Protein AF-A0A9D8JGX6-F1 (afdb_monomer_lite)

Secondary structure (DSSP, 8-state):
---GGGTEETTEEPPHHHHHHHHHHHHHHHHHHHHHHTTSHHHHHHHHHHHHHHHHHHS-GGGGG-S-HHHHHHHHHHHHHHHTSTTTGGGB-HHHHHHHS-HHHHH-GGGHHHHHHHHHHHHHHHHTTT----S-GGGGTSPPSB-HHHHHHHHHHHHHHHHT-STTHHHHHHHHHHHHTTTTTT--GGGGTTSHHHHHHHHHHHHHHHHGGG----GGGSBTTSSS---EEEEEE-S-HHHHHHHHHHHHTT--------GGGEEEEEE--HHHHHHHHHHHTTS--HHHHTEEEEES-BHHHHHHHSS--BTTB--EE-SS-TT-EE--GGGGS-THHHHHHTT-S--EEEEESSS--HHHHHHHIIIIIGGGHHHHH-SSSTTSHHHHHHHH-SEEEEE-GGGS-SSSHHHHHHHHHHHHH---EEEGGGGTTS-----

Structure (mmCIF, N/CA/C/O backbone):
data_AF-A0A9D8JGX6-F1
#
_entry.id   AF-A0A9D8JGX6-F1
#
loop_
_atom_site.group_PDB
_atom_site.id
_atom_site.type_symbol
_atom_site.label_atom_id
_atom_site.label_alt_id
_atom_site.label_comp_id
_atom_site.label_asym_id
_atom_site.label_entity_id
_atom_site.label_seq_id
_atom_site.pdbx_PDB_ins_code
_atom_site.Cartn_x
_atom_site.Cartn_y
_atom_site.Cartn_z
_atom_site.occupancy
_atom_site.B_iso_or_equiv
_atom_site.auth_seq_id
_atom_site.auth_comp_id
_atom_site.auth_asym_id
_atom_site.auth_atom_id
_atom_site.pdbx_PDB_model_num
ATOM 1 N N . MET A 1 1 ? -8.473 -6.595 20.475 1.00 71.56 1 MET A N 1
ATOM 2 C CA . MET A 1 1 ? -7.853 -5.250 20.479 1.00 71.56 1 MET A CA 1
ATOM 3 C C . MET A 1 1 ? -6.595 -5.291 21.337 1.00 71.56 1 MET A C 1
ATOM 5 O O . MET A 1 1 ? -6.662 -5.867 22.416 1.00 71.56 1 MET A O 1
ATOM 9 N N . ALA A 1 2 ? -5.470 -4.739 20.871 1.00 84.50 2 ALA A N 1
ATOM 10 C CA . ALA A 1 2 ? -4.223 -4.699 21.650 1.00 84.50 2 ALA A CA 1
ATOM 11 C C . ALA A 1 2 ? -4.352 -3.761 22.865 1.00 84.50 2 ALA A C 1
ATOM 13 O O . ALA A 1 2 ? -4.047 -4.139 23.995 1.00 84.50 2 ALA A O 1
ATOM 14 N N . ASN A 1 3 ? -4.925 -2.575 22.644 1.00 89.44 3 ASN A N 1
ATOM 15 C CA . ASN A 1 3 ? -5.188 -1.607 23.697 1.00 89.44 3 ASN A CA 1
ATOM 16 C C . ASN A 1 3 ? -6.424 -1.998 24.514 1.00 89.44 3 ASN A C 1
ATOM 18 O O . ASN A 1 3 ? -7.568 -1.757 24.115 1.00 89.44 3 ASN A O 1
ATOM 22 N N . LYS A 1 4 ? -6.187 -2.595 25.683 1.00 89.56 4 LYS A N 1
ATOM 23 C CA . LYS A 1 4 ? -7.253 -3.027 26.595 1.00 89.56 4 LYS A CA 1
ATOM 24 C C . LYS A 1 4 ? -8.090 -1.865 27.134 1.00 89.56 4 LYS A C 1
ATOM 26 O O . LYS A 1 4 ? -9.256 -2.080 27.457 1.00 89.56 4 LYS A O 1
ATOM 31 N N . ALA A 1 5 ? -7.554 -0.640 27.173 1.00 92.00 5 ALA A N 1
ATOM 32 C CA . ALA A 1 5 ? -8.307 0.538 27.602 1.00 92.00 5 ALA A CA 1
ATOM 33 C C . ALA A 1 5 ? -9.499 0.837 26.683 1.00 92.00 5 ALA A C 1
ATOM 35 O O . ALA A 1 5 ? -10.419 1.528 27.096 1.00 92.00 5 ALA A O 1
ATOM 36 N N . LEU A 1 6 ? -9.542 0.301 25.459 1.00 91.31 6 LEU A N 1
ATOM 37 C CA . LEU A 1 6 ? -10.714 0.445 24.600 1.00 91.31 6 LEU A CA 1
ATOM 38 C C . LEU A 1 6 ? -11.925 -0.333 25.141 1.00 91.31 6 LEU A C 1
ATOM 40 O O . LEU A 1 6 ? -13.048 0.161 25.087 1.00 91.31 6 LEU A O 1
ATOM 44 N N . THR A 1 7 ? -11.694 -1.534 25.677 1.00 91.69 7 THR A N 1
ATOM 45 C CA . THR A 1 7 ? -12.753 -2.484 26.057 1.00 91.69 7 THR A CA 1
ATOM 46 C C . THR A 1 7 ? -12.912 -2.667 27.564 1.00 91.69 7 THR A C 1
ATOM 48 O O . THR A 1 7 ? -13.877 -3.295 27.986 1.00 91.69 7 THR A O 1
ATOM 51 N N . GLN A 1 8 ? -11.990 -2.154 28.386 1.00 91.94 8 GLN A N 1
ATOM 52 C CA . GLN A 1 8 ? -12.010 -2.312 29.844 1.00 91.94 8 GLN A CA 1
ATOM 53 C C . GLN A 1 8 ? -12.348 -1.010 30.579 1.00 91.94 8 GLN A C 1
ATOM 55 O O . GLN A 1 8 ? -11.798 0.058 30.299 1.00 91.94 8 GLN A O 1
ATOM 60 N N . CYS A 1 9 ? -13.249 -1.115 31.550 1.00 88.06 9 CYS A N 1
ATOM 61 C CA . CYS A 1 9 ? -13.718 -0.057 32.433 1.00 88.06 9 CYS A CA 1
ATOM 62 C C . CYS A 1 9 ? -13.348 -0.460 33.870 1.00 88.06 9 CYS A C 1
ATOM 64 O O . CYS A 1 9 ? -14.106 -1.140 34.564 1.00 88.06 9 CYS A O 1
ATOM 66 N N . GLY A 1 10 ? -12.122 -0.117 34.280 1.00 85.38 10 GLY A N 1
ATOM 67 C CA . GLY A 1 10 ? -11.510 -0.660 35.493 1.00 85.38 10 GLY A CA 1
ATOM 68 C C . GLY A 1 10 ? -11.212 -2.152 35.328 1.00 85.38 10 GLY A C 1
ATOM 69 O O . GLY A 1 10 ? -10.533 -2.552 34.384 1.00 85.38 10 GLY A O 1
ATOM 70 N N . THR A 1 11 ? -11.743 -2.982 36.225 1.00 86.56 11 THR A N 1
ATOM 71 C CA . THR A 1 11 ? -11.585 -4.448 36.193 1.00 86.56 11 THR A CA 1
ATOM 72 C C . THR A 1 11 ? -12.646 -5.169 35.357 1.00 86.56 11 THR A C 1
ATOM 74 O O . THR A 1 11 ? -12.574 -6.385 35.199 1.00 86.56 11 THR A O 1
ATOM 77 N N . THR A 1 12 ? -13.627 -4.442 34.815 1.00 91.44 12 THR A N 1
ATOM 78 C CA . THR A 1 12 ? -14.771 -5.010 34.081 1.00 91.44 12 THR A CA 1
ATOM 79 C C . THR A 1 12 ? -14.731 -4.661 32.595 1.00 91.44 12 THR A C 1
ATOM 81 O O . THR A 1 12 ? -14.044 -3.725 32.181 1.00 91.44 12 THR A O 1
ATOM 84 N N . THR A 1 13 ? -15.466 -5.410 31.773 1.00 93.62 13 THR A N 1
ATOM 85 C CA . THR A 1 13 ? -15.676 -5.067 30.360 1.00 93.62 13 THR A CA 1
ATOM 86 C C . THR A 1 13 ? -16.631 -3.878 30.260 1.00 93.62 13 THR A C 1
ATOM 88 O O . THR A 1 13 ? -17.658 -3.840 30.935 1.00 93.62 13 THR A O 1
ATOM 91 N N . CYS A 1 14 ? -16.298 -2.898 29.425 1.00 94.25 14 CYS A N 1
ATOM 92 C CA . CYS A 1 14 ? -17.179 -1.770 29.144 1.00 94.25 14 CYS A CA 1
ATOM 93 C C . CYS A 1 14 ? -18.447 -2.216 28.406 1.00 94.25 14 CYS A C 1
ATOM 95 O O . CYS A 1 14 ? -18.442 -3.213 27.688 1.00 94.25 14 CYS A O 1
ATOM 97 N N . THR A 1 15 ? -19.516 -1.428 28.519 1.00 95.38 15 THR A N 1
ATOM 98 C CA . THR A 1 15 ? -20.704 -1.606 27.673 1.00 95.38 15 THR A CA 1
ATOM 99 C C . THR A 1 15 ? -20.382 -1.281 26.214 1.00 95.38 15 THR A C 1
ATOM 101 O O . THR A 1 15 ? -19.523 -0.437 25.940 1.00 95.38 15 THR A O 1
ATOM 104 N N . ASP A 1 16 ? -21.121 -1.871 25.272 1.00 93.31 16 ASP A N 1
ATOM 105 C CA . ASP A 1 16 ? -20.926 -1.636 23.833 1.00 93.31 16 ASP A CA 1
ATOM 106 C C . ASP A 1 16 ? -21.004 -0.151 23.466 1.00 93.31 16 ASP A C 1
ATOM 108 O O . ASP A 1 16 ? -20.208 0.345 22.670 1.00 93.31 16 ASP A O 1
ATOM 112 N N . LYS A 1 17 ? -21.908 0.597 24.116 1.00 94.69 17 LYS A N 1
ATOM 113 C CA . LYS A 1 17 ? -22.015 2.052 23.953 1.00 94.69 17 LYS A CA 1
ATOM 114 C C . LYS A 1 17 ? -20.700 2.752 24.304 1.00 94.69 17 LYS A C 1
ATOM 116 O O . LYS A 1 17 ? -20.238 3.589 23.534 1.00 94.69 17 LYS A O 1
ATOM 121 N N . VAL A 1 18 ? -20.092 2.417 25.442 1.00 95.25 18 VAL A N 1
ATOM 122 C CA . VAL A 1 18 ? -18.826 3.030 25.875 1.00 95.25 18 VAL A CA 1
ATOM 123 C C . VAL A 1 18 ? -17.689 2.639 24.934 1.00 95.25 18 VAL A C 1
ATOM 125 O O . VAL A 1 18 ? -16.908 3.502 24.537 1.00 95.25 18 VAL A O 1
ATOM 128 N N . VAL A 1 19 ? -17.615 1.372 24.518 1.00 94.00 19 VAL A N 1
ATOM 129 C CA . VAL A 1 19 ? -16.616 0.918 23.536 1.00 94.00 19 VAL A CA 1
ATOM 130 C C . VAL A 1 19 ? -16.759 1.688 22.221 1.00 94.00 19 VAL A C 1
ATOM 132 O O . VAL A 1 19 ? -15.762 2.175 21.689 1.00 94.00 19 VAL A O 1
ATOM 135 N N . ALA A 1 20 ? -17.986 1.878 21.732 1.00 91.25 20 ALA A N 1
ATOM 136 C CA . ALA A 1 20 ? -18.261 2.638 20.516 1.00 91.25 20 ALA A CA 1
ATOM 137 C C . ALA A 1 20 ? -17.849 4.116 20.641 1.00 91.25 20 ALA A C 1
ATOM 139 O O . ALA A 1 20 ? -17.233 4.664 19.728 1.00 91.25 20 ALA A O 1
ATOM 140 N N . GLN A 1 21 ? -18.123 4.758 21.782 1.00 94.88 21 GLN A N 1
ATOM 141 C CA . GLN A 1 21 ? -17.684 6.133 22.054 1.00 94.88 21 GLN A CA 1
ATOM 142 C C . GLN A 1 21 ? -16.152 6.248 22.053 1.00 94.88 21 GLN A C 1
ATOM 144 O O . GLN A 1 21 ? -15.595 7.159 21.437 1.00 94.88 21 GLN A O 1
ATOM 149 N N . ARG A 1 22 ? -15.460 5.304 22.703 1.00 95.00 22 ARG A N 1
ATOM 150 C CA . ARG A 1 22 ? -13.990 5.266 22.752 1.00 95.00 22 ARG A CA 1
ATOM 151 C C . ARG A 1 22 ? -13.381 5.027 21.374 1.00 95.00 22 ARG A C 1
ATOM 153 O O . ARG A 1 22 ? -12.433 5.714 21.000 1.00 95.00 22 ARG A O 1
ATOM 160 N N . ALA A 1 23 ? -13.955 4.111 20.595 1.00 90.69 23 ALA A N 1
ATOM 161 C CA . ALA A 1 23 ? -13.541 3.855 19.219 1.00 90.69 23 ALA A CA 1
ATOM 162 C C . ALA A 1 23 ? -13.731 5.101 18.340 1.00 90.69 23 ALA A C 1
ATOM 164 O O . ALA A 1 23 ? -12.831 5.466 17.586 1.00 90.69 23 ALA A O 1
ATOM 165 N N . ALA A 1 24 ? -14.859 5.805 18.483 1.00 89.06 24 ALA A N 1
ATOM 166 C CA . ALA A 1 24 ? -15.108 7.049 17.762 1.00 89.06 24 ALA A CA 1
ATOM 167 C C . ALA A 1 24 ? -14.073 8.135 18.101 1.00 89.06 24 ALA A C 1
ATOM 169 O O . ALA A 1 24 ? -13.606 8.827 17.196 1.00 89.06 24 ALA A O 1
ATOM 170 N N . PHE A 1 25 ? -13.687 8.279 19.374 1.00 93.56 25 PHE A N 1
ATOM 171 C CA . PHE A 1 25 ? -12.618 9.200 19.766 1.00 93.56 25 PHE A CA 1
ATOM 172 C C . PHE A 1 25 ? -11.259 8.786 19.195 1.00 93.56 25 PHE A C 1
ATOM 174 O O . PHE A 1 25 ? -10.580 9.629 18.617 1.00 93.56 25 PHE A O 1
ATOM 181 N N . LEU A 1 26 ? -10.900 7.500 19.275 1.00 91.88 26 LEU A N 1
ATOM 182 C CA . LEU A 1 26 ? -9.645 6.964 18.737 1.00 91.88 26 LEU A CA 1
ATOM 183 C C . LEU A 1 26 ? -9.504 7.245 17.232 1.00 91.88 26 LEU A C 1
ATOM 185 O O . LEU A 1 26 ? -8.470 7.725 16.776 1.00 91.88 26 LEU A O 1
ATOM 189 N N . MET A 1 27 ? -10.563 7.016 16.453 1.00 87.06 27 MET A N 1
ATOM 190 C CA . MET A 1 27 ? -10.550 7.298 15.012 1.00 87.06 27 MET A CA 1
ATOM 191 C C . MET A 1 27 ? -10.385 8.797 14.723 1.00 87.06 27 MET A C 1
ATOM 193 O O . MET A 1 27 ? -9.660 9.182 13.807 1.00 87.06 27 MET A O 1
ATOM 197 N N . LYS A 1 28 ? -11.019 9.662 15.523 1.00 88.81 28 LYS A N 1
ATOM 198 C CA . LYS A 1 28 ? -10.903 11.124 15.387 1.00 88.81 28 LYS A CA 1
ATOM 199 C C . LYS A 1 28 ? -9.537 11.637 15.827 1.00 88.81 28 LYS A C 1
ATOM 201 O O . LYS A 1 28 ? -9.047 12.606 15.251 1.00 88.81 28 LYS A O 1
ATOM 206 N N . SER A 1 29 ? -8.903 10.989 16.803 1.00 91.69 29 SER A N 1
ATOM 207 C CA . SER A 1 29 ? -7.609 11.421 17.321 1.00 91.69 29 SER A CA 1
ATOM 208 C C . SER A 1 29 ? -6.462 11.239 16.333 1.00 91.69 29 SER A C 1
ATOM 210 O O . SER A 1 29 ? -5.425 11.877 16.496 1.00 91.69 29 SER A O 1
ATOM 212 N N . LEU A 1 30 ? -6.651 10.456 15.263 1.00 88.62 30 LEU A N 1
ATOM 213 C CA . LEU A 1 30 ? -5.691 10.375 14.160 1.00 88.62 30 LEU A CA 1
ATOM 214 C C . LEU A 1 30 ? -5.441 11.750 13.528 1.00 88.62 30 LEU A C 1
ATOM 216 O O . LEU A 1 30 ? -4.301 12.083 13.222 1.00 88.62 30 LEU A O 1
ATOM 220 N N . TYR A 1 31 ? -6.479 12.577 13.404 1.00 86.38 31 TYR A N 1
ATOM 221 C CA . TYR A 1 31 ? -6.331 13.944 12.911 1.00 86.38 31 TYR A CA 1
ATOM 222 C C . TYR A 1 31 ? -5.448 14.793 13.845 1.00 86.38 31 TYR A C 1
ATOM 224 O O . TYR A 1 31 ? -4.551 15.490 13.376 1.00 86.38 31 TYR A O 1
ATOM 232 N N . PHE A 1 32 ? -5.638 14.690 15.167 1.00 87.62 32 PHE A N 1
ATOM 233 C CA . PHE A 1 32 ? -4.791 15.407 16.130 1.00 87.62 32 PHE A CA 1
ATOM 234 C C . PHE A 1 32 ? -3.360 14.894 16.106 1.00 87.62 32 PHE A C 1
ATOM 236 O O . PHE A 1 32 ? -2.436 15.693 16.175 1.00 87.62 32 PHE A O 1
ATOM 243 N N . TRP A 1 33 ? -3.169 13.578 15.980 1.00 87.38 33 TRP A N 1
ATOM 244 C CA . TRP A 1 33 ? -1.840 12.998 15.838 1.00 87.38 33 TRP A CA 1
ATOM 245 C C . TRP A 1 33 ? -1.105 13.645 14.669 1.00 87.38 33 TRP A C 1
ATOM 247 O O . TRP A 1 33 ? -0.009 14.156 14.869 1.00 87.38 33 TRP A O 1
ATOM 257 N N . LEU A 1 34 ? -1.730 13.686 13.487 1.00 81.31 34 LEU A N 1
ATOM 258 C CA . LEU A 1 34 ? -1.152 14.306 12.294 1.00 81.31 34 LEU A CA 1
ATOM 259 C C . LEU A 1 34 ? -0.794 15.782 12.525 1.00 81.31 34 LEU A C 1
ATOM 261 O O . LEU A 1 34 ? 0.286 16.202 12.122 1.00 81.31 34 LEU A O 1
ATOM 265 N N . ASP A 1 35 ? -1.643 16.551 13.214 1.00 80.69 35 ASP A N 1
ATOM 266 C CA . ASP A 1 35 ? -1.329 17.941 13.577 1.00 80.69 35 ASP A CA 1
ATOM 267 C C . ASP A 1 35 ? -0.151 18.055 14.563 1.00 80.69 35 ASP A C 1
ATOM 269 O O . ASP A 1 35 ? 0.669 18.962 14.444 1.00 80.69 35 ASP A O 1
ATOM 273 N N . ILE A 1 36 ? -0.035 17.132 15.521 1.00 84.31 36 ILE A N 1
ATOM 274 C CA . ILE A 1 36 ? 1.043 17.118 16.519 1.00 84.31 36 ILE A CA 1
ATOM 275 C C . ILE A 1 36 ? 2.380 16.726 15.889 1.00 84.31 36 ILE A C 1
ATOM 277 O O . ILE A 1 36 ? 3.411 17.301 16.231 1.00 84.31 36 ILE A O 1
ATOM 281 N N . ILE A 1 37 ? 2.381 15.737 14.994 1.00 77.88 37 ILE A N 1
ATOM 282 C CA . ILE A 1 37 ? 3.617 15.218 14.404 1.00 77.88 37 ILE A CA 1
ATOM 283 C C . ILE A 1 37 ? 4.071 15.993 13.170 1.00 77.88 37 ILE A C 1
ATOM 285 O O . ILE A 1 37 ? 5.151 15.713 12.674 1.00 77.88 37 ILE A O 1
ATOM 289 N N . LYS A 1 38 ? 3.308 16.971 12.667 1.00 74.38 38 LYS A N 1
ATOM 290 C CA . LYS A 1 38 ? 3.654 17.703 11.431 1.00 74.38 38 LYS A CA 1
ATOM 291 C C . LYS A 1 38 ? 5.032 18.387 11.460 1.00 74.38 38 LYS A C 1
ATOM 293 O O . LYS A 1 38 ? 5.607 18.607 10.405 1.00 74.38 38 LYS A O 1
ATOM 298 N N . GLU A 1 39 ? 5.536 18.712 12.652 1.00 68.31 39 GLU A N 1
ATOM 299 C CA . GLU A 1 39 ? 6.861 19.314 12.893 1.00 68.31 39 GLU A CA 1
ATOM 300 C C . GLU A 1 39 ? 7.897 18.281 13.374 1.00 68.31 39 GLU A C 1
ATOM 302 O O . GLU A 1 39 ? 8.982 18.629 13.830 1.00 68.31 39 GLU A O 1
ATOM 307 N N . SER A 1 40 ? 7.549 16.994 13.357 1.00 69.06 40 SER A N 1
ATOM 308 C CA . SER A 1 40 ? 8.455 15.911 13.715 1.00 69.06 40 SER A CA 1
ATOM 309 C C . SER A 1 40 ? 9.067 15.242 12.499 1.00 69.06 40 SER A C 1
ATOM 311 O O . SER A 1 40 ? 8.438 15.289 11.453 1.00 69.06 40 SER A O 1
ATOM 313 N N . PRO A 1 41 ? 10.186 14.500 12.627 1.00 64.12 41 PRO A N 1
ATOM 314 C CA . PRO A 1 41 ? 10.757 13.752 11.506 1.00 64.12 41 PRO A CA 1
ATOM 315 C C . PRO A 1 41 ? 9.756 12.828 10.796 1.00 64.12 41 PRO A C 1
ATOM 317 O O . PRO A 1 41 ? 9.861 12.610 9.596 1.00 64.12 41 PRO A O 1
ATOM 320 N N . GLU A 1 42 ? 8.769 12.282 11.512 1.00 62.91 42 GLU A N 1
ATOM 321 C CA . GLU A 1 42 ? 7.721 11.431 10.943 1.00 62.91 42 GLU A CA 1
ATOM 322 C C . GLU A 1 42 ? 6.647 12.214 10.172 1.00 62.91 42 GLU A C 1
ATOM 324 O O . GLU A 1 42 ? 6.256 11.800 9.079 1.00 62.91 42 GLU A O 1
ATOM 329 N N . GLY A 1 43 ? 6.150 13.334 10.710 1.00 67.38 43 GLY A N 1
ATOM 330 C CA . GLY A 1 43 ? 5.199 14.170 9.969 1.00 67.38 43 GLY A CA 1
ATOM 331 C C . GLY A 1 43 ? 5.878 14.979 8.870 1.00 67.38 43 GLY A C 1
ATOM 332 O O . GLY A 1 43 ? 5.287 15.148 7.807 1.00 67.38 43 GLY A O 1
ATOM 333 N N . GLU A 1 44 ? 7.136 15.363 9.073 1.00 64.75 44 GLU A N 1
ATOM 334 C CA . GLU A 1 44 ? 8.059 15.817 8.040 1.00 64.75 44 GLU A CA 1
ATOM 335 C C . GLU A 1 44 ? 8.169 14.749 6.961 1.00 64.75 44 GLU A C 1
ATOM 337 O O . GLU A 1 44 ? 7.834 15.047 5.830 1.00 64.75 44 GLU A O 1
ATOM 342 N N . ALA A 1 45 ? 8.517 13.496 7.270 1.00 64.69 45 ALA A N 1
ATOM 343 C CA . ALA A 1 45 ? 8.608 12.415 6.284 1.00 64.69 45 ALA A CA 1
ATOM 344 C C . ALA A 1 45 ? 7.319 12.250 5.451 1.00 64.69 45 ALA A C 1
ATOM 346 O O . ALA A 1 45 ? 7.380 12.160 4.224 1.00 64.69 45 ALA A O 1
ATOM 347 N N . LEU A 1 46 ? 6.140 12.283 6.081 1.00 68.06 46 LEU A N 1
ATOM 348 C CA . LEU A 1 46 ? 4.858 12.226 5.364 1.00 68.06 46 LEU A CA 1
ATOM 349 C C . LEU A 1 46 ? 4.609 13.482 4.507 1.00 68.06 46 LEU A C 1
ATOM 351 O O . LEU A 1 46 ? 4.246 13.373 3.334 1.00 68.06 46 LEU A O 1
ATOM 355 N N . ALA A 1 47 ? 4.867 14.680 5.041 1.00 68.25 47 ALA A N 1
ATOM 356 C CA . ALA A 1 47 ? 4.814 15.940 4.292 1.00 68.25 47 ALA A CA 1
ATOM 357 C C . ALA A 1 47 ? 5.890 16.015 3.192 1.00 68.25 47 ALA A C 1
ATOM 359 O O . ALA A 1 47 ? 5.750 16.726 2.190 1.00 68.25 47 ALA A O 1
ATOM 360 N N . HIS A 1 48 ? 6.970 15.262 3.344 1.00 70.56 48 HIS A N 1
ATOM 361 C CA . HIS A 1 48 ? 8.095 15.217 2.441 1.00 70.56 48 HIS A CA 1
ATOM 362 C C . HIS A 1 48 ? 7.829 14.354 1.224 1.00 70.56 48 HIS A C 1
ATOM 364 O O . HIS A 1 48 ? 8.427 14.650 0.204 1.00 70.56 48 HIS A O 1
ATOM 370 N N . ILE A 1 49 ? 6.860 13.434 1.228 1.00 76.94 49 ILE A N 1
ATOM 371 C CA . ILE A 1 49 ? 6.363 12.836 -0.026 1.00 76.94 49 ILE A CA 1
ATOM 372 C C . ILE A 1 49 ? 5.787 13.937 -0.934 1.00 76.94 49 ILE A C 1
ATOM 374 O O . ILE A 1 49 ? 6.124 14.023 -2.118 1.00 76.94 49 ILE A O 1
ATOM 378 N N . ARG A 1 50 ? 4.980 14.850 -0.373 1.00 75.31 50 ARG A N 1
ATOM 379 C CA . ARG A 1 50 ? 4.449 16.013 -1.105 1.00 75.31 50 ARG A CA 1
ATOM 380 C C . ARG A 1 50 ? 5.559 16.990 -1.491 1.00 75.31 50 ARG A C 1
ATOM 382 O O . ARG A 1 50 ? 5.596 17.456 -2.626 1.00 75.31 50 ARG A O 1
ATOM 389 N N . THR A 1 51 ? 6.447 17.313 -0.553 1.00 76.06 51 THR A N 1
ATOM 390 C CA . THR A 1 51 ? 7.570 18.233 -0.798 1.00 76.06 51 THR A CA 1
ATOM 391 C C . THR A 1 51 ? 8.488 17.682 -1.881 1.00 76.06 51 THR A C 1
ATOM 393 O O . THR A 1 51 ? 8.916 18.423 -2.758 1.00 76.06 51 THR A O 1
ATOM 396 N N . LEU A 1 52 ? 8.744 16.377 -1.856 1.00 84.50 52 LEU A N 1
ATOM 397 C CA . LEU A 1 52 ? 9.494 15.657 -2.867 1.00 84.50 52 LEU A CA 1
ATOM 398 C C . LEU A 1 52 ? 8.787 15.766 -4.211 1.00 84.50 52 LEU A C 1
ATOM 400 O O . LEU A 1 52 ? 9.412 16.239 -5.147 1.00 84.50 52 LEU A O 1
ATOM 404 N N . LYS A 1 53 ? 7.484 15.461 -4.303 1.00 86.00 53 LYS A N 1
ATOM 405 C CA . LYS A 1 53 ? 6.713 15.656 -5.544 1.00 86.00 53 LYS A CA 1
ATOM 406 C C . LYS A 1 53 ? 6.827 17.090 -6.075 1.00 86.00 53 LYS A C 1
ATOM 408 O O . LYS A 1 53 ? 7.101 17.286 -7.252 1.00 86.00 53 LYS A O 1
ATOM 413 N N . ALA A 1 54 ? 6.677 18.096 -5.214 1.00 84.31 54 ALA A N 1
ATOM 414 C CA . ALA A 1 54 ? 6.813 19.498 -5.607 1.00 84.31 54 ALA A CA 1
ATOM 415 C C . ALA A 1 54 ? 8.230 19.829 -6.112 1.00 84.31 54 ALA A C 1
ATOM 417 O O . ALA A 1 54 ? 8.372 20.470 -7.148 1.00 84.31 54 ALA A O 1
ATOM 418 N N . ARG A 1 55 ? 9.276 19.353 -5.427 1.00 87.19 55 ARG A N 1
ATOM 419 C CA . ARG A 1 55 ? 10.676 19.538 -5.841 1.00 87.19 55 ARG A CA 1
ATOM 420 C C . ARG A 1 55 ? 10.989 18.808 -7.149 1.00 87.19 55 ARG A C 1
ATOM 422 O O . ARG A 1 55 ? 11.644 19.379 -8.015 1.00 87.19 55 ARG A O 1
ATOM 429 N N . LEU A 1 56 ? 10.488 17.588 -7.317 1.00 90.69 56 LEU A N 1
ATOM 430 C CA . LEU A 1 56 ? 10.605 16.805 -8.547 1.00 90.69 56 LEU A CA 1
ATOM 431 C C . LEU A 1 56 ? 9.912 17.503 -9.724 1.00 90.69 56 LEU A C 1
ATOM 433 O O . LEU A 1 56 ? 10.484 17.557 -10.804 1.00 90.69 56 LEU A O 1
ATOM 437 N N . ASN A 1 57 ? 8.757 18.137 -9.506 1.00 88.31 57 ASN A N 1
ATOM 438 C CA . ASN A 1 57 ? 8.084 18.936 -10.537 1.00 88.31 57 ASN A CA 1
ATOM 439 C C . ASN A 1 57 ? 8.884 20.182 -10.962 1.00 88.31 57 ASN A C 1
ATOM 441 O O . ASN A 1 57 ? 8.699 20.676 -12.070 1.00 88.31 57 ASN A O 1
ATOM 445 N N . THR A 1 58 ? 9.746 20.714 -10.088 1.00 90.25 58 THR A N 1
ATOM 446 C CA . THR A 1 58 ? 10.647 21.838 -10.415 1.00 90.25 58 THR A CA 1
ATOM 447 C C . THR A 1 58 ? 11.990 21.395 -10.993 1.00 90.25 58 THR A C 1
ATOM 449 O O . THR A 1 58 ? 12.754 22.226 -11.480 1.00 90.25 58 THR A O 1
ATOM 452 N N . PHE A 1 59 ? 12.306 20.102 -10.920 1.00 93.50 59 PHE A N 1
ATOM 453 C CA . PHE A 1 59 ? 13.531 19.552 -11.474 1.00 93.50 59 PHE A CA 1
ATOM 454 C C . PHE A 1 59 ? 13.412 19.454 -12.999 1.00 93.50 59 PHE A C 1
ATOM 456 O O . PHE A 1 59 ? 12.442 18.912 -13.523 1.00 93.50 59 PHE A O 1
ATOM 463 N N . ASP A 1 60 ? 14.420 19.948 -13.718 1.00 94.44 60 ASP A N 1
ATOM 464 C CA . ASP A 1 60 ? 14.474 19.867 -15.178 1.00 94.44 60 ASP A CA 1
ATOM 465 C C . ASP A 1 60 ? 14.803 18.434 -15.642 1.00 94.44 60 ASP A C 1
ATOM 467 O O . ASP A 1 60 ? 15.942 18.090 -15.982 1.00 94.44 60 ASP A O 1
ATOM 471 N N . SER A 1 61 ? 13.773 17.582 -15.650 1.00 94.44 61 SER A N 1
ATOM 472 C CA . SER A 1 61 ? 13.843 16.180 -16.074 1.00 94.44 61 SER A CA 1
ATOM 473 C C . SER A 1 61 ? 14.219 16.019 -17.548 1.00 94.44 61 SER A C 1
ATOM 475 O O . SER A 1 61 ? 14.690 14.951 -17.947 1.00 94.44 61 SER A O 1
ATOM 477 N N . SER A 1 62 ? 14.069 17.063 -18.373 1.00 95.06 62 SER A N 1
ATOM 478 C CA . SER A 1 62 ? 14.372 16.999 -19.805 1.00 95.06 62 SER A CA 1
ATOM 479 C C . SER A 1 62 ? 15.843 16.654 -20.060 1.00 95.06 62 SER A C 1
ATOM 481 O O . SER A 1 62 ? 16.151 15.867 -20.960 1.00 95.06 62 SER A O 1
ATOM 483 N N . ARG A 1 63 ? 16.744 17.132 -19.190 1.00 95.06 63 ARG A N 1
ATOM 484 C CA . ARG A 1 63 ? 18.195 16.901 -19.267 1.00 95.06 63 ARG A CA 1
ATOM 485 C C . ARG A 1 63 ? 18.590 15.445 -19.047 1.00 95.06 63 ARG A C 1
ATOM 487 O O . ARG A 1 63 ? 19.592 15.005 -19.605 1.00 95.06 63 ARG A O 1
ATOM 494 N N . LEU A 1 64 ? 17.788 14.680 -18.303 1.00 95.56 64 LEU A N 1
ATOM 495 C CA . LEU A 1 64 ? 17.977 13.234 -18.138 1.00 95.56 64 LEU A CA 1
ATOM 496 C C . LEU A 1 64 ? 17.710 12.454 -19.436 1.00 95.56 64 LEU A C 1
ATOM 498 O O . LEU A 1 64 ? 18.171 11.327 -19.583 1.00 95.56 64 LEU A O 1
ATOM 502 N N . GLY A 1 65 ? 16.974 13.044 -20.383 1.00 93.56 65 GLY A N 1
ATOM 503 C CA . GLY A 1 65 ? 16.714 12.463 -21.702 1.00 93.56 65 GLY A CA 1
ATOM 504 C C . GLY A 1 65 ? 17.766 12.792 -22.765 1.00 93.56 65 GLY A C 1
ATOM 505 O O . GLY A 1 65 ? 17.604 12.360 -23.906 1.00 93.56 65 GLY A O 1
ATOM 506 N N . SER A 1 66 ? 18.805 13.562 -22.426 1.00 94.94 66 SER A N 1
ATOM 507 C CA . SER A 1 66 ? 19.859 13.958 -23.365 1.00 94.94 66 SER A CA 1
ATOM 508 C C . SER A 1 66 ? 20.718 12.766 -23.804 1.00 94.94 66 SER A C 1
ATOM 510 O O . SER A 1 66 ? 20.889 11.797 -23.069 1.00 94.94 66 SER A O 1
ATOM 512 N N . THR A 1 67 ? 21.298 12.848 -25.001 1.00 92.75 67 THR A N 1
ATOM 513 C CA . THR A 1 67 ? 22.351 11.927 -25.464 1.00 92.75 67 THR A CA 1
ATOM 514 C C . THR A 1 67 ? 23.756 12.405 -25.088 1.00 92.75 67 THR A C 1
ATOM 516 O O . THR A 1 67 ? 24.713 11.645 -25.211 1.00 92.75 67 THR A O 1
ATOM 519 N N . ASP A 1 68 ? 23.897 13.653 -24.632 1.00 94.88 68 ASP A N 1
ATOM 520 C CA . ASP A 1 68 ? 25.157 14.206 -24.134 1.00 94.88 68 ASP A CA 1
ATOM 521 C C . ASP A 1 68 ? 25.420 13.716 -22.702 1.00 94.88 68 ASP A C 1
ATOM 523 O O . ASP A 1 68 ? 24.703 14.059 -21.756 1.00 94.88 68 ASP A O 1
ATOM 527 N N . LEU A 1 69 ? 26.486 12.929 -22.540 1.00 92.25 69 LEU A N 1
ATOM 528 C CA . LEU A 1 69 ? 26.867 12.326 -21.264 1.00 92.25 69 LEU A CA 1
ATOM 529 C C . LEU A 1 69 ? 27.216 13.353 -20.184 1.00 92.25 69 LEU A C 1
ATOM 531 O O . LEU A 1 69 ? 26.970 13.087 -19.010 1.00 92.25 69 LEU A O 1
ATOM 535 N N . VAL A 1 70 ? 27.777 14.510 -20.539 1.00 93.44 70 VAL A N 1
ATOM 536 C CA . VAL A 1 70 ? 28.093 15.564 -19.564 1.00 93.44 70 VAL A CA 1
ATOM 537 C C . VAL A 1 70 ? 26.799 16.173 -19.037 1.00 93.44 70 VAL A C 1
ATOM 539 O O . VAL A 1 70 ? 26.635 16.343 -17.827 1.00 93.44 70 VAL A O 1
ATOM 542 N N . VAL A 1 71 ? 25.843 16.439 -19.931 1.00 95.62 71 VAL A N 1
ATOM 543 C CA . VAL A 1 71 ? 24.517 16.950 -19.555 1.00 95.62 71 VAL A CA 1
ATOM 544 C C . VAL A 1 71 ? 23.790 15.960 -18.648 1.00 95.62 71 VAL A C 1
ATOM 546 O O . VAL A 1 71 ? 23.278 16.370 -17.605 1.00 95.62 71 VAL A O 1
ATOM 549 N N . VAL A 1 72 ? 23.794 14.673 -19.007 1.00 95.31 72 VAL A N 1
ATOM 550 C CA . VAL A 1 72 ? 23.152 13.610 -18.223 1.00 95.31 72 VAL A CA 1
ATOM 551 C C . VAL A 1 72 ? 23.795 13.464 -16.847 1.00 95.31 72 VAL A C 1
ATOM 553 O O . VAL A 1 72 ? 23.080 13.478 -15.850 1.00 95.31 72 VAL A O 1
ATOM 556 N N . LYS A 1 73 ? 25.130 13.389 -16.753 1.00 94.38 73 LYS A N 1
ATOM 557 C CA . LYS A 1 73 ? 25.831 13.269 -15.461 1.00 94.38 73 LYS A CA 1
ATOM 558 C C . LYS A 1 73 ? 25.526 14.446 -14.536 1.00 94.38 73 LYS A C 1
ATOM 560 O O . LYS A 1 73 ? 25.207 14.233 -13.370 1.00 94.38 73 LYS A O 1
ATOM 565 N N . ASN A 1 74 ? 25.543 15.671 -15.061 1.00 94.44 74 ASN A N 1
ATOM 566 C CA . ASN A 1 74 ? 25.210 16.863 -14.279 1.00 94.44 74 ASN A CA 1
ATOM 567 C C . ASN A 1 74 ? 23.754 16.841 -13.786 1.00 94.44 74 ASN A C 1
ATOM 569 O O . ASN A 1 74 ? 23.486 17.196 -12.639 1.00 94.44 74 ASN A O 1
ATOM 573 N N . ALA A 1 75 ? 22.813 16.401 -14.628 1.00 96.19 75 ALA A N 1
ATOM 574 C CA . ALA A 1 75 ? 21.411 16.257 -14.239 1.00 96.19 75 ALA A CA 1
ATOM 575 C C . ALA A 1 75 ? 21.219 15.171 -13.167 1.00 96.19 75 ALA A C 1
ATOM 577 O O . ALA A 1 75 ? 20.484 15.384 -12.206 1.00 96.19 75 ALA A O 1
ATOM 578 N N . LEU A 1 76 ? 21.922 14.041 -13.286 1.00 95.38 76 LEU A N 1
ATOM 579 C CA . LEU A 1 76 ? 21.916 12.978 -12.282 1.00 95.38 76 LEU A CA 1
ATOM 580 C C . LEU A 1 76 ? 22.465 13.470 -10.936 1.00 95.38 76 LEU A C 1
ATOM 582 O O . LEU A 1 76 ? 21.811 13.280 -9.920 1.00 95.38 76 LEU A O 1
ATOM 586 N N . MET A 1 77 ? 23.596 14.178 -10.909 1.00 93.56 77 MET A N 1
ATOM 587 C CA . MET A 1 77 ? 24.139 14.744 -9.663 1.00 93.56 77 MET A CA 1
ATOM 588 C C . MET A 1 77 ? 23.177 15.739 -8.992 1.00 93.56 77 MET A C 1
ATOM 590 O O . MET A 1 77 ? 23.037 15.750 -7.766 1.00 93.56 77 MET A O 1
ATOM 594 N N . ALA A 1 78 ? 22.487 16.562 -9.787 1.00 94.69 78 ALA A N 1
ATOM 595 C CA . ALA A 1 78 ? 21.469 17.475 -9.276 1.00 94.69 78 ALA A CA 1
ATOM 596 C C . ALA A 1 78 ? 20.266 16.716 -8.685 1.00 94.69 78 ALA A C 1
ATOM 598 O O . ALA A 1 78 ? 19.803 17.057 -7.596 1.00 94.69 78 ALA A O 1
ATOM 599 N N . LEU A 1 79 ? 19.802 15.654 -9.357 1.00 95.88 79 LEU A N 1
ATOM 600 C CA . LEU A 1 79 ? 18.748 14.785 -8.832 1.00 95.88 79 LEU A CA 1
ATOM 601 C C . LEU A 1 79 ? 19.190 14.086 -7.539 1.00 95.88 79 LEU A C 1
ATOM 603 O O . LEU A 1 79 ? 18.428 14.058 -6.577 1.00 95.88 79 LEU A O 1
ATOM 607 N N . GLN A 1 80 ? 20.419 13.570 -7.488 1.00 94.94 80 GLN A N 1
ATOM 608 C CA . GLN A 1 80 ? 20.975 12.938 -6.292 1.00 94.94 80 GLN A CA 1
ATOM 609 C C . GLN A 1 80 ? 20.966 13.906 -5.109 1.00 94.94 80 GLN A C 1
ATOM 611 O O . GLN A 1 80 ? 20.465 13.563 -4.046 1.00 94.94 80 GLN A O 1
ATOM 616 N N . THR A 1 81 ? 21.427 15.142 -5.314 1.00 93.12 81 THR A N 1
ATOM 617 C CA . THR A 1 81 ? 21.455 16.179 -4.270 1.00 93.12 81 THR A CA 1
ATOM 618 C C . THR A 1 81 ? 20.051 16.479 -3.731 1.00 93.12 81 THR A C 1
ATOM 620 O O . THR A 1 81 ? 19.862 16.646 -2.527 1.00 93.12 81 THR A O 1
ATOM 623 N N . LEU A 1 82 ? 19.042 16.514 -4.607 1.00 92.06 82 LEU A N 1
ATOM 624 C CA . LEU A 1 82 ? 17.642 16.690 -4.215 1.00 92.06 82 LEU A CA 1
ATOM 625 C C . LEU A 1 82 ? 17.154 15.518 -3.348 1.00 92.06 82 LEU A C 1
ATOM 627 O O . LEU A 1 82 ? 16.559 15.746 -2.290 1.00 92.06 82 LEU A O 1
ATOM 631 N N . LEU A 1 83 ? 17.418 14.284 -3.784 1.00 92.44 83 LEU A N 1
ATOM 632 C CA . LEU A 1 83 ? 16.969 13.053 -3.125 1.00 92.44 83 LEU A CA 1
ATOM 633 C C . LEU A 1 83 ? 17.733 12.730 -1.831 1.00 92.44 83 LEU A C 1
ATOM 635 O O . LEU A 1 83 ? 17.188 12.086 -0.940 1.00 92.44 83 LEU A O 1
ATOM 639 N N . GLU A 1 84 ? 18.971 13.192 -1.700 1.00 90.81 84 GLU A N 1
ATOM 640 C CA . GLU A 1 84 ? 19.794 13.007 -0.501 1.00 90.81 84 GLU A CA 1
ATOM 641 C C . GLU A 1 84 ? 19.644 14.145 0.516 1.00 90.81 84 GLU A C 1
ATOM 643 O O . GLU A 1 84 ? 20.234 14.075 1.594 1.00 90.81 84 GLU A O 1
ATOM 648 N N . SER A 1 85 ? 18.837 15.170 0.215 1.00 86.38 85 SER A N 1
ATOM 649 C CA . SER A 1 85 ? 18.571 16.261 1.155 1.00 86.38 85 SER A CA 1
ATOM 650 C C . SER A 1 85 ? 17.970 15.743 2.466 1.00 86.38 85 SER A C 1
ATOM 652 O O . SER A 1 85 ? 17.077 14.892 2.448 1.00 86.38 85 SER A O 1
ATOM 654 N N . ASP A 1 86 ? 18.411 16.305 3.596 1.00 81.50 86 ASP A N 1
ATOM 655 C CA . ASP A 1 86 ? 18.024 15.862 4.949 1.00 81.50 86 ASP A CA 1
ATOM 656 C C . ASP A 1 86 ? 16.509 15.734 5.127 1.00 81.50 86 ASP A C 1
ATOM 658 O O . ASP A 1 86 ? 16.031 14.788 5.746 1.00 81.50 86 ASP A O 1
ATOM 662 N N . SER A 1 87 ? 15.758 16.634 4.487 1.00 73.62 87 SER A N 1
ATOM 663 C CA . SER A 1 87 ? 14.298 16.604 4.453 1.00 73.62 87 SER A CA 1
ATOM 664 C C . SER A 1 87 ? 13.720 15.283 3.921 1.00 73.62 87 SER A C 1
ATOM 666 O O . SER A 1 87 ? 12.817 14.718 4.511 1.00 73.62 87 SER A O 1
ATOM 668 N N . VAL A 1 88 ? 14.214 14.732 2.811 1.00 79.94 88 VAL A N 1
ATOM 669 C CA . VAL A 1 88 ? 13.538 13.594 2.149 1.00 79.94 88 VAL A CA 1
ATOM 670 C C . VAL A 1 88 ? 14.299 12.278 2.296 1.00 79.94 88 VAL A C 1
ATOM 672 O O . VAL A 1 88 ? 13.730 11.215 2.062 1.00 79.94 88 VAL A O 1
ATOM 675 N N . ARG A 1 89 ? 15.570 12.311 2.717 1.00 85.25 89 ARG A N 1
ATOM 676 C CA . ARG A 1 89 ? 16.466 11.145 2.688 1.00 85.25 89 ARG A CA 1
ATOM 677 C C . ARG A 1 89 ? 15.918 9.925 3.433 1.00 85.25 89 ARG A C 1
ATOM 679 O O . ARG A 1 89 ? 16.162 8.800 3.011 1.00 85.25 89 ARG A O 1
ATOM 686 N N . ALA A 1 90 ? 15.177 10.135 4.521 1.00 81.81 90 ALA A N 1
ATOM 687 C CA . ALA A 1 90 ? 14.629 9.058 5.351 1.00 81.81 90 ALA A CA 1
ATOM 688 C C . ALA A 1 90 ? 13.569 8.191 4.642 1.00 81.81 90 ALA A C 1
ATOM 690 O O . ALA A 1 90 ? 13.343 7.057 5.059 1.00 81.81 90 ALA A O 1
ATOM 691 N N . ILE A 1 91 ? 12.931 8.714 3.590 1.00 82.62 91 ILE A N 1
ATOM 692 C CA . ILE A 1 91 ? 11.880 8.022 2.826 1.00 82.62 91 ILE A CA 1
ATOM 693 C C . ILE A 1 91 ? 12.319 7.642 1.410 1.00 82.62 91 ILE A C 1
ATOM 695 O O . ILE A 1 91 ? 11.546 7.021 0.682 1.00 82.62 91 ILE A O 1
ATOM 699 N N . VAL A 1 92 ? 13.529 8.027 0.996 1.00 89.75 92 VAL A N 1
ATOM 700 C CA . VAL A 1 92 ? 14.052 7.719 -0.337 1.00 89.75 92 VAL A CA 1
ATOM 701 C C . VAL A 1 92 ? 14.637 6.311 -0.367 1.00 89.75 92 VAL A C 1
ATOM 703 O O . VAL A 1 92 ? 15.473 5.933 0.458 1.00 89.75 92 VAL A O 1
ATOM 706 N N . ASN A 1 93 ? 14.231 5.551 -1.379 1.00 92.12 93 ASN A N 1
ATOM 707 C CA . ASN A 1 93 ? 14.683 4.193 -1.618 1.00 92.12 93 ASN A CA 1
ATOM 708 C C . ASN A 1 93 ? 16.168 4.143 -1.990 1.00 92.12 93 ASN A C 1
ATOM 710 O O . ASN A 1 93 ? 16.602 4.643 -3.031 1.00 92.12 93 ASN A O 1
ATOM 714 N N . GLN A 1 94 ? 16.948 3.455 -1.162 1.00 92.06 94 GLN A N 1
ATOM 715 C CA . GLN A 1 94 ? 18.377 3.277 -1.389 1.00 92.06 94 GLN A CA 1
ATOM 716 C C . GLN A 1 94 ? 18.685 2.413 -2.619 1.00 92.06 94 GLN A C 1
ATOM 718 O O . GLN A 1 94 ? 19.730 2.608 -3.235 1.00 92.06 94 GLN A O 1
ATOM 723 N N . ASP A 1 95 ? 17.803 1.486 -3.008 1.00 92.62 95 ASP A N 1
ATOM 724 C CA . ASP A 1 95 ? 17.975 0.724 -4.252 1.00 92.62 95 ASP A CA 1
ATOM 725 C C . ASP A 1 95 ? 17.828 1.628 -5.481 1.00 92.62 95 ASP A C 1
ATOM 727 O O . ASP A 1 95 ? 18.599 1.498 -6.426 1.00 92.62 95 ASP A O 1
ATOM 731 N N . PHE A 1 96 ? 16.935 2.624 -5.444 1.00 94.31 96 PHE A N 1
ATOM 732 C CA . PHE A 1 96 ? 16.849 3.628 -6.507 1.00 94.31 96 PHE A CA 1
ATOM 733 C C . PHE A 1 96 ? 18.121 4.470 -6.600 1.00 94.31 96 PHE A C 1
ATOM 735 O O . PHE A 1 96 ? 18.666 4.633 -7.691 1.00 94.31 96 PHE A O 1
ATOM 742 N N . LEU A 1 97 ? 18.642 4.951 -5.465 1.00 93.94 97 LEU A N 1
ATOM 743 C CA . LEU A 1 97 ? 19.894 5.713 -5.453 1.00 93.94 97 LEU A CA 1
ATOM 744 C C . LEU A 1 97 ? 21.064 4.882 -5.990 1.00 93.94 97 LEU A C 1
ATOM 746 O O . LEU A 1 97 ? 21.816 5.362 -6.831 1.00 93.94 97 LEU A O 1
ATOM 750 N N . LYS A 1 98 ? 21.196 3.621 -5.562 1.00 93.44 98 LYS A N 1
ATOM 751 C CA . LYS A 1 98 ? 22.245 2.710 -6.051 1.00 93.44 98 LYS A CA 1
ATOM 752 C C . LYS A 1 98 ? 22.081 2.378 -7.528 1.00 93.44 98 LYS A C 1
ATOM 754 O O . LYS A 1 98 ? 23.068 2.307 -8.249 1.00 93.44 98 LYS A O 1
ATOM 759 N N . PHE A 1 99 ? 20.847 2.180 -7.981 1.00 93.06 99 PHE A N 1
ATOM 760 C CA . PHE A 1 99 ? 20.546 1.916 -9.378 1.00 93.06 99 PHE A CA 1
ATOM 761 C C . PHE A 1 99 ? 20.946 3.109 -10.252 1.00 93.06 99 PHE A C 1
ATOM 763 O O . PHE A 1 99 ? 21.666 2.934 -11.232 1.00 93.06 99 PHE A O 1
ATOM 770 N N . ILE A 1 100 ? 20.550 4.328 -9.893 1.00 93.50 100 ILE A N 1
ATOM 771 C CA . ILE A 1 100 ? 20.761 5.508 -10.737 1.00 93.50 100 ILE A CA 1
ATOM 772 C C . ILE A 1 100 ? 22.168 6.114 -10.591 1.00 93.50 100 ILE A C 1
ATOM 774 O O . ILE A 1 100 ? 22.754 6.532 -11.590 1.00 93.50 100 ILE A O 1
ATOM 778 N N . PHE A 1 101 ? 22.727 6.147 -9.379 1.00 90.81 101 PHE A N 1
ATOM 779 C CA . PHE A 1 101 ? 23.977 6.850 -9.041 1.00 90.81 101 PHE A CA 1
ATOM 780 C C . PHE A 1 101 ? 25.161 5.908 -8.784 1.00 90.81 101 PHE A C 1
ATOM 782 O O . PHE A 1 101 ? 26.073 6.214 -8.013 1.00 90.81 101 PHE A O 1
ATOM 789 N N . ASP A 1 102 ? 25.157 4.752 -9.442 1.00 88.50 102 ASP A N 1
ATOM 790 C CA . ASP A 1 102 ? 26.273 3.811 -9.441 1.00 88.50 102 ASP A CA 1
ATOM 791 C C . ASP A 1 102 ? 27.568 4.502 -9.919 1.00 88.50 102 ASP A C 1
ATOM 793 O O . ASP A 1 102 ? 27.664 5.015 -11.040 1.00 88.50 102 ASP A O 1
ATOM 797 N N . ARG A 1 103 ? 28.583 4.525 -9.047 1.00 86.25 103 ARG A N 1
ATOM 798 C CA . ARG A 1 103 ? 29.850 5.230 -9.294 1.00 86.25 103 ARG A CA 1
ATOM 799 C C . ARG A 1 103 ? 30.642 4.636 -10.456 1.00 86.25 103 ARG A C 1
ATOM 801 O O . ARG A 1 103 ? 31.305 5.387 -11.178 1.00 86.25 103 ARG A O 1
ATOM 808 N N . ASP A 1 104 ? 30.559 3.327 -10.667 1.00 86.88 104 ASP A N 1
ATOM 809 C CA . ASP A 1 104 ? 31.276 2.655 -11.749 1.00 86.88 104 ASP A CA 1
ATOM 810 C C . ASP A 1 104 ? 30.643 3.021 -13.096 1.00 86.88 104 ASP A C 1
ATOM 812 O O . AS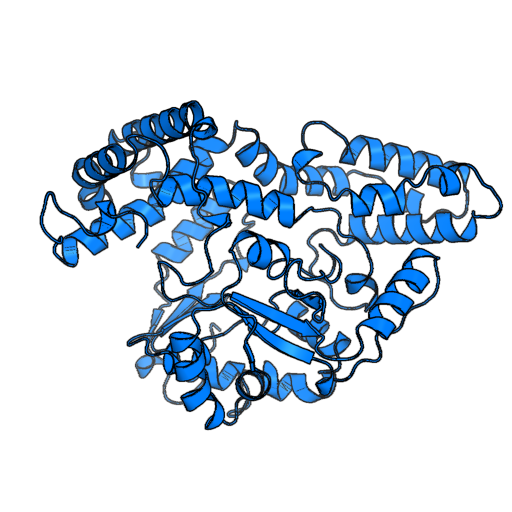P A 1 104 ? 31.343 3.273 -14.078 1.00 86.88 104 ASP A O 1
ATOM 816 N N . LEU A 1 105 ? 29.312 3.152 -13.139 1.00 86.06 105 LEU A N 1
ATOM 817 C CA . LEU A 1 105 ? 28.601 3.639 -14.327 1.00 86.06 105 LEU A CA 1
ATOM 818 C C . LEU A 1 105 ? 28.892 5.105 -14.640 1.00 86.06 105 LEU A C 1
ATOM 820 O O . LEU A 1 105 ? 29.013 5.478 -15.807 1.00 86.06 105 LEU A O 1
ATOM 824 N N . LEU A 1 106 ? 29.016 5.945 -13.613 1.00 85.06 106 LEU A N 1
ATOM 825 C CA . LEU A 1 106 ? 29.314 7.365 -13.794 1.00 85.06 106 LEU A CA 1
ATOM 826 C C . LEU A 1 106 ? 30.752 7.615 -14.271 1.00 85.06 106 LEU A C 1
ATOM 828 O O . LEU A 1 106 ? 31.014 8.658 -14.879 1.00 85.06 106 LEU A O 1
ATOM 832 N N . SER A 1 107 ? 31.677 6.684 -14.029 1.00 86.75 107 SER A N 1
ATOM 833 C CA . SER A 1 107 ? 33.105 6.853 -14.321 1.00 86.75 107 SER A CA 1
ATOM 834 C C . SER A 1 107 ? 33.605 6.093 -15.557 1.00 86.75 107 SER A C 1
ATOM 836 O O . SER A 1 107 ? 34.559 6.568 -16.169 1.00 86.75 107 SER A O 1
ATOM 838 N N . ASP A 1 108 ? 32.960 4.999 -15.990 1.00 88.00 108 ASP A N 1
ATOM 839 C CA . ASP A 1 108 ? 33.386 4.205 -17.159 1.00 88.00 108 ASP A CA 1
ATOM 840 C C . ASP A 1 108 ? 32.661 4.611 -18.467 1.00 88.00 108 ASP A C 1
ATOM 842 O O . ASP A 1 108 ? 31.472 4.313 -18.638 1.00 88.00 108 ASP A O 1
ATOM 846 N N . PRO A 1 109 ? 33.353 5.216 -19.457 1.00 83.88 109 PRO A N 1
ATOM 847 C CA . PRO A 1 109 ? 32.754 5.582 -20.744 1.00 83.88 109 PRO A CA 1
ATOM 848 C C . PRO A 1 109 ? 32.178 4.396 -21.527 1.00 83.88 109 PRO A C 1
ATOM 850 O O . PRO A 1 109 ? 31.231 4.571 -22.291 1.00 83.88 109 PRO A O 1
ATOM 853 N N . ARG A 1 110 ? 32.702 3.178 -21.332 1.00 89.69 110 ARG A N 1
ATOM 854 C CA . ARG A 1 110 ? 32.212 1.971 -22.023 1.00 89.69 110 ARG A CA 1
ATOM 855 C C . ARG A 1 110 ? 30.807 1.583 -21.573 1.00 89.69 110 ARG A C 1
ATOM 857 O O . ARG A 1 110 ? 30.115 0.864 -22.286 1.00 89.69 110 ARG A O 1
ATOM 864 N N . ARG A 1 111 ? 30.369 2.078 -20.413 1.00 91.00 111 ARG A N 1
ATOM 865 C CA . ARG A 1 111 ? 29.026 1.853 -19.875 1.00 91.00 111 ARG A CA 1
ATOM 866 C C . ARG A 1 111 ? 28.054 2.999 -20.165 1.00 91.00 111 ARG A C 1
ATOM 868 O O . ARG A 1 111 ? 26.942 3.005 -19.638 1.00 91.00 111 ARG A O 1
ATOM 875 N N . ALA A 1 112 ? 28.429 3.933 -21.043 1.00 91.06 112 ALA A N 1
ATOM 876 C CA . ALA A 1 112 ? 27.569 5.028 -21.485 1.00 91.06 112 ALA A CA 1
ATOM 877 C C . ALA A 1 112 ? 26.154 4.583 -21.921 1.00 91.06 112 ALA A C 1
ATOM 879 O O . ALA A 1 112 ? 25.202 5.240 -21.501 1.00 91.06 112 ALA A O 1
ATOM 880 N N . PRO A 1 113 ? 25.954 3.474 -22.669 1.00 93.94 113 PRO A N 1
ATOM 881 C CA . PRO A 1 113 ? 24.606 3.022 -23.024 1.00 93.94 113 PRO A CA 1
ATOM 882 C C . PRO A 1 113 ? 23.731 2.699 -21.805 1.00 93.94 113 PRO A C 1
ATOM 884 O O . PRO A 1 113 ? 22.575 3.117 -21.751 1.00 93.94 113 PRO A O 1
ATOM 887 N N . ILE A 1 114 ? 24.298 2.026 -20.799 1.00 94.69 114 ILE A N 1
ATOM 888 C CA . ILE A 1 114 ? 23.598 1.677 -19.554 1.00 94.69 114 ILE A CA 1
ATOM 889 C C . ILE A 1 114 ? 23.286 2.946 -18.760 1.00 94.69 114 ILE A C 1
ATOM 891 O O . ILE A 1 114 ? 22.169 3.111 -18.280 1.00 94.69 114 ILE A O 1
ATOM 895 N N . LEU A 1 115 ? 24.236 3.881 -18.664 1.00 94.25 115 LEU A N 1
ATOM 896 C CA . LEU A 1 115 ? 24.015 5.162 -17.990 1.00 94.25 115 LEU A CA 1
ATOM 897 C C . LEU A 1 115 ? 22.872 5.960 -18.640 1.00 94.25 115 LEU A C 1
ATOM 899 O O . LEU A 1 115 ? 21.999 6.461 -17.936 1.00 94.25 115 LEU A O 1
ATOM 903 N N . LEU A 1 116 ? 22.847 6.047 -19.975 1.00 94.88 116 LEU A N 1
ATOM 904 C CA . LEU A 1 116 ? 21.778 6.722 -20.719 1.00 94.88 116 LEU A CA 1
ATOM 905 C C . LEU A 1 116 ? 20.424 6.029 -20.528 1.00 94.88 116 LEU A C 1
ATOM 907 O O . LEU A 1 116 ? 19.403 6.703 -20.393 1.00 94.88 116 LEU A O 1
ATOM 911 N N . PHE A 1 117 ? 20.404 4.696 -20.491 1.00 95.56 117 PHE A N 1
ATOM 912 C CA . PHE A 1 117 ? 19.206 3.938 -20.143 1.00 95.56 117 PHE A CA 1
ATOM 913 C C . PHE A 1 117 ? 18.716 4.294 -18.732 1.00 95.56 117 PHE A C 1
ATOM 915 O O . PHE A 1 117 ? 17.573 4.721 -18.572 1.00 95.56 117 PHE A O 1
ATOM 922 N N . ARG A 1 118 ? 19.583 4.208 -17.715 1.00 95.12 118 ARG A N 1
ATOM 923 C CA . ARG A 1 118 ? 19.202 4.486 -16.322 1.00 95.12 118 ARG A CA 1
ATOM 924 C C . ARG A 1 118 ? 18.770 5.939 -16.127 1.00 95.12 118 ARG A C 1
ATOM 926 O O . ARG A 1 118 ? 17.811 6.187 -15.405 1.00 95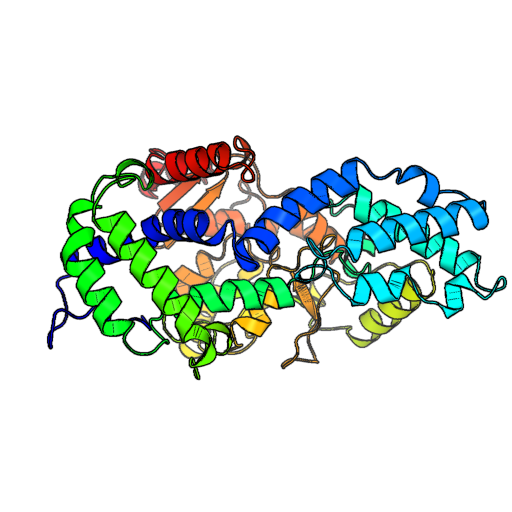.12 118 ARG A O 1
ATOM 933 N N . ALA A 1 119 ? 19.381 6.894 -16.827 1.00 95.88 119 ALA A N 1
ATOM 934 C CA . ALA A 1 119 ? 18.940 8.288 -16.823 1.00 95.88 119 ALA A CA 1
ATOM 935 C C . ALA A 1 119 ? 17.518 8.460 -17.386 1.00 95.88 119 ALA A C 1
ATOM 937 O O . ALA A 1 119 ? 16.706 9.174 -16.797 1.00 95.88 119 ALA A O 1
ATOM 938 N N . LYS A 1 120 ? 17.168 7.751 -18.469 1.00 95.38 120 LYS A N 1
ATOM 939 C CA . LYS A 1 120 ? 15.789 7.722 -18.987 1.00 95.38 120 LYS A CA 1
ATOM 940 C C . LYS A 1 120 ? 14.817 7.078 -17.997 1.00 95.38 120 LYS A C 1
ATOM 942 O O . LYS A 1 120 ? 13.693 7.554 -17.864 1.00 95.38 120 LYS A O 1
ATOM 947 N N . GLU A 1 121 ? 15.234 6.043 -17.273 1.00 94.50 121 GLU A N 1
ATOM 948 C CA . GLU A 1 121 ? 14.399 5.441 -16.228 1.00 94.50 121 GLU A CA 1
ATOM 949 C C . GLU A 1 121 ? 14.221 6.370 -15.020 1.00 94.50 121 GLU A C 1
ATOM 951 O O . GLU A 1 121 ? 13.105 6.487 -14.515 1.00 94.50 121 GLU A O 1
ATOM 956 N N . ALA A 1 122 ? 15.258 7.112 -14.616 1.00 94.94 122 ALA A N 1
ATOM 957 C CA . ALA A 1 122 ? 15.136 8.177 -13.621 1.00 94.94 122 ALA A CA 1
ATOM 958 C C . ALA A 1 122 ? 14.167 9.267 -14.094 1.00 94.94 122 ALA A C 1
ATOM 960 O O . ALA A 1 122 ? 13.289 9.665 -13.335 1.00 94.94 122 ALA A O 1
ATOM 961 N N . LYS A 1 123 ? 14.264 9.698 -15.360 1.00 95.00 123 LYS A N 1
ATOM 962 C CA . LYS A 1 123 ? 13.328 10.659 -15.959 1.00 95.00 123 LYS A CA 1
ATOM 963 C C . LYS A 1 123 ? 11.885 10.178 -15.825 1.00 95.00 123 LYS A C 1
ATOM 965 O O . LYS A 1 123 ? 11.052 10.909 -15.301 1.00 95.00 123 LYS A O 1
ATOM 970 N N . LYS A 1 124 ? 11.605 8.936 -16.233 1.00 92.50 124 LYS A N 1
ATOM 971 C CA . LYS A 1 124 ? 10.270 8.338 -16.097 1.00 92.50 124 LYS A CA 1
ATOM 972 C C . LYS A 1 124 ? 9.822 8.277 -14.637 1.00 92.50 124 LYS A C 1
ATOM 974 O O . LYS A 1 124 ? 8.677 8.601 -14.358 1.00 92.50 124 LYS A O 1
ATOM 979 N N . ALA A 1 125 ? 10.697 7.886 -13.708 1.00 91.81 125 ALA A N 1
ATOM 980 C CA . ALA A 1 125 ? 10.363 7.832 -12.284 1.00 91.81 125 ALA A CA 1
ATOM 981 C C . ALA A 1 125 ? 9.988 9.212 -11.717 1.00 91.81 125 ALA A C 1
ATOM 983 O O . ALA A 1 125 ? 9.044 9.309 -10.941 1.00 91.81 125 ALA A O 1
ATOM 984 N N . VAL A 1 126 ? 10.698 10.267 -12.130 1.00 92.00 126 VAL A N 1
ATOM 985 C CA . VAL A 1 126 ? 10.422 11.664 -11.756 1.00 92.00 126 VAL A CA 1
ATOM 986 C C . VAL A 1 126 ? 9.087 12.128 -12.347 1.00 92.00 126 VAL A C 1
ATOM 988 O O . VAL A 1 126 ? 8.230 12.618 -11.620 1.00 92.00 126 VAL A O 1
ATOM 991 N N . GLU A 1 127 ? 8.890 11.941 -13.654 1.00 89.62 127 GLU A N 1
ATOM 992 C CA . GLU A 1 127 ? 7.709 12.426 -14.384 1.00 89.62 127 GLU A CA 1
ATOM 993 C C . GLU A 1 127 ? 6.428 11.669 -14.018 1.00 89.62 127 GLU A C 1
ATOM 995 O O . GLU A 1 127 ? 5.344 12.248 -14.001 1.00 89.62 127 GLU A O 1
ATOM 1000 N N . GLN A 1 128 ? 6.541 10.378 -13.702 1.00 86.56 128 GLN A N 1
ATOM 1001 C CA . GLN A 1 128 ? 5.411 9.521 -13.338 1.00 86.56 128 GLN A CA 1
ATOM 1002 C C . GLN A 1 128 ? 5.202 9.426 -11.820 1.00 86.56 128 GLN A C 1
ATOM 1004 O O . GLN A 1 128 ? 4.379 8.625 -11.368 1.00 86.56 128 GLN A O 1
ATOM 1009 N N . PHE A 1 129 ? 5.921 10.216 -11.015 1.00 88.06 129 PHE A N 1
ATOM 1010 C CA . PHE A 1 129 ? 5.847 10.137 -9.559 1.00 88.06 129 PHE A CA 1
ATOM 1011 C C . PHE A 1 129 ? 4.428 10.440 -9.041 1.00 88.06 129 PHE A C 1
ATOM 1013 O O . PHE A 1 129 ? 3.958 11.583 -9.024 1.00 88.06 129 PHE A O 1
ATOM 1020 N N . GLY A 1 130 ? 3.729 9.388 -8.606 1.00 79.19 130 GLY A N 1
ATOM 1021 C CA . GLY A 1 130 ? 2.343 9.450 -8.139 1.00 79.19 130 GLY A CA 1
ATOM 1022 C C . GLY A 1 130 ? 1.316 9.660 -9.258 1.00 79.19 130 GLY A C 1
ATOM 1023 O O . GLY A 1 130 ? 0.257 10.223 -8.991 1.00 79.19 130 GLY A O 1
ATOM 1024 N N . ALA A 1 131 ? 1.640 9.279 -10.500 1.00 78.44 131 ALA A N 1
ATOM 1025 C CA . ALA A 1 131 ? 0.736 9.361 -11.651 1.00 78.44 131 ALA A CA 1
ATOM 1026 C C . ALA A 1 131 ? -0.143 8.107 -11.840 1.00 78.44 131 ALA A C 1
ATOM 1028 O O . ALA A 1 131 ? -1.100 8.168 -12.606 1.00 78.44 131 ALA A O 1
ATOM 1029 N N . PHE A 1 132 ? 0.160 6.998 -11.147 1.00 78.25 132 PHE A N 1
ATOM 1030 C CA . PHE A 1 132 ? -0.594 5.734 -11.211 1.00 78.25 132 PHE A CA 1
ATOM 1031 C C . PHE A 1 132 ? -0.848 5.256 -12.652 1.00 78.25 132 PHE A C 1
ATOM 1033 O O . PHE A 1 132 ? -1.978 4.958 -13.043 1.00 78.25 132 PHE A O 1
ATOM 1040 N N . ASP A 1 133 ? 0.215 5.197 -13.457 1.00 83.38 133 ASP A N 1
ATOM 1041 C CA . ASP A 1 133 ? 0.171 4.690 -14.828 1.00 83.38 133 ASP A CA 1
ATOM 1042 C C . ASP A 1 133 ? 0.752 3.270 -14.906 1.00 83.38 133 ASP A C 1
ATOM 1044 O O . ASP A 1 133 ? 1.885 3.019 -14.496 1.00 83.38 133 ASP A O 1
ATOM 1048 N N . ALA A 1 134 ? -0.036 2.353 -15.467 1.00 88.12 134 ALA A N 1
ATOM 1049 C CA . ALA A 1 134 ? 0.288 0.939 -15.640 1.00 88.12 134 ALA A CA 1
ATOM 1050 C C . ALA A 1 134 ? 0.480 0.536 -17.118 1.00 88.12 134 ALA A C 1
ATOM 1052 O O . ALA A 1 134 ? 0.334 -0.632 -17.489 1.00 88.12 134 ALA A O 1
ATOM 1053 N N . SER A 1 135 ? 0.788 1.501 -17.987 1.00 85.25 135 SER A N 1
ATOM 1054 C CA . SER A 1 135 ? 0.935 1.292 -19.433 1.00 85.25 135 SER A CA 1
ATOM 1055 C C . SER A 1 135 ? 2.157 0.456 -19.847 1.00 85.25 135 SER A C 1
ATOM 1057 O O . SER A 1 135 ? 2.180 -0.069 -20.959 1.00 85.25 135 SER A O 1
ATOM 1059 N N . SER A 1 136 ? 3.157 0.289 -18.973 1.00 88.81 136 SER A N 1
ATOM 1060 C CA . SER A 1 136 ? 4.416 -0.405 -19.282 1.00 88.81 136 SER A CA 1
ATOM 1061 C C . SER A 1 136 ? 4.779 -1.460 -18.234 1.00 88.81 136 SER A C 1
ATOM 1063 O O . SER A 1 136 ? 4.716 -1.159 -17.044 1.00 88.81 136 SER A O 1
ATOM 1065 N N . PRO A 1 137 ? 5.275 -2.651 -18.626 1.00 89.50 137 PRO A N 1
ATOM 1066 C CA . PRO A 1 137 ? 5.752 -3.665 -17.683 1.00 89.50 137 PRO A CA 1
ATOM 1067 C C . PRO A 1 137 ? 7.052 -3.261 -16.967 1.00 89.50 137 PRO A C 1
ATOM 1069 O O . PRO A 1 137 ? 7.448 -3.887 -15.988 1.00 89.50 137 PRO A O 1
ATOM 1072 N N . GLN A 1 138 ? 7.736 -2.203 -17.411 1.00 91.12 138 GLN A N 1
ATOM 1073 C CA . GLN A 1 138 ? 8.964 -1.726 -16.762 1.00 91.12 138 GLN A CA 1
ATOM 1074 C C . GLN A 1 138 ? 8.722 -1.235 -15.328 1.00 91.12 138 GLN A C 1
ATOM 1076 O O . GLN A 1 138 ? 9.640 -1.252 -14.510 1.00 91.12 138 GLN A O 1
ATOM 1081 N N . ILE A 1 139 ? 7.484 -0.852 -14.999 1.00 89.94 139 ILE A N 1
ATOM 1082 C CA . ILE A 1 139 ? 7.092 -0.386 -13.662 1.00 89.94 139 ILE A CA 1
ATOM 1083 C C . ILE A 1 139 ? 7.308 -1.435 -12.561 1.00 89.94 139 ILE A C 1
ATOM 1085 O O . ILE A 1 139 ? 7.410 -1.059 -11.400 1.00 89.94 139 ILE A O 1
ATOM 1089 N N . PHE A 1 140 ? 7.403 -2.726 -12.907 1.00 93.19 140 PHE A N 1
ATOM 1090 C CA . PHE A 1 140 ? 7.669 -3.800 -11.942 1.00 93.19 140 PHE A CA 1
ATOM 1091 C C . PHE A 1 140 ? 9.160 -4.044 -11.702 1.00 93.19 140 PHE A C 1
ATOM 1093 O O . PHE A 1 140 ? 9.512 -4.709 -10.733 1.00 93.19 140 PHE A O 1
ATOM 1100 N N . PHE A 1 141 ? 10.035 -3.524 -12.563 1.00 93.62 141 PHE A N 1
ATOM 1101 C CA . PHE A 1 141 ? 11.486 -3.703 -12.457 1.00 93.62 141 PHE A CA 1
ATOM 1102 C C . PHE A 1 141 ? 12.186 -2.435 -11.982 1.00 93.62 141 PHE A C 1
ATOM 1104 O O . PHE A 1 141 ? 13.180 -2.511 -11.264 1.00 93.62 141 PHE A O 1
ATOM 1111 N N . ARG A 1 142 ? 11.660 -1.266 -12.364 1.00 92.19 142 ARG A N 1
ATOM 1112 C CA . ARG A 1 142 ? 12.201 0.031 -11.970 1.00 92.19 142 ARG A CA 1
ATOM 1113 C C . ARG A 1 142 ? 12.132 0.192 -10.452 1.00 92.19 142 ARG A C 1
ATOM 1115 O O . ARG A 1 142 ? 11.021 0.220 -9.919 1.00 92.19 142 ARG A O 1
ATOM 1122 N N . PRO A 1 143 ? 13.269 0.365 -9.753 1.00 92.50 143 PRO A N 1
ATOM 1123 C CA . PRO A 1 143 ? 13.232 0.738 -8.351 1.00 92.50 143 PRO A CA 1
ATOM 1124 C C . PRO A 1 143 ? 12.426 2.026 -8.192 1.00 92.50 143 PRO A C 1
ATOM 1126 O O . PRO A 1 143 ? 12.569 2.974 -8.965 1.00 92.50 143 PRO A O 1
ATOM 1129 N N . GLY A 1 144 ? 11.539 2.049 -7.211 1.00 90.50 144 GLY A N 1
ATOM 1130 C CA . GLY A 1 144 ? 10.745 3.228 -6.907 1.00 90.50 144 GLY A CA 1
ATOM 1131 C C . GLY A 1 144 ? 11.534 4.278 -6.140 1.00 90.50 144 GLY A C 1
ATOM 1132 O O . GLY A 1 144 ? 12.464 3.919 -5.430 1.00 90.50 144 GLY A O 1
ATOM 1133 N N . ILE A 1 145 ? 11.153 5.556 -6.228 1.00 91.50 145 ILE A N 1
ATOM 1134 C CA . ILE A 1 145 ? 11.821 6.637 -5.475 1.00 91.50 145 ILE A CA 1
ATOM 1135 C C . ILE A 1 145 ? 11.601 6.482 -3.959 1.00 91.50 145 ILE A C 1
ATOM 1137 O O . ILE A 1 145 ? 12.456 6.887 -3.175 1.00 91.50 145 ILE A O 1
ATOM 1141 N N . ILE A 1 146 ? 10.481 5.887 -3.541 1.00 88.25 146 ILE A N 1
ATOM 1142 C CA . ILE A 1 146 ? 10.053 5.802 -2.141 1.00 88.25 146 ILE A CA 1
ATOM 1143 C C . ILE A 1 146 ? 10.364 4.430 -1.536 1.00 88.25 146 ILE A C 1
ATOM 1145 O O . ILE A 1 146 ? 10.155 3.396 -2.167 1.00 88.25 146 ILE A O 1
ATOM 1149 N N . ASP A 1 147 ? 10.838 4.429 -0.291 1.00 88.56 147 ASP A N 1
ATOM 1150 C CA . ASP A 1 147 ? 11.030 3.231 0.525 1.00 88.56 147 ASP A CA 1
ATOM 1151 C C . ASP A 1 147 ? 9.758 2.917 1.334 1.00 88.56 147 ASP A C 1
ATOM 1153 O O . ASP A 1 147 ? 9.522 3.460 2.418 1.00 88.56 147 ASP A O 1
ATOM 1157 N N . PHE A 1 148 ? 8.932 2.004 0.818 1.00 85.56 148 PHE A N 1
ATOM 1158 C CA . PHE A 1 148 ? 7.723 1.546 1.510 1.00 85.56 148 PHE A CA 1
ATOM 1159 C C . PHE A 1 148 ? 8.018 0.799 2.815 1.00 85.56 148 PHE A C 1
ATOM 1161 O O . PHE A 1 148 ? 7.195 0.826 3.728 1.00 85.56 148 PHE A O 1
ATOM 1168 N N . GLN A 1 149 ? 9.197 0.189 2.960 1.00 87.06 149 GLN A N 1
ATOM 1169 C CA . GLN A 1 149 ? 9.594 -0.439 4.216 1.00 87.06 149 GLN A CA 1
ATOM 1170 C C . GLN A 1 149 ? 9.881 0.625 5.286 1.00 87.06 149 GLN A C 1
ATOM 1172 O O . GLN A 1 149 ? 9.481 0.474 6.443 1.00 87.06 149 GLN A O 1
ATOM 1177 N N . ALA A 1 150 ? 10.544 1.724 4.910 1.00 84.56 150 ALA A N 1
ATOM 1178 C CA . ALA A 1 150 ? 10.746 2.867 5.796 1.00 84.56 150 ALA A CA 1
ATOM 1179 C C . ALA A 1 150 ? 9.412 3.517 6.190 1.00 84.56 150 ALA A C 1
ATOM 1181 O O . ALA A 1 150 ? 9.190 3.759 7.377 1.00 84.56 150 ALA A O 1
ATOM 1182 N N . ILE A 1 151 ? 8.494 3.710 5.234 1.00 82.25 151 ILE A N 1
ATOM 1183 C CA . ILE A 1 151 ? 7.136 4.203 5.517 1.00 82.25 151 ILE A CA 1
ATOM 1184 C C . ILE A 1 151 ? 6.393 3.258 6.465 1.00 82.25 151 ILE A C 1
ATOM 1186 O O . ILE A 1 151 ? 5.801 3.716 7.442 1.00 82.25 151 ILE A O 1
ATOM 1190 N N . GLY A 1 152 ? 6.466 1.945 6.230 1.00 86.44 152 GLY A N 1
ATOM 1191 C CA . GLY A 1 152 ? 5.879 0.939 7.110 1.00 86.44 152 GLY A CA 1
ATOM 1192 C C . GLY A 1 152 ? 6.350 1.109 8.554 1.00 86.44 152 GLY A C 1
ATOM 1193 O O . GLY A 1 152 ? 5.521 1.179 9.458 1.00 86.44 152 GLY A O 1
ATOM 1194 N N . ARG A 1 153 ? 7.662 1.278 8.778 1.00 84.31 153 ARG A N 1
ATOM 1195 C CA . ARG A 1 153 ? 8.235 1.533 10.115 1.00 84.31 153 ARG A CA 1
ATOM 1196 C C . ARG A 1 153 ? 7.710 2.819 10.760 1.00 84.31 153 ARG A C 1
ATOM 1198 O O . ARG A 1 153 ? 7.400 2.806 11.949 1.00 84.31 153 ARG A O 1
ATOM 1205 N N . LEU A 1 154 ? 7.547 3.901 9.993 1.00 79.56 154 LEU A N 1
ATOM 1206 C CA . LEU A 1 154 ? 6.943 5.145 10.494 1.00 79.56 154 LEU A CA 1
ATOM 1207 C C . LEU A 1 154 ? 5.491 4.924 10.953 1.00 79.56 154 LEU A C 1
ATOM 1209 O O . LEU A 1 154 ? 5.099 5.394 12.022 1.00 79.56 154 LEU A O 1
ATOM 1213 N N . ILE A 1 155 ? 4.710 4.156 10.187 1.00 82.62 155 ILE A N 1
ATOM 1214 C CA . ILE A 1 155 ? 3.344 3.747 10.557 1.00 82.62 155 ILE A CA 1
ATOM 1215 C C . ILE A 1 155 ? 3.361 2.806 11.777 1.00 82.62 155 ILE A C 1
ATOM 1217 O O . ILE A 1 155 ? 2.443 2.837 12.596 1.00 82.62 155 ILE A O 1
ATOM 1221 N N . GLY A 1 156 ? 4.416 2.010 11.956 1.00 88.06 156 GLY A N 1
ATOM 1222 C CA . GLY A 1 156 ? 4.619 1.168 13.136 1.00 88.06 156 GLY A CA 1
ATOM 1223 C C . GLY A 1 156 ? 4.589 1.955 14.448 1.00 88.06 156 GLY A C 1
ATOM 1224 O O . GLY A 1 156 ? 3.847 1.586 15.355 1.00 88.06 156 GLY A O 1
ATOM 1225 N N . ASN A 1 157 ? 5.285 3.095 14.512 1.00 85.38 157 ASN A N 1
ATOM 1226 C CA . ASN A 1 157 ? 5.300 3.966 15.698 1.00 85.38 157 ASN A CA 1
ATOM 1227 C C . ASN A 1 157 ? 3.904 4.511 16.048 1.00 85.38 157 ASN A C 1
ATOM 1229 O O . ASN A 1 157 ? 3.540 4.614 17.222 1.00 85.38 157 ASN A O 1
ATOM 1233 N N . LEU A 1 158 ? 3.105 4.847 15.028 1.00 87.94 158 LEU A N 1
ATOM 1234 C CA . LEU A 1 158 ? 1.695 5.208 15.198 1.00 87.94 158 LEU A CA 1
ATOM 1235 C C . LEU A 1 158 ? 0.907 4.030 15.791 1.00 87.94 158 LEU A C 1
ATOM 1237 O O . LEU A 1 158 ? 0.122 4.202 16.724 1.00 87.94 158 LEU A O 1
ATOM 1241 N N . GLY A 1 159 ? 1.140 2.826 15.264 1.00 90.81 159 GLY A N 1
ATOM 1242 C CA . GLY A 1 159 ? 0.553 1.586 15.760 1.00 90.81 159 GLY A CA 1
ATOM 1243 C C . GLY A 1 159 ? 0.861 1.328 17.235 1.00 90.81 159 GLY A C 1
ATOM 1244 O O . GLY A 1 159 ? -0.055 0.998 17.985 1.00 90.81 159 GLY A O 1
ATOM 1245 N N . ASP A 1 160 ? 2.104 1.535 17.667 1.00 92.00 160 ASP A N 1
ATOM 1246 C CA . ASP A 1 160 ? 2.548 1.342 19.056 1.00 92.00 160 ASP A CA 1
ATOM 1247 C C . ASP A 1 160 ? 1.832 2.276 20.032 1.00 92.00 160 ASP A C 1
ATOM 1249 O O . ASP A 1 160 ? 1.391 1.851 21.107 1.00 92.00 160 ASP A O 1
ATOM 1253 N N . PHE A 1 161 ? 1.671 3.543 19.641 1.00 92.00 161 PHE A N 1
ATOM 1254 C CA . PHE A 1 161 ? 0.931 4.528 20.422 1.00 92.00 161 PHE A CA 1
ATOM 1255 C C . PHE A 1 161 ? -0.511 4.075 20.656 1.00 92.00 161 PHE A C 1
ATOM 1257 O O . PHE A 1 161 ? -0.970 4.012 21.800 1.00 92.00 161 PHE A O 1
ATOM 1264 N N . TYR A 1 162 ? -1.218 3.706 19.584 1.00 92.12 162 TYR A N 1
ATOM 1265 C CA . TYR A 1 162 ? -2.615 3.278 19.664 1.00 92.12 162 TYR A CA 1
ATOM 1266 C C . TYR A 1 162 ? -2.796 1.908 20.314 1.00 92.12 162 TYR A C 1
ATOM 1268 O O . TYR A 1 162 ? -3.818 1.686 20.965 1.00 92.12 162 TYR A O 1
ATOM 1276 N N . ALA A 1 163 ? -1.821 1.006 20.178 1.00 90.88 163 ALA A N 1
ATOM 1277 C CA . ALA A 1 163 ? -1.793 -0.283 20.862 1.00 90.88 163 ALA A CA 1
ATOM 1278 C C . ALA A 1 163 ? -1.501 -0.143 22.366 1.00 90.88 163 ALA A C 1
ATOM 1280 O O . ALA A 1 163 ? -1.882 -1.018 23.143 1.00 90.88 163 ALA A O 1
ATOM 1281 N N . GLY A 1 164 ? -0.900 0.977 22.780 1.00 90.19 164 GLY A N 1
ATOM 1282 C CA . GLY A 1 164 ? -0.572 1.274 24.171 1.00 90.19 164 GLY A CA 1
ATOM 1283 C C . GLY A 1 164 ? 0.697 0.572 24.655 1.00 90.19 164 GLY A C 1
ATOM 1284 O O . GLY A 1 164 ? 0.753 0.173 25.814 1.00 90.19 164 GLY A O 1
ATOM 1285 N N . TYR A 1 165 ? 1.690 0.389 23.778 1.00 89.19 165 TYR A N 1
ATOM 1286 C CA . TYR A 1 165 ? 2.891 -0.412 24.066 1.00 89.19 165 TYR A CA 1
ATOM 1287 C C . TYR A 1 165 ? 3.982 0.314 24.859 1.00 89.19 165 TYR A C 1
ATOM 1289 O O . TYR A 1 165 ? 4.851 -0.346 25.426 1.00 89.19 165 TYR A O 1
ATOM 1297 N N . ALA A 1 166 ? 3.934 1.644 24.975 1.00 86.88 166 ALA A N 1
ATOM 1298 C CA . ALA A 1 166 ? 4.872 2.357 25.843 1.00 86.88 166 ALA A CA 1
ATOM 1299 C C . ALA A 1 166 ? 4.453 2.309 27.330 1.00 86.88 166 ALA A C 1
ATOM 1301 O O . ALA A 1 166 ? 3.256 2.243 27.637 1.00 86.88 166 ALA A O 1
ATOM 1302 N N . PRO A 1 167 ? 5.414 2.378 28.274 1.00 83.69 167 PRO A N 1
ATOM 1303 C CA . PRO A 1 167 ? 5.120 2.422 29.706 1.00 83.69 167 PRO A CA 1
ATOM 1304 C C . PRO A 1 167 ? 4.105 3.518 30.067 1.00 83.69 167 PRO A C 1
ATOM 1306 O O . PRO A 1 167 ? 4.193 4.642 29.581 1.00 83.69 167 PRO A O 1
ATOM 1309 N N . GLY A 1 168 ? 3.118 3.188 30.906 1.00 86.25 168 GLY A N 1
ATOM 1310 C CA . GLY A 1 168 ? 2.077 4.134 31.344 1.00 86.25 168 GLY A CA 1
ATOM 1311 C C . GLY A 1 168 ? 1.013 4.488 30.290 1.00 86.25 168 GLY A C 1
ATOM 1312 O O . GLY A 1 168 ? 0.053 5.200 30.598 1.00 86.25 168 GLY A O 1
ATOM 1313 N N . MET A 1 169 ? 1.110 3.971 29.058 1.00 89.25 169 MET A N 1
ATOM 1314 C CA . MET A 1 169 ? 0.142 4.293 28.002 1.00 89.25 169 MET A CA 1
ATOM 1315 C C . MET A 1 169 ? -1.246 3.717 28.250 1.00 89.25 169 MET A C 1
ATOM 1317 O O . MET A 1 169 ? -2.231 4.354 27.889 1.00 89.25 169 MET A O 1
ATOM 1321 N N . ALA A 1 170 ? -1.349 2.539 28.868 1.00 86.31 170 ALA A N 1
ATOM 1322 C CA . ALA A 1 170 ? -2.646 1.955 29.203 1.00 86.31 170 ALA A CA 1
ATOM 1323 C C . ALA A 1 170 ? -3.469 2.890 30.109 1.00 86.31 170 ALA A C 1
ATOM 1325 O O . ALA A 1 170 ? -4.635 3.152 29.822 1.00 86.31 170 ALA A O 1
ATOM 1326 N N . GLU A 1 171 ? -2.848 3.445 31.153 1.00 89.75 171 GLU A N 1
ATOM 1327 C CA . GLU A 1 171 ? -3.479 4.414 32.054 1.00 89.75 171 GLU A CA 1
ATOM 1328 C C . GLU A 1 171 ? -3.769 5.740 31.337 1.00 89.75 171 GLU A C 1
ATOM 1330 O O . GLU A 1 171 ? -4.868 6.283 31.440 1.00 89.75 171 GLU A O 1
ATOM 1335 N N . SER A 1 172 ? -2.823 6.226 30.527 1.00 92.81 172 SER A N 1
ATOM 1336 C CA . SER A 1 172 ? -3.007 7.450 29.737 1.00 92.81 172 SER A CA 1
ATOM 1337 C C . SER A 1 172 ? -4.215 7.353 28.799 1.00 92.81 172 SER A C 1
ATOM 1339 O O . SER A 1 172 ? -5.029 8.274 28.732 1.00 92.81 172 SER A O 1
ATOM 1341 N N . TRP A 1 173 ? -4.383 6.212 28.124 1.00 93.50 173 TRP A N 1
ATOM 1342 C CA . TRP A 1 173 ? -5.550 5.941 27.288 1.00 93.50 173 TRP A CA 1
ATOM 1343 C C . TRP A 1 173 ? -6.841 5.837 28.094 1.00 93.50 173 TRP A C 1
ATOM 1345 O O . TRP A 1 173 ? -7.852 6.381 27.660 1.00 93.50 173 TRP A O 1
ATOM 1355 N N . GLN A 1 174 ? -6.833 5.190 29.264 1.00 91.81 174 GLN A N 1
ATOM 1356 C CA . GLN A 1 174 ? -8.009 5.154 30.142 1.00 91.81 174 GLN A CA 1
ATOM 1357 C C . GLN A 1 174 ? -8.453 6.566 30.542 1.00 91.81 174 GLN A C 1
ATOM 1359 O O . GLN A 1 174 ? -9.640 6.879 30.436 1.00 91.81 174 GLN A O 1
ATOM 1364 N N . ASN A 1 175 ? -7.506 7.427 30.917 1.00 92.44 175 ASN A N 1
ATOM 1365 C CA . ASN A 1 175 ? -7.771 8.813 31.296 1.00 92.44 175 ASN A CA 1
ATOM 1366 C C . ASN A 1 175 ? -8.306 9.638 30.118 1.00 92.44 175 ASN A C 1
ATOM 1368 O O . ASN A 1 175 ? -9.314 10.330 30.259 1.00 92.44 175 ASN A O 1
ATOM 1372 N N . LEU A 1 176 ? -7.693 9.524 28.935 1.00 94.88 176 LEU A N 1
ATOM 1373 C CA . LEU A 1 176 ? -8.205 10.166 27.719 1.00 94.88 176 LEU A CA 1
ATOM 1374 C C . LEU A 1 176 ? -9.624 9.702 27.400 1.00 94.88 176 LEU A C 1
ATOM 1376 O O . LEU A 1 176 ? -10.506 10.515 27.130 1.00 94.88 176 LEU A O 1
ATOM 1380 N N . PHE A 1 177 ? -9.869 8.395 27.455 1.00 95.44 177 PHE A N 1
ATOM 1381 C CA . PHE A 1 177 ? -11.178 7.851 27.148 1.00 95.44 177 PHE A CA 1
ATOM 1382 C C . PHE A 1 177 ? -12.249 8.298 28.137 1.00 95.44 177 PHE A C 1
ATOM 1384 O O . PHE A 1 177 ? -13.360 8.599 27.696 1.00 95.44 177 PHE A O 1
ATOM 1391 N N . ALA A 1 178 ? -11.932 8.354 29.430 1.00 91.81 178 ALA A N 1
ATOM 1392 C CA . ALA A 1 178 ? -12.850 8.822 30.461 1.00 91.81 178 ALA A CA 1
ATOM 1393 C C . ALA A 1 178 ? -13.274 10.279 30.226 1.00 91.81 178 ALA A C 1
ATOM 1395 O O . ALA A 1 178 ? -14.455 10.590 30.342 1.00 9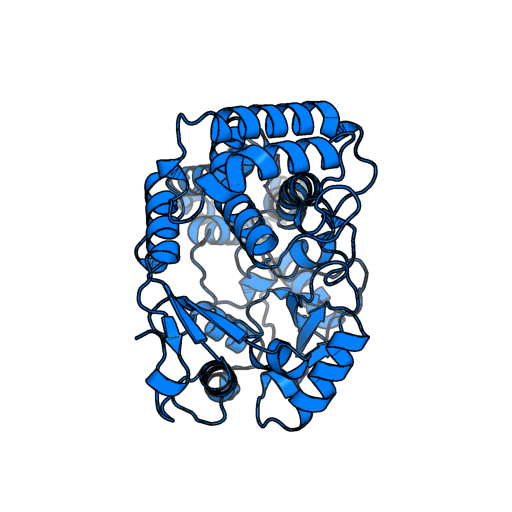1.81 178 ALA A O 1
ATOM 1396 N N . SER A 1 179 ? -12.339 11.147 29.833 1.00 90.06 179 SER A N 1
ATOM 1397 C CA . SER A 1 179 ? -12.624 12.575 29.659 1.00 90.06 179 SER A CA 1
ATOM 1398 C C . SER A 1 179 ? -13.190 12.940 28.284 1.00 90.06 179 SER A C 1
ATOM 1400 O O . SER A 1 179 ? -13.903 13.933 28.166 1.00 90.06 179 SER A O 1
ATOM 1402 N N . CYS A 1 180 ? -12.868 12.178 27.233 1.00 95.38 180 CYS A N 1
ATOM 1403 C CA . CYS A 1 180 ? -13.029 12.664 25.857 1.00 95.38 180 CYS A CA 1
ATOM 1404 C C . CYS A 1 180 ? -13.953 11.845 24.966 1.00 95.38 180 CYS A C 1
ATOM 1406 O O . CYS A 1 180 ? -14.435 12.366 23.960 1.00 95.38 180 CYS A O 1
ATOM 1408 N N . SER A 1 181 ? -14.238 10.590 25.316 1.00 95.06 181 SER A N 1
ATOM 1409 C CA . SER A 1 181 ? -14.992 9.701 24.420 1.00 95.06 181 SER A CA 1
ATOM 1410 C C . SER A 1 181 ? -16.424 10.168 24.199 1.00 95.06 181 SER A C 1
ATOM 1412 O O . SER A 1 181 ? -16.897 10.195 23.066 1.00 95.06 181 SER A O 1
ATOM 1414 N N . GLU A 1 182 ? -17.110 10.569 25.271 1.00 93.81 182 GLU A N 1
ATOM 1415 C CA . GLU A 1 182 ? -18.482 11.069 25.185 1.00 93.81 182 GLU A CA 1
ATOM 1416 C C . GLU A 1 182 ? -18.539 12.437 24.494 1.00 93.81 182 GLU A C 1
ATOM 1418 O O . GLU A 1 182 ? -19.335 12.630 23.576 1.00 93.81 182 GLU A O 1
ATOM 1423 N N . ALA A 1 183 ? -17.635 13.352 24.857 1.00 90.75 183 ALA A N 1
ATOM 1424 C CA . ALA A 1 183 ? -17.551 14.685 24.258 1.00 90.75 183 ALA A CA 1
ATOM 1425 C C . ALA A 1 183 ? -17.266 14.648 22.746 1.00 90.75 183 ALA A C 1
ATOM 1427 O O . ALA A 1 183 ? -17.653 15.562 22.015 1.00 90.75 183 ALA A O 1
ATOM 1428 N N . ALA A 1 184 ? -16.605 13.593 22.265 1.00 91.12 184 ALA A N 1
ATOM 1429 C CA . ALA A 1 184 ? -16.311 13.402 20.854 1.00 91.12 184 ALA A CA 1
ATOM 1430 C C . ALA A 1 184 ? -17.508 12.897 20.036 1.00 91.12 184 ALA A C 1
ATOM 1432 O O . ALA A 1 184 ? -17.468 12.976 18.806 1.00 91.12 184 ALA A O 1
ATOM 1433 N N . VAL A 1 185 ? -18.567 12.365 20.653 1.00 90.38 185 VAL A N 1
ATOM 1434 C CA . VAL A 1 185 ? -19.731 11.831 19.926 1.00 90.38 185 VAL A CA 1
ATOM 1435 C C . VAL A 1 185 ? -20.400 12.933 19.107 1.00 90.38 185 VAL A C 1
ATOM 1437 O O . VAL A 1 185 ? -20.578 14.056 19.567 1.00 90.38 185 VAL A O 1
ATOM 1440 N N . GLY A 1 186 ? -20.749 12.629 17.854 1.00 86.31 186 GLY A N 1
ATOM 1441 C CA . GLY A 1 186 ? -21.427 13.581 16.968 1.00 86.31 186 GLY A CA 1
ATOM 1442 C C . GLY A 1 186 ? -20.541 14.704 16.408 1.00 86.31 186 GLY A C 1
ATOM 1443 O O . GLY A 1 186 ? -20.965 15.372 15.471 1.00 86.31 186 GLY A O 1
ATOM 1444 N N . ARG A 1 187 ? -19.304 14.877 16.894 1.00 89.44 187 ARG A N 1
ATOM 1445 C CA . ARG A 1 187 ? -18.397 15.963 16.480 1.00 89.44 187 ARG A CA 1
ATOM 1446 C C . ARG A 1 187 ? -17.326 15.518 15.489 1.00 89.44 187 ARG A C 1
ATOM 1448 O O . ARG A 1 187 ? -16.802 14.414 15.583 1.00 89.44 187 ARG A O 1
ATOM 1455 N N . LEU A 1 188 ? -16.951 16.394 14.573 1.00 89.25 188 LEU A N 1
ATOM 1456 C CA . LEU A 1 188 ? -15.777 16.257 13.714 1.00 89.25 188 LEU A CA 1
ATOM 1457 C C . LEU A 1 188 ? -14.494 16.556 14.506 1.00 89.25 188 LEU A C 1
ATOM 1459 O O . LEU A 1 188 ? -14.561 17.297 15.490 1.00 89.25 188 LEU A O 1
ATOM 1463 N N . PRO A 1 189 ? -13.320 16.053 14.080 1.00 88.75 189 PRO A N 1
ATOM 1464 C CA . PRO A 1 189 ? -12.066 16.294 14.792 1.00 88.75 189 PRO A CA 1
ATOM 1465 C C . PRO A 1 189 ? -11.773 17.779 15.060 1.00 88.75 189 PRO A C 1
ATOM 1467 O O . PRO A 1 189 ? -11.548 18.154 16.204 1.00 88.75 189 PRO A O 1
ATOM 1470 N N . TRP A 1 190 ? -11.879 18.661 14.059 1.00 87.62 190 TRP A N 1
ATOM 1471 C CA . TRP A 1 190 ? -11.625 20.102 14.245 1.00 87.62 190 TRP A CA 1
ATOM 1472 C C . TRP A 1 190 ? -12.652 20.810 15.137 1.00 87.62 190 TRP A C 1
ATOM 1474 O O . TRP A 1 190 ? -12.387 21.898 15.627 1.00 87.62 190 TRP A O 1
ATOM 1484 N N . GLN A 1 191 ? -13.813 20.205 15.408 1.00 90.50 191 GLN A N 1
ATOM 1485 C CA . GLN A 1 191 ? -14.764 20.742 16.393 1.00 90.50 191 GLN A CA 1
ATOM 1486 C C . GLN A 1 191 ? -14.338 20.455 17.842 1.00 90.50 191 GLN A C 1
ATOM 1488 O O . GLN A 1 191 ? -15.007 20.894 18.777 1.00 90.50 191 GLN A O 1
ATOM 1493 N N . LEU A 1 192 ? -13.261 19.690 18.034 1.00 90.44 192 LEU A N 1
ATOM 1494 C CA . LEU A 1 192 ? -12.616 19.467 19.325 1.00 90.44 192 LEU A CA 1
ATOM 1495 C C . LEU A 1 192 ? -11.329 20.300 19.474 1.00 90.44 192 LEU A C 1
ATOM 1497 O O . LEU A 1 192 ? -10.739 20.282 20.553 1.00 90.44 192 LEU A O 1
ATOM 1501 N N . GLU A 1 193 ? -10.883 21.028 18.442 1.00 89.19 193 GLU A N 1
ATOM 1502 C CA . GLU A 1 193 ? -9.720 21.926 18.540 1.00 89.19 193 GLU A CA 1
ATOM 1503 C C . GLU A 1 193 ? -9.925 22.956 19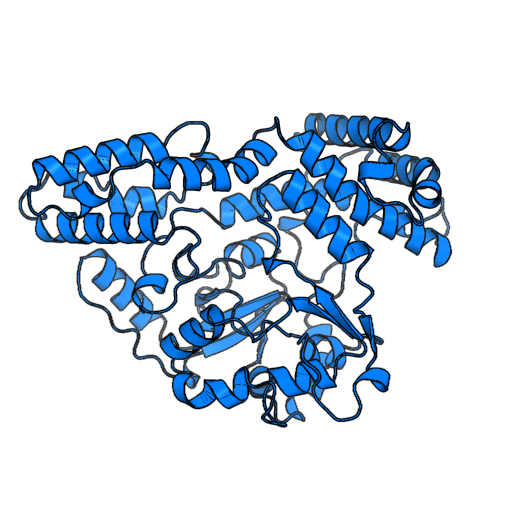.667 1.00 89.19 193 GLU A C 1
ATOM 1505 O O . GLU A 1 193 ? -11.027 23.464 19.874 1.00 89.19 193 GLU A O 1
ATOM 1510 N N . GLY A 1 194 ? -8.868 23.223 20.441 1.00 87.69 194 GLY A N 1
ATOM 1511 C CA . GLY A 1 194 ? -8.912 24.127 21.598 1.00 87.69 194 GLY A CA 1
ATOM 1512 C C . GLY A 1 194 ? -9.624 23.573 22.840 1.00 87.69 194 GLY A C 1
ATOM 1513 O O . GLY A 1 194 ? -9.690 24.258 23.858 1.00 87.69 194 GLY A O 1
ATOM 1514 N N . THR A 1 195 ? -10.152 22.346 22.795 1.00 92.75 195 THR A N 1
ATOM 1515 C CA . THR A 1 195 ? -10.707 21.690 23.987 1.00 92.75 195 THR A CA 1
ATOM 1516 C C . THR A 1 195 ? -9.610 21.052 24.837 1.00 92.75 195 THR A C 1
ATOM 1518 O O . THR A 1 195 ? -8.566 20.636 24.331 1.00 92.75 195 THR A O 1
ATOM 1521 N N . GLU A 1 196 ? -9.894 20.864 26.127 1.00 92.62 196 GLU A N 1
ATOM 1522 C CA . GLU A 1 196 ? -9.013 20.142 27.054 1.00 92.62 196 GLU A CA 1
ATOM 1523 C C . GLU A 1 196 ? -8.662 18.727 26.555 1.00 92.62 196 GLU A C 1
ATOM 1525 O O . GLU A 1 196 ? -7.583 18.208 26.830 1.00 92.62 196 GLU A O 1
ATOM 1530 N N . CYS A 1 197 ? -9.541 18.111 25.763 1.00 92.75 197 CYS A N 1
ATOM 1531 C CA . CYS A 1 197 ? -9.299 16.803 25.170 1.00 92.75 197 CYS A CA 1
ATOM 1532 C C . CYS A 1 197 ? -8.142 16.779 24.179 1.00 92.75 197 CYS A C 1
ATOM 1534 O O . CYS A 1 197 ? -7.349 15.838 24.193 1.00 92.75 197 CYS A O 1
ATOM 1536 N N . VAL A 1 198 ? -8.031 17.806 23.336 1.00 92.31 198 VAL A N 1
ATOM 1537 C CA . VAL A 1 198 ? -6.929 17.908 22.374 1.00 92.31 198 VAL A CA 1
ATOM 1538 C C . VAL A 1 198 ? -5.624 18.216 23.096 1.00 92.31 198 VAL A C 1
ATOM 1540 O O . VAL A 1 198 ? -4.609 17.605 22.774 1.00 92.31 198 VAL A O 1
ATOM 1543 N N . GLU A 1 199 ? -5.652 19.065 24.124 1.00 92.62 199 GLU A N 1
ATOM 1544 C CA . GLU A 1 199 ? -4.462 19.365 24.931 1.00 92.62 199 GLU A CA 1
ATOM 1545 C C . GLU A 1 199 ? -3.963 18.143 25.709 1.00 92.62 199 GLU A C 1
ATOM 1547 O O . GLU A 1 199 ? -2.772 17.827 25.687 1.00 92.62 199 GLU A O 1
ATOM 1552 N N . ARG A 1 200 ? -4.871 17.378 26.327 1.00 93.56 200 ARG A N 1
ATOM 1553 C CA . ARG A 1 200 ? -4.524 16.108 26.980 1.00 93.56 200 ARG A CA 1
ATOM 1554 C C . ARG A 1 200 ? -3.967 15.105 25.980 1.00 93.56 200 ARG A C 1
ATOM 1556 O O . ARG A 1 200 ? -2.943 14.488 26.255 1.00 93.56 200 ARG A O 1
ATOM 1563 N N . PHE A 1 201 ? -4.597 14.968 24.812 1.00 94.94 201 PHE A N 1
ATOM 1564 C CA . PHE A 1 201 ? -4.101 14.081 23.763 1.00 94.94 201 PHE A CA 1
ATOM 1565 C C . PHE A 1 201 ? -2.699 14.495 23.297 1.00 94.94 201 PHE A C 1
ATOM 1567 O O . PHE A 1 201 ? -1.810 13.650 23.214 1.00 94.94 201 PHE A O 1
ATOM 1574 N N . ARG A 1 202 ? -2.465 15.796 23.078 1.00 93.06 202 ARG A N 1
ATOM 1575 C CA . ARG A 1 202 ? -1.150 16.359 22.736 1.00 93.06 202 ARG A CA 1
ATOM 1576 C C . ARG A 1 202 ? -0.106 16.035 23.798 1.00 93.06 202 ARG A C 1
ATOM 1578 O O . ARG A 1 202 ? 0.976 15.570 23.448 1.00 93.06 202 ARG A O 1
ATOM 1585 N N . ALA A 1 203 ? -0.431 16.206 25.077 1.00 91.88 203 ALA A N 1
ATOM 1586 C CA . ALA A 1 203 ? 0.457 15.832 26.174 1.00 91.88 203 ALA A CA 1
ATOM 1587 C C . ALA A 1 203 ? 0.781 14.326 26.167 1.00 91.88 203 ALA A C 1
ATOM 1589 O O . ALA A 1 203 ? 1.946 13.952 26.305 1.00 91.88 203 ALA A O 1
ATOM 1590 N N . THR A 1 204 ? -0.215 13.463 25.937 1.00 93.31 204 THR A N 1
ATOM 1591 C CA . THR A 1 204 ? -0.018 12.007 25.853 1.00 93.31 204 THR A CA 1
ATOM 1592 C C . THR A 1 204 ? 0.860 11.607 24.667 1.00 93.31 204 THR A C 1
ATOM 1594 O O . THR A 1 204 ? 1.759 10.786 24.834 1.00 93.31 204 THR A O 1
ATOM 1597 N N . VAL A 1 205 ? 0.663 12.200 23.485 1.00 92.19 205 VAL A N 1
ATOM 1598 C CA . VAL A 1 205 ? 1.526 11.957 22.317 1.00 92.19 205 VAL A CA 1
ATOM 1599 C C . VAL A 1 205 ? 2.958 12.410 22.597 1.00 92.19 205 VAL A C 1
ATOM 1601 O O . VAL A 1 205 ? 3.895 11.656 22.350 1.00 92.19 205 VAL A O 1
ATOM 1604 N N . THR A 1 206 ? 3.152 13.606 23.155 1.00 89.25 206 THR A N 1
ATOM 1605 C CA . THR A 1 206 ? 4.488 14.116 23.498 1.00 89.25 206 THR A CA 1
ATOM 1606 C C . THR A 1 206 ? 5.201 13.208 24.504 1.00 89.25 206 THR A C 1
ATOM 1608 O O . THR A 1 206 ? 6.372 12.885 24.306 1.00 89.25 206 THR A O 1
ATOM 1611 N N . ALA A 1 207 ? 4.496 12.737 25.538 1.00 89.06 207 ALA A N 1
ATOM 1612 C CA . ALA A 1 207 ? 5.036 11.802 26.526 1.00 89.06 207 ALA A CA 1
ATOM 1613 C C . ALA A 1 207 ? 5.369 10.430 25.918 1.00 89.06 207 ALA A C 1
ATOM 1615 O O . ALA A 1 207 ? 6.434 9.874 26.180 1.00 89.06 207 ALA A O 1
ATOM 1616 N N . PHE A 1 208 ? 4.499 9.897 25.055 1.00 90.75 208 PHE A N 1
ATOM 1617 C CA . PHE A 1 208 ? 4.791 8.673 24.309 1.00 90.75 208 PHE A CA 1
ATOM 1618 C C . PHE A 1 208 ? 6.074 8.821 23.491 1.00 90.75 208 PHE A C 1
ATOM 1620 O O . PHE A 1 208 ? 6.931 7.944 23.517 1.00 90.75 208 PHE A O 1
ATOM 1627 N N . ARG A 1 209 ? 6.235 9.944 22.786 1.00 85.69 209 ARG A N 1
ATOM 1628 C CA . ARG A 1 209 ? 7.387 10.177 21.911 1.00 85.69 209 ARG A CA 1
ATOM 1629 C C . ARG A 1 209 ? 8.692 10.366 22.679 1.00 85.69 209 ARG A C 1
ATOM 1631 O O . ARG A 1 209 ? 9.729 9.920 22.199 1.00 85.69 209 ARG A O 1
ATOM 1638 N N . SER A 1 210 ? 8.666 10.976 23.864 1.00 83.25 210 SER A N 1
ATOM 1639 C CA . SER A 1 210 ? 9.860 11.053 24.716 1.00 83.25 210 SER A CA 1
ATOM 1640 C C . SER A 1 210 ? 10.237 9.688 25.307 1.00 83.25 210 SER A C 1
ATOM 1642 O O . SER A 1 210 ? 11.422 9.395 25.463 1.00 83.25 210 SER A O 1
ATOM 1644 N N . GLY A 1 211 ? 9.245 8.833 25.581 1.00 80.94 211 GLY A N 1
ATOM 1645 C CA . GLY A 1 211 ? 9.428 7.479 26.108 1.00 80.94 211 GLY A CA 1
ATOM 1646 C C . GLY A 1 211 ? 9.604 6.374 25.060 1.00 80.94 211 GLY A C 1
ATOM 1647 O O . GLY A 1 211 ? 9.953 5.255 25.432 1.00 80.94 211 GLY A O 1
ATOM 1648 N N . SER A 1 212 ? 9.395 6.642 23.767 1.00 76.69 212 SER A N 1
ATOM 1649 C CA . SER A 1 212 ? 9.273 5.606 22.724 1.00 76.69 212 SER A CA 1
ATOM 1650 C C . SER A 1 212 ? 10.522 4.738 22.563 1.00 76.69 212 SER A C 1
ATOM 1652 O O . SER A 1 212 ? 10.418 3.563 22.230 1.00 76.69 212 SER A O 1
ATOM 1654 N N . LYS A 1 213 ? 11.704 5.269 22.898 1.00 73.25 213 LYS A N 1
ATOM 1655 C CA . LYS A 1 213 ? 12.969 4.511 22.915 1.00 73.25 213 LYS A CA 1
ATOM 1656 C C . LYS A 1 213 ? 12.981 3.342 23.910 1.00 73.25 213 LYS A C 1
ATOM 1658 O O . LYS A 1 213 ? 13.852 2.488 23.817 1.00 73.25 213 LYS A O 1
ATOM 1663 N N . SER A 1 214 ? 12.060 3.327 24.875 1.00 79.25 214 SER A N 1
ATOM 1664 C CA . SER A 1 214 ? 11.911 2.257 25.872 1.00 79.25 214 SER A CA 1
ATOM 1665 C C . SER A 1 214 ? 10.869 1.200 25.492 1.00 79.25 214 SER A C 1
ATOM 1667 O O . SER A 1 214 ? 10.668 0.244 26.241 1.00 79.25 214 SER A O 1
ATOM 1669 N N . VAL A 1 215 ? 10.200 1.357 24.345 1.00 83.00 215 VAL A N 1
ATOM 1670 C CA . VAL A 1 215 ? 9.254 0.366 23.824 1.00 83.00 215 VAL A CA 1
ATOM 1671 C C . VAL A 1 215 ? 10.037 -0.870 23.385 1.00 83.00 215 VAL A C 1
ATOM 1673 O O . VAL A 1 215 ? 10.940 -0.778 22.562 1.00 83.00 215 VAL A O 1
ATOM 1676 N N . THR A 1 216 ? 9.704 -2.029 23.954 1.00 82.88 216 THR A N 1
ATOM 1677 C CA . THR A 1 216 ? 10.349 -3.319 23.642 1.00 82.88 216 THR A CA 1
ATOM 1678 C C . THR A 1 216 ? 9.492 -4.221 22.760 1.00 82.88 216 THR A C 1
ATOM 1680 O O . THR A 1 216 ? 9.965 -5.250 22.286 1.00 82.88 216 THR A O 1
ATOM 1683 N N . SER A 1 217 ? 8.219 -3.873 22.574 1.00 88.38 217 SER A N 1
ATOM 1684 C CA . SER A 1 217 ? 7.264 -4.597 21.738 1.00 88.38 217 SER A CA 1
ATOM 1685 C C . SER A 1 217 ? 6.685 -3.635 20.719 1.00 88.38 217 SER A C 1
ATOM 1687 O O . SER A 1 217 ? 6.169 -2.592 21.110 1.00 88.38 217 SER A O 1
ATOM 1689 N N . HIS A 1 218 ? 6.732 -4.002 19.442 1.00 91.69 218 HIS A N 1
ATOM 1690 C CA . HIS A 1 218 ? 6.221 -3.169 18.363 1.00 91.69 218 HIS A CA 1
ATOM 1691 C C . HIS A 1 218 ? 5.039 -3.841 17.676 1.00 91.69 218 HIS A C 1
ATOM 1693 O O . HIS A 1 218 ? 5.079 -5.013 17.304 1.00 91.69 218 HIS A O 1
ATOM 1699 N N . ARG A 1 219 ? 3.981 -3.067 17.451 1.00 91.44 219 ARG A N 1
ATOM 1700 C CA . ARG A 1 219 ? 2.769 -3.473 16.749 1.00 91.44 219 ARG A CA 1
ATOM 1701 C C . ARG A 1 219 ? 3.073 -3.933 15.330 1.00 91.44 219 ARG A C 1
ATOM 1703 O O . ARG A 1 219 ? 2.369 -4.795 14.807 1.00 91.44 219 ARG A O 1
ATOM 1710 N N . ILE A 1 220 ? 4.109 -3.360 14.721 1.00 92.56 220 ILE A N 1
ATOM 1711 C CA . ILE A 1 220 ? 4.514 -3.681 13.357 1.00 92.56 220 ILE A CA 1
ATOM 1712 C C . ILE A 1 220 ? 5.132 -5.087 13.229 1.00 92.56 220 ILE A C 1
ATOM 1714 O O . ILE A 1 220 ? 5.036 -5.703 12.172 1.00 92.56 220 ILE A O 1
ATOM 1718 N N . ASP A 1 221 ? 5.709 -5.626 14.303 1.00 94.19 221 ASP A N 1
ATOM 1719 C CA . ASP A 1 221 ? 6.345 -6.951 14.299 1.00 94.19 221 ASP A CA 1
ATOM 1720 C C . ASP A 1 221 ? 5.353 -8.078 14.602 1.00 94.19 221 ASP A C 1
ATOM 1722 O O . ASP A 1 221 ? 5.662 -9.263 14.490 1.00 94.19 221 ASP A O 1
ATOM 1726 N N . GLU A 1 222 ? 4.129 -7.724 14.983 1.00 94.69 222 GLU A N 1
ATOM 1727 C CA . GLU A 1 222 ? 3.090 -8.699 15.253 1.00 94.69 222 GLU A CA 1
ATOM 1728 C C . GLU A 1 222 ? 2.423 -9.190 13.971 1.00 94.69 222 GLU A C 1
ATOM 1730 O O . GLU A 1 222 ? 2.201 -8.400 13.046 1.00 94.69 222 GLU A O 1
ATOM 1735 N N . PRO A 1 223 ? 1.971 -10.454 13.954 1.00 95.56 223 PRO A N 1
ATOM 1736 C CA . PRO A 1 223 ? 1.171 -10.972 12.863 1.00 95.56 223 PRO A CA 1
ATOM 1737 C C . PRO A 1 223 ? -0.059 -10.121 12.533 1.00 95.56 223 PRO A C 1
ATOM 1739 O O . PRO A 1 223 ? -0.813 -9.664 13.413 1.00 95.56 223 PRO A O 1
ATOM 1742 N N . VAL A 1 224 ? -0.303 -9.967 11.234 1.00 94.00 224 VAL A N 1
ATOM 1743 C CA . VAL A 1 224 ? -1.575 -9.488 10.697 1.00 94.00 224 VAL A CA 1
ATOM 1744 C C . VAL A 1 224 ? -2.692 -10.370 11.251 1.00 94.00 224 VAL A C 1
ATOM 1746 O O . VAL A 1 224 ? -2.602 -11.595 11.276 1.00 94.00 224 VAL A O 1
ATOM 1749 N N . GLY A 1 225 ? -3.748 -9.735 11.757 1.00 91.12 225 GLY A N 1
ATOM 1750 C CA . GLY A 1 225 ? -4.884 -10.459 12.319 1.00 91.12 225 GLY A CA 1
ATOM 1751 C C . GLY A 1 225 ? -4.810 -10.813 13.808 1.00 91.12 225 GLY A C 1
ATOM 1752 O O . GLY A 1 225 ? -5.822 -11.215 14.376 1.00 91.12 225 GLY A O 1
ATOM 1753 N N . ARG A 1 226 ? -3.660 -10.631 14.481 1.00 92.12 226 ARG A N 1
ATOM 1754 C CA . ARG A 1 226 ? -3.473 -11.045 15.892 1.00 92.12 226 ARG A CA 1
ATOM 1755 C C . ARG A 1 226 ? -4.502 -10.454 16.865 1.00 92.12 226 ARG A C 1
ATOM 1757 O O . ARG A 1 226 ? -4.933 -11.120 17.801 1.00 92.12 226 ARG A O 1
ATOM 1764 N N . HIS A 1 227 ? -4.870 -9.186 16.674 1.00 87.88 227 HIS A N 1
ATOM 1765 C CA . HIS A 1 227 ? -5.706 -8.431 17.621 1.00 87.88 227 HIS A CA 1
ATOM 1766 C C . HIS A 1 227 ? -7.031 -7.922 17.052 1.00 87.88 227 HIS A C 1
ATOM 1768 O O . HIS A 1 227 ? -7.884 -7.475 17.828 1.00 87.88 227 HIS A O 1
ATOM 1774 N N . LEU A 1 228 ? -7.174 -7.960 15.731 1.00 83.38 228 LEU A N 1
ATOM 1775 C CA . LEU A 1 228 ? -8.332 -7.539 14.952 1.00 83.38 228 LEU A CA 1
ATOM 1776 C C . LEU A 1 228 ? -8.445 -8.528 13.796 1.00 83.38 228 LEU A C 1
ATOM 1778 O O . LEU A 1 228 ? -7.422 -8.817 13.191 1.00 83.38 228 LEU A O 1
ATOM 1782 N N . GLN A 1 229 ? -9.639 -9.032 13.490 1.00 83.75 229 GLN A N 1
ATOM 1783 C CA . GLN A 1 229 ? -9.831 -9.883 12.315 1.00 83.75 229 GLN A CA 1
ATOM 1784 C C . GLN A 1 229 ? -9.618 -9.041 11.056 1.00 83.75 229 GLN A C 1
ATOM 1786 O O . GLN A 1 229 ? -10.440 -8.193 10.721 1.00 83.75 229 GLN A O 1
ATOM 1791 N N . VAL A 1 230 ? -8.474 -9.229 10.407 1.00 88.69 230 VAL A N 1
ATOM 1792 C CA . VAL A 1 230 ? -8.079 -8.489 9.211 1.00 88.69 230 VAL A CA 1
ATOM 1793 C C . VAL A 1 230 ? -7.275 -9.403 8.299 1.00 88.69 230 VAL A C 1
ATOM 1795 O O . VAL A 1 230 ? -6.488 -10.222 8.779 1.00 88.69 230 VAL A O 1
ATOM 1798 N N . ALA A 1 231 ? -7.466 -9.217 6.997 1.00 89.31 231 ALA A N 1
ATOM 1799 C CA . ALA A 1 231 ? -6.558 -9.694 5.969 1.00 89.31 231 ALA A CA 1
ATOM 1800 C C . ALA A 1 231 ? -5.919 -8.525 5.247 1.00 89.31 231 ALA A C 1
ATOM 1802 O O . ALA A 1 231 ? -6.568 -7.512 4.986 1.00 89.31 231 ALA A O 1
ATOM 1803 N N . VAL A 1 232 ? -4.667 -8.724 4.858 1.00 92.69 232 VAL A N 1
ATOM 1804 C CA . VAL A 1 232 ? -3.974 -7.853 3.913 1.00 92.69 232 VAL A CA 1
ATOM 1805 C C . VAL A 1 232 ? -3.681 -8.668 2.662 1.00 92.69 232 VAL A C 1
ATOM 1807 O O . VAL A 1 232 ? -3.264 -9.821 2.769 1.00 92.69 232 VAL A O 1
ATOM 1810 N N . THR A 1 233 ? -3.927 -8.082 1.491 1.00 93.38 233 THR A N 1
ATOM 1811 C CA . THR A 1 233 ? -3.824 -8.762 0.195 1.00 93.38 233 THR A CA 1
ATOM 1812 C C . THR A 1 233 ? -2.678 -8.220 -0.650 1.00 93.38 233 THR A C 1
ATOM 1814 O O . THR A 1 233 ? -2.297 -7.053 -0.526 1.00 93.38 233 THR A O 1
ATOM 1817 N N . THR A 1 234 ? -2.120 -9.065 -1.510 1.00 95.19 234 THR A N 1
ATOM 1818 C CA . THR A 1 234 ? -1.225 -8.650 -2.589 1.00 95.19 234 THR A CA 1
ATOM 1819 C C . THR A 1 234 ? -1.253 -9.623 -3.764 1.00 95.19 234 THR A C 1
ATOM 1821 O O . THR A 1 234 ? -1.442 -10.834 -3.600 1.00 95.19 234 THR A O 1
ATOM 1824 N N . ALA A 1 235 ? -1.034 -9.110 -4.970 1.00 95.50 235 ALA A N 1
ATOM 1825 C CA . ALA A 1 235 ? -0.798 -9.932 -6.140 1.00 95.50 235 ALA A CA 1
ATOM 1826 C C . ALA A 1 235 ? 0.534 -10.661 -5.979 1.00 95.50 235 ALA A C 1
ATOM 1828 O O . ALA A 1 235 ? 1.570 -10.042 -5.756 1.00 95.50 235 ALA A O 1
ATOM 1829 N N . THR A 1 236 ? 0.508 -11.982 -6.081 1.00 97.00 236 THR A N 1
ATOM 1830 C CA . THR A 1 236 ? 1.645 -12.830 -5.737 1.00 97.00 236 THR A CA 1
ATOM 1831 C C . THR A 1 236 ? 2.038 -13.682 -6.930 1.00 97.00 236 THR A C 1
ATOM 1833 O O . THR A 1 236 ? 1.233 -14.480 -7.405 1.00 97.00 236 THR A O 1
ATOM 1836 N N . LEU A 1 237 ? 3.277 -13.540 -7.399 1.00 97.56 237 LEU A N 1
ATOM 1837 C CA . LEU A 1 237 ? 3.872 -14.464 -8.358 1.00 97.56 237 LEU A CA 1
ATOM 1838 C C . LEU A 1 237 ? 4.178 -15.780 -7.640 1.00 97.56 237 LEU A C 1
ATOM 1840 O O . LEU A 1 237 ? 5.020 -15.827 -6.737 1.00 97.56 237 LEU A O 1
ATOM 1844 N N . VAL A 1 238 ? 3.480 -16.838 -8.043 1.00 97.50 238 VAL A N 1
ATOM 1845 C CA . VAL A 1 238 ? 3.608 -18.186 -7.471 1.00 97.50 238 VAL A CA 1
ATOM 1846 C C . VAL A 1 238 ? 4.459 -19.106 -8.336 1.00 97.50 238 VAL A C 1
ATOM 1848 O O . VAL A 1 238 ? 4.984 -20.096 -7.829 1.00 97.50 238 VAL A O 1
ATOM 1851 N N . LYS A 1 239 ? 4.687 -18.751 -9.605 1.00 96.69 239 LYS A N 1
ATOM 1852 C CA . LYS A 1 239 ? 5.546 -19.492 -10.533 1.00 96.69 239 LYS A CA 1
ATOM 1853 C C . LYS A 1 239 ? 6.384 -18.544 -11.389 1.00 96.69 239 LYS A C 1
ATOM 1855 O O . LYS A 1 239 ? 5.902 -17.515 -11.837 1.00 96.69 239 LYS A O 1
ATOM 1860 N N . GLY A 1 240 ? 7.632 -18.922 -11.673 1.00 95.62 240 GLY A N 1
ATOM 1861 C CA . GLY A 1 240 ? 8.502 -18.177 -12.593 1.00 95.62 240 GLY A CA 1
ATOM 1862 C C . GLY A 1 240 ? 9.388 -17.125 -11.920 1.00 95.62 240 GLY A C 1
ATOM 1863 O O . GLY A 1 240 ? 9.794 -16.159 -12.562 1.00 95.62 240 GLY A O 1
ATOM 1864 N N . GLN A 1 241 ? 9.718 -17.320 -10.645 1.00 95.56 241 GLN A N 1
ATOM 1865 C CA . GLN A 1 241 ? 10.577 -16.440 -9.853 1.00 95.56 241 GLN A CA 1
ATOM 1866 C C . GLN A 1 241 ? 11.982 -16.318 -10.461 1.00 95.56 241 GLN A C 1
ATOM 1868 O O . GLN A 1 241 ? 12.481 -15.204 -10.594 1.00 95.56 241 GLN A O 1
ATOM 1873 N N . ASP A 1 242 ? 12.586 -17.422 -10.916 1.00 95.06 242 ASP A N 1
ATOM 1874 C CA . ASP A 1 242 ? 13.908 -17.406 -11.569 1.00 95.06 242 ASP A CA 1
ATOM 1875 C C . ASP A 1 242 ? 13.896 -16.570 -12.853 1.00 95.06 242 ASP A C 1
ATOM 1877 O O . ASP A 1 242 ? 14.802 -15.780 -13.123 1.00 95.06 242 ASP A O 1
ATOM 1881 N N . ARG A 1 243 ? 12.813 -16.689 -13.631 1.00 95.38 243 ARG A N 1
ATOM 1882 C CA . ARG A 1 243 ? 12.598 -15.867 -14.822 1.00 95.38 243 ARG A CA 1
ATOM 1883 C C . ARG A 1 243 ? 12.454 -14.397 -14.449 1.00 95.38 243 ARG A C 1
ATOM 1885 O O . ARG A 1 243 ? 13.055 -13.556 -15.108 1.00 95.38 243 ARG A O 1
ATOM 1892 N N . PHE A 1 244 ? 11.681 -14.080 -13.410 1.00 96.00 244 PHE A N 1
ATOM 1893 C CA . PHE A 1 244 ? 11.552 -12.702 -12.944 1.00 96.00 244 PHE A CA 1
ATOM 1894 C C . PHE A 1 244 ? 12.912 -12.119 -12.543 1.00 96.00 244 PHE A C 1
ATOM 1896 O O . PHE A 1 244 ? 13.234 -11.015 -12.964 1.00 96.00 244 PHE A O 1
ATOM 1903 N N . GLN A 1 245 ? 13.735 -12.867 -11.804 1.00 95.00 245 GLN A N 1
ATOM 1904 C CA . GLN A 1 245 ? 15.077 -12.430 -11.402 1.00 95.00 245 GLN A CA 1
ATOM 1905 C C . GLN A 1 245 ? 16.003 -12.201 -12.607 1.00 95.00 245 GLN A C 1
ATOM 1907 O O . GLN A 1 245 ? 16.720 -11.203 -12.654 1.00 95.00 245 GLN A O 1
ATOM 1912 N N . MET A 1 246 ? 15.955 -13.078 -13.614 1.00 96.00 246 MET A N 1
ATOM 1913 C CA . MET A 1 246 ? 16.685 -12.886 -14.872 1.00 96.00 246 MET A CA 1
ATOM 1914 C C . MET A 1 246 ? 16.234 -11.613 -15.605 1.00 96.00 246 MET A C 1
ATOM 1916 O O . MET A 1 246 ? 17.071 -10.847 -16.086 1.00 96.00 246 MET A O 1
ATOM 1920 N N . LEU A 1 247 ? 14.922 -11.371 -15.687 1.00 96.31 247 LEU A N 1
ATOM 1921 C CA . LEU A 1 247 ? 14.371 -10.164 -16.305 1.00 96.31 247 LEU A CA 1
ATOM 1922 C C . LEU A 1 247 ? 14.744 -8.911 -15.506 1.00 96.31 247 LEU A C 1
ATOM 1924 O O . LEU A 1 247 ? 15.131 -7.914 -16.102 1.00 96.31 247 LEU A O 1
ATOM 1928 N N . GLU A 1 248 ? 14.702 -8.965 -14.175 1.00 95.56 248 GLU A N 1
ATOM 1929 C CA . GLU A 1 248 ? 15.149 -7.870 -13.313 1.00 95.56 248 GLU A CA 1
ATOM 1930 C C . GLU A 1 248 ? 16.610 -7.508 -13.597 1.00 95.56 248 GLU A C 1
ATOM 1932 O O . GLU A 1 248 ? 16.923 -6.335 -13.798 1.00 95.56 248 GLU A O 1
ATOM 1937 N N . GLN A 1 249 ? 17.494 -8.504 -13.686 1.00 95.56 249 GLN A N 1
ATOM 1938 C CA . GLN A 1 249 ? 18.898 -8.269 -14.015 1.00 95.56 249 GLN A CA 1
ATOM 1939 C C . GLN A 1 249 ? 19.061 -7.703 -15.433 1.00 95.56 249 GLN A C 1
ATOM 1941 O O . GLN A 1 249 ? 19.750 -6.704 -15.618 1.00 95.56 249 GLN A O 1
ATOM 1946 N N . THR A 1 250 ? 18.354 -8.272 -16.412 1.00 96.06 250 THR A N 1
ATOM 1947 C CA . THR A 1 250 ? 18.350 -7.786 -17.802 1.00 96.06 250 THR A CA 1
ATOM 1948 C C . THR A 1 250 ? 17.935 -6.318 -17.877 1.00 96.06 250 THR A C 1
ATOM 1950 O O . THR A 1 250 ? 18.614 -5.514 -18.510 1.00 96.06 250 THR A O 1
ATOM 1953 N N . TYR A 1 251 ? 16.860 -5.944 -17.179 1.00 95.75 251 TYR A N 1
ATOM 1954 C CA . TYR A 1 251 ? 16.416 -4.558 -17.072 1.00 95.75 251 TYR A CA 1
ATOM 1955 C C . TYR A 1 251 ? 17.480 -3.677 -16.406 1.00 95.75 251 TYR A C 1
ATOM 1957 O O . TYR A 1 251 ? 17.785 -2.594 -16.904 1.00 95.75 251 TYR A O 1
ATOM 1965 N N . ARG A 1 252 ? 18.091 -4.133 -15.303 1.00 94.00 252 ARG A N 1
ATOM 1966 C CA . ARG A 1 252 ? 19.136 -3.369 -14.599 1.00 94.00 252 ARG A CA 1
ATOM 1967 C C . ARG A 1 252 ? 20.379 -3.127 -15.461 1.00 94.00 252 ARG A C 1
ATOM 1969 O O . ARG A 1 252 ? 21.033 -2.090 -15.296 1.00 94.00 252 ARG A O 1
ATOM 1976 N N . ASP A 1 253 ? 20.656 -4.026 -16.398 1.00 93.50 253 ASP A N 1
ATOM 1977 C CA . ASP A 1 253 ? 21.748 -3.932 -17.371 1.00 93.50 253 ASP A CA 1
ATOM 1978 C C . ASP A 1 253 ? 21.375 -3.129 -18.632 1.00 93.50 253 ASP A C 1
ATOM 1980 O O . ASP A 1 253 ? 22.186 -2.985 -19.545 1.00 93.50 253 ASP A O 1
ATOM 1984 N N . GLY A 1 254 ? 20.172 -2.546 -18.673 1.00 93.94 254 GLY A N 1
ATOM 1985 C CA . GLY A 1 254 ? 19.693 -1.714 -19.778 1.00 93.94 254 GLY A CA 1
ATOM 1986 C C . GLY A 1 254 ? 19.083 -2.483 -20.945 1.00 93.94 254 GLY A C 1
ATOM 1987 O O . GLY A 1 254 ? 18.881 -1.907 -22.014 1.00 93.94 254 GLY A O 1
ATOM 1988 N N . GLY A 1 255 ? 18.794 -3.768 -20.749 1.00 94.00 255 GLY A N 1
ATOM 1989 C CA . GLY A 1 255 ? 18.082 -4.598 -21.708 1.00 94.00 255 GLY A CA 1
ATOM 1990 C C . GLY A 1 255 ? 16.576 -4.336 -21.720 1.00 94.00 255 GLY A C 1
ATOM 1991 O O . GLY A 1 255 ? 15.975 -3.884 -20.742 1.00 94.00 255 GLY A O 1
ATOM 1992 N N . GLU A 1 256 ? 15.946 -4.656 -22.848 1.00 91.62 256 GLU A N 1
ATOM 1993 C CA . GLU A 1 256 ? 14.490 -4.662 -22.958 1.00 91.62 256 GLU A CA 1
ATOM 1994 C C . GLU A 1 256 ? 13.901 -5.881 -22.248 1.00 91.62 256 GLU A C 1
ATOM 1996 O O . GLU A 1 256 ? 14.430 -6.990 -22.325 1.00 91.62 256 GLU A O 1
ATOM 2001 N N . VAL A 1 257 ? 12.777 -5.672 -21.563 1.00 92.94 257 VAL A N 1
ATOM 2002 C CA . VAL A 1 257 ? 12.093 -6.718 -20.805 1.00 92.94 257 VAL A CA 1
ATOM 2003 C C . VAL A 1 257 ? 10.622 -6.780 -21.165 1.00 92.94 257 VAL A C 1
ATOM 2005 O O . VAL A 1 257 ? 9.937 -5.762 -21.263 1.00 92.94 257 VAL A O 1
ATOM 2008 N N . ALA A 1 258 ? 10.132 -8.007 -21.299 1.00 90.44 258 ALA A N 1
ATOM 2009 C CA . ALA A 1 258 ? 8.720 -8.328 -21.388 1.00 90.44 258 ALA A CA 1
ATOM 2010 C C . ALA A 1 258 ? 8.410 -9.361 -20.304 1.00 90.44 258 ALA A C 1
ATOM 2012 O O . ALA A 1 258 ? 9.069 -10.401 -20.239 1.00 90.44 258 ALA A O 1
ATOM 2013 N N . LEU A 1 259 ? 7.418 -9.075 -19.453 1.00 88.88 259 LEU A N 1
ATOM 2014 C CA . LEU A 1 259 ? 7.018 -9.986 -18.377 1.00 88.88 259 LEU A CA 1
ATOM 2015 C C . LEU A 1 259 ? 6.609 -11.349 -18.941 1.00 88.88 259 LEU A C 1
ATOM 2017 O O . LEU A 1 259 ? 7.152 -12.374 -18.533 1.00 88.88 259 LEU A O 1
ATOM 2021 N N . ASN A 1 260 ? 5.698 -11.348 -19.925 1.00 89.38 260 ASN A N 1
ATOM 2022 C CA . ASN A 1 260 ? 5.211 -12.551 -20.610 1.00 89.38 260 ASN A CA 1
ATOM 2023 C C . ASN A 1 260 ? 4.818 -13.671 -19.620 1.00 89.38 260 ASN A C 1
ATOM 2025 O O . ASN A 1 260 ? 5.094 -14.851 -19.862 1.00 89.38 260 ASN A O 1
ATOM 2029 N N . PHE A 1 261 ? 4.232 -13.276 -18.491 1.00 94.25 261 PHE A N 1
ATOM 2030 C CA . PHE A 1 261 ? 3.561 -14.161 -17.550 1.00 94.25 261 PHE A CA 1
ATOM 2031 C C . PHE A 1 261 ? 2.096 -14.316 -17.947 1.00 94.25 261 PHE A C 1
ATOM 2033 O O . PHE A 1 261 ? 1.530 -13.489 -18.665 1.00 94.25 261 PHE A O 1
ATOM 2040 N N . THR A 1 262 ? 1.493 -15.389 -17.467 1.00 95.44 262 THR A N 1
ATOM 2041 C CA . THR A 1 262 ? 0.076 -15.695 -17.635 1.00 95.44 262 THR A CA 1
ATOM 2042 C C . THR A 1 262 ? -0.655 -15.511 -16.312 1.00 95.44 262 THR A C 1
ATOM 2044 O O . THR A 1 262 ? -0.039 -15.542 -15.247 1.00 95.44 262 THR A O 1
ATOM 2047 N N . ALA A 1 263 ? -1.983 -15.391 -16.358 1.00 94.75 263 ALA A N 1
ATOM 2048 C CA . ALA A 1 263 ? -2.815 -15.337 -15.157 1.00 94.75 263 ALA A CA 1
ATOM 2049 C C . ALA A 1 263 ? -2.575 -16.517 -14.187 1.00 94.75 263 ALA A C 1
ATOM 2051 O O . ALA A 1 263 ? -2.823 -16.388 -12.988 1.00 94.75 263 ALA A O 1
ATOM 2052 N N . ASP A 1 264 ? -2.102 -17.668 -14.675 1.00 96.19 264 ASP A N 1
ATOM 2053 C CA . ASP A 1 264 ? -1.818 -18.865 -13.868 1.00 96.19 264 ASP A CA 1
ATOM 2054 C C . ASP A 1 264 ? -0.479 -18.817 -13.130 1.00 96.19 264 ASP A C 1
ATOM 2056 O O . ASP A 1 264 ? -0.277 -19.566 -12.175 1.00 96.19 264 ASP A O 1
ATOM 2060 N N . ASP A 1 265 ? 0.415 -17.905 -13.512 1.00 97.19 265 ASP A N 1
ATOM 2061 C CA . ASP A 1 265 ? 1.652 -17.658 -12.772 1.00 97.19 265 ASP A CA 1
ATOM 2062 C C . ASP A 1 265 ? 1.401 -16.833 -11.494 1.00 97.19 265 ASP A C 1
ATOM 2064 O O . ASP A 1 265 ? 2.287 -16.718 -10.641 1.00 97.19 265 ASP A O 1
ATOM 2068 N N . PHE A 1 266 ? 0.184 -16.294 -11.335 1.00 96.94 266 PHE A N 1
ATOM 2069 C CA . PHE A 1 266 ? -0.210 -15.414 -10.241 1.00 96.94 266 PHE A CA 1
ATOM 2070 C C . PHE A 1 266 ? -1.349 -15.965 -9.379 1.00 96.94 266 PHE A C 1
ATOM 2072 O O . PHE A 1 266 ? -2.241 -16.694 -9.816 1.00 96.94 266 PHE A O 1
ATOM 2079 N N . SER A 1 267 ? -1.337 -15.542 -8.120 1.00 96.44 267 SER A N 1
ATOM 2080 C CA . SER A 1 267 ? -2.411 -15.724 -7.145 1.00 96.44 267 SER A CA 1
ATOM 2081 C C . SER A 1 267 ? -2.648 -14.431 -6.365 1.00 96.44 267 SER A C 1
ATOM 2083 O O . SER A 1 267 ? -1.821 -13.518 -6.378 1.00 96.44 267 SER A O 1
ATOM 2085 N N . PHE A 1 268 ? -3.774 -14.344 -5.668 1.00 94.81 268 PHE A N 1
ATOM 2086 C CA . PHE A 1 268 ? -4.094 -13.243 -4.763 1.00 94.81 268 PHE A CA 1
ATOM 2087 C C . PHE A 1 268 ? -3.800 -13.706 -3.343 1.00 94.81 268 PHE A C 1
ATOM 2089 O O . PHE A 1 268 ? -4.530 -14.507 -2.764 1.00 94.81 268 PHE A O 1
ATOM 2096 N N . GLY A 1 269 ? -2.648 -13.288 -2.831 1.00 95.56 269 GLY A N 1
ATOM 2097 C CA . GLY A 1 269 ? -2.132 -13.723 -1.545 1.00 95.56 269 GLY A CA 1
ATOM 2098 C C . GLY A 1 269 ? -2.752 -12.934 -0.404 1.00 95.56 269 GLY A C 1
ATOM 2099 O O . GLY A 1 269 ? -2.769 -11.710 -0.457 1.00 95.56 269 GLY A O 1
ATOM 2100 N N . TYR A 1 270 ? -3.210 -13.625 0.638 1.00 95.19 270 TYR A N 1
ATOM 2101 C CA . TYR A 1 270 ? -3.770 -13.032 1.848 1.00 95.19 270 TYR A CA 1
ATOM 2102 C C . TYR A 1 270 ? -2.936 -13.425 3.068 1.00 95.19 270 TYR A C 1
ATOM 2104 O O . TYR A 1 270 ? -2.771 -14.611 3.367 1.00 95.19 270 TYR A O 1
ATOM 2112 N N . ALA A 1 271 ? -2.445 -12.422 3.793 1.00 95.56 271 ALA A N 1
ATOM 2113 C CA . ALA A 1 271 ? -1.873 -12.596 5.123 1.00 95.56 271 ALA A CA 1
ATOM 2114 C C . ALA A 1 271 ? -2.973 -12.414 6.169 1.00 95.56 271 ALA A C 1
ATOM 2116 O O . ALA A 1 271 ? -3.606 -11.356 6.223 1.00 95.56 271 ALA A O 1
ATOM 2117 N N . ALA A 1 272 ? -3.221 -13.454 6.964 1.00 94.94 272 ALA A N 1
ATOM 2118 C CA . ALA A 1 272 ? -4.282 -13.480 7.966 1.00 94.94 272 ALA A CA 1
ATOM 2119 C C . ALA A 1 272 ? -4.118 -14.666 8.941 1.00 94.94 272 ALA A C 1
ATOM 2121 O O . ALA A 1 272 ? -3.356 -15.595 8.652 1.00 94.94 272 ALA A O 1
ATOM 2122 N N . PRO A 1 273 ? -4.871 -14.710 10.057 1.00 94.25 273 PRO A N 1
ATOM 2123 C CA . PRO A 1 273 ? -4.862 -15.851 10.965 1.00 94.25 273 PRO A CA 1
ATOM 2124 C C . PRO A 1 273 ? -5.355 -17.118 10.265 1.00 94.25 273 PRO A C 1
ATOM 2126 O O . PRO A 1 273 ? -6.372 -17.084 9.563 1.00 94.25 273 PRO A O 1
ATOM 2129 N N . ARG A 1 274 ? -4.684 -18.254 10.482 1.00 93.81 274 ARG A N 1
ATOM 2130 C CA . ARG A 1 274 ? -4.996 -19.492 9.745 1.00 93.81 274 ARG A CA 1
ATOM 2131 C C . ARG A 1 274 ? -6.463 -19.939 9.871 1.00 93.81 274 ARG A C 1
ATOM 2133 O O . ARG A 1 274 ?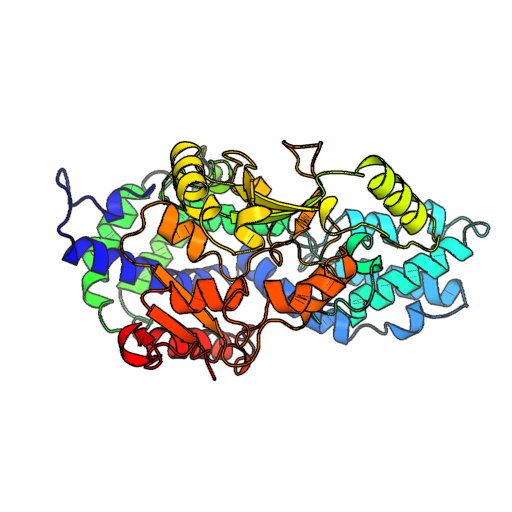 -7.089 -20.157 8.833 1.00 93.81 274 ARG A O 1
ATOM 2140 N N . PRO A 1 275 ? -7.069 -19.999 11.077 1.00 92.75 275 PRO A N 1
ATOM 2141 C CA . PRO A 1 275 ? -8.461 -20.436 11.218 1.00 92.75 275 PRO A CA 1
ATOM 2142 C C . PRO A 1 275 ? -9.460 -19.521 10.504 1.00 92.75 275 PRO A C 1
ATOM 2144 O O . PRO A 1 275 ? -10.544 -19.951 10.124 1.00 92.75 275 PRO A O 1
ATOM 2147 N N . TRP A 1 276 ? -9.113 -18.243 10.364 1.00 90.56 276 TRP A N 1
ATOM 2148 C CA . TRP A 1 276 ? -9.941 -17.251 9.693 1.00 90.56 276 TRP A CA 1
ATOM 2149 C C . TRP A 1 276 ? -9.866 -17.422 8.172 1.00 90.56 276 TRP A C 1
ATOM 2151 O O . TRP A 1 276 ? -10.904 -17.472 7.514 1.00 90.56 276 TRP A O 1
ATOM 2161 N N . PHE A 1 277 ? -8.658 -17.620 7.636 1.00 92.81 277 PHE A N 1
ATOM 2162 C CA . PHE A 1 277 ? -8.457 -17.905 6.217 1.00 92.81 277 PHE A CA 1
ATOM 2163 C C . PHE A 1 277 ? -9.111 -19.228 5.796 1.00 92.81 277 PHE A C 1
ATOM 2165 O O . PHE A 1 277 ? -9.796 -19.271 4.779 1.00 92.81 277 PHE A O 1
ATOM 2172 N N . ASP A 1 278 ? -8.962 -20.296 6.588 1.00 93.44 278 ASP A N 1
ATOM 2173 C CA . ASP A 1 278 ? -9.562 -21.600 6.273 1.00 93.44 278 ASP A CA 1
ATOM 2174 C C . ASP A 1 278 ? -11.096 -21.523 6.201 1.00 93.44 278 ASP A C 1
ATOM 2176 O O . ASP A 1 278 ? -11.697 -22.097 5.289 1.00 93.44 278 ASP A O 1
ATOM 2180 N N . ARG A 1 279 ? -11.733 -20.774 7.117 1.00 92.88 279 ARG A N 1
ATOM 2181 C CA . ARG A 1 279 ? -13.180 -20.508 7.059 1.00 92.88 279 ARG A CA 1
ATOM 2182 C C . ARG A 1 279 ? -13.563 -19.746 5.798 1.00 92.88 279 ARG A C 1
ATOM 2184 O O . ARG A 1 279 ? -14.452 -20.200 5.084 1.00 92.88 279 ARG A O 1
ATOM 2191 N N . ALA A 1 280 ? -12.852 -18.655 5.502 1.00 91.75 280 ALA A N 1
ATOM 2192 C CA . ALA A 1 280 ? -13.099 -17.881 4.294 1.00 91.75 280 ALA A CA 1
ATOM 2193 C C . ALA A 1 280 ? -13.013 -18.781 3.053 1.00 91.75 280 ALA A C 1
ATOM 2195 O O . ALA A 1 280 ? -13.953 -18.867 2.270 1.00 91.75 280 ALA A O 1
ATOM 2196 N N . MET A 1 281 ? -11.937 -19.557 2.915 1.00 90.81 281 MET A N 1
ATOM 2197 C CA . MET A 1 281 ? -11.736 -20.421 1.754 1.00 90.81 281 MET A CA 1
ATOM 2198 C C . MET A 1 281 ? -12.772 -21.532 1.602 1.00 90.81 281 MET A C 1
ATOM 2200 O O . MET A 1 281 ? -13.078 -21.910 0.469 1.00 90.81 281 MET A O 1
ATOM 2204 N N . ALA A 1 282 ? -13.314 -22.062 2.700 1.00 91.00 282 ALA A N 1
ATOM 2205 C CA . ALA A 1 282 ? -14.379 -23.057 2.636 1.00 91.00 282 ALA A CA 1
ATOM 2206 C C . ALA A 1 282 ? -15.627 -22.500 1.929 1.00 91.00 282 ALA A C 1
ATOM 2208 O O . ALA A 1 282 ? -16.202 -23.187 1.085 1.00 91.00 282 ALA A O 1
ATOM 2209 N N . GLY A 1 283 ? -15.992 -21.248 2.216 1.00 88.62 283 GLY A N 1
ATOM 2210 C CA . GLY A 1 283 ? -17.108 -20.565 1.564 1.00 88.62 283 GLY A CA 1
ATOM 2211 C C . GLY A 1 283 ? -16.779 -20.070 0.154 1.00 88.62 283 GLY A C 1
ATOM 2212 O O . GLY A 1 283 ? -17.519 -20.341 -0.794 1.00 88.62 283 GLY A O 1
ATOM 2213 N N . LEU A 1 284 ? -15.615 -19.434 -0.021 1.00 89.19 284 LEU A N 1
ATOM 2214 C CA . LEU A 1 284 ? -15.183 -18.820 -1.285 1.00 89.19 284 LEU A CA 1
ATOM 2215 C C . LEU A 1 284 ? -15.121 -19.815 -2.455 1.00 89.19 284 LEU A C 1
ATOM 2217 O O . LEU A 1 284 ? -15.426 -19.449 -3.587 1.00 89.19 284 LEU A O 1
ATOM 2221 N N . ARG A 1 285 ? -14.788 -21.089 -2.201 1.00 83.81 285 ARG A N 1
ATOM 2222 C CA . ARG A 1 285 ? -14.743 -22.144 -3.237 1.00 83.81 285 ARG A CA 1
ATOM 2223 C C . ARG A 1 285 ? -16.086 -22.403 -3.922 1.00 83.81 285 ARG A C 1
ATOM 2225 O O . ARG A 1 285 ? -16.096 -22.929 -5.031 1.00 83.81 285 ARG A O 1
ATOM 2232 N N . SER A 1 286 ? -17.196 -22.071 -3.267 1.00 85.38 286 SER A N 1
ATOM 2233 C CA . SER A 1 286 ? -18.540 -22.223 -3.835 1.00 85.38 286 SER A CA 1
ATOM 2234 C C . SER A 1 286 ? -18.947 -21.055 -4.738 1.00 85.38 286 SER A C 1
ATOM 2236 O O . SER A 1 286 ? -19.920 -21.164 -5.484 1.00 85.38 286 SER A O 1
ATOM 2238 N N . LEU A 1 287 ? -18.203 -19.945 -4.700 1.00 86.94 287 LEU A N 1
ATOM 2239 C CA . LEU A 1 287 ? -18.522 -18.748 -5.463 1.00 86.94 287 LEU A CA 1
ATOM 2240 C C . LEU A 1 287 ? -17.945 -18.836 -6.887 1.00 86.94 287 LEU A C 1
ATOM 2242 O O . LEU A 1 287 ? -16.833 -19.330 -7.091 1.00 86.94 287 LEU A O 1
ATOM 2246 N N . PRO A 1 288 ? -18.648 -18.297 -7.901 1.00 87.38 288 PRO A N 1
ATOM 2247 C CA . PRO A 1 288 ? -18.116 -18.210 -9.261 1.00 87.38 288 PRO A CA 1
ATOM 2248 C C . PRO A 1 288 ? -16.973 -17.184 -9.411 1.00 87.38 288 PRO A C 1
ATOM 2250 O O . PRO A 1 288 ? -16.359 -17.129 -10.477 1.00 87.38 288 PRO A O 1
ATOM 2253 N N . ASP A 1 289 ? -16.653 -16.451 -8.342 1.00 87.50 289 ASP A N 1
ATOM 2254 C CA . ASP A 1 289 ? -15.648 -15.392 -8.218 1.00 87.50 289 ASP A CA 1
ATOM 2255 C C . ASP A 1 289 ? -14.221 -15.842 -8.599 1.00 87.50 289 ASP A C 1
ATOM 2257 O O . ASP A 1 289 ? -13.660 -16.787 -8.034 1.00 87.50 289 ASP A O 1
ATOM 2261 N N . LEU A 1 290 ? -13.609 -15.142 -9.561 1.00 91.50 290 LEU A N 1
ATOM 2262 C CA . LEU A 1 290 ? -12.243 -15.420 -10.007 1.00 91.50 290 LEU A CA 1
ATOM 2263 C C . LEU A 1 290 ? -11.209 -15.084 -8.923 1.00 91.50 290 LEU A C 1
ATOM 2265 O O . LEU A 1 290 ? -10.232 -15.824 -8.784 1.00 91.50 290 LEU A O 1
ATOM 2269 N N . ARG A 1 291 ? -11.427 -14.031 -8.119 1.00 91.31 291 ARG A N 1
ATOM 2270 C CA . ARG A 1 291 ? -10.501 -13.679 -7.030 1.00 91.31 291 ARG A CA 1
ATOM 2271 C C . ARG A 1 291 ? -10.443 -14.772 -5.976 1.00 91.31 291 ARG A C 1
ATOM 2273 O O . ARG A 1 291 ? -9.360 -15.236 -5.628 1.00 91.31 291 ARG A O 1
ATOM 2280 N N . SER A 1 292 ? -11.612 -15.263 -5.578 1.00 88.31 292 SER A N 1
ATOM 2281 C CA . SER A 1 292 ? -11.769 -16.418 -4.692 1.00 88.31 292 SER A CA 1
ATOM 2282 C C . SER A 1 292 ? -11.034 -17.667 -5.190 1.00 88.31 292 SER A C 1
ATOM 2284 O O . SER A 1 292 ? -10.362 -18.345 -4.414 1.00 88.31 292 SER A O 1
ATOM 2286 N N . LYS A 1 293 ? -11.118 -17.972 -6.491 1.00 90.56 293 LYS A N 1
ATOM 2287 C CA . LYS A 1 293 ? -10.454 -19.145 -7.096 1.00 90.56 293 LYS A CA 1
ATOM 2288 C C . LYS A 1 293 ? -8.930 -19.039 -7.121 1.00 90.56 293 LYS A C 1
ATOM 2290 O O . LYS A 1 293 ? -8.258 -20.067 -7.140 1.00 90.56 293 LYS A O 1
ATOM 2295 N N . LYS A 1 294 ? -8.394 -17.818 -7.126 1.00 93.31 294 LYS A N 1
ATOM 2296 C CA . LYS A 1 294 ? -6.952 -17.536 -7.117 1.00 93.31 294 LYS A CA 1
ATOM 2297 C C . LYS A 1 294 ? -6.425 -17.152 -5.731 1.00 93.31 294 LYS A C 1
ATOM 2299 O O . LYS A 1 294 ? -5.284 -16.711 -5.627 1.00 93.31 294 LYS A O 1
ATOM 2304 N N . ALA A 1 295 ? -7.217 -17.315 -4.671 1.00 93.62 295 ALA A N 1
ATOM 2305 C CA . ALA A 1 295 ? -6.798 -16.972 -3.320 1.00 93.62 295 ALA A CA 1
ATOM 2306 C C . ALA A 1 295 ? -5.678 -17.898 -2.812 1.00 93.62 295 ALA A C 1
ATOM 2308 O O . ALA A 1 295 ? -5.772 -19.126 -2.876 1.00 93.62 295 ALA A O 1
ATOM 2309 N N . LEU A 1 296 ? -4.629 -17.293 -2.260 1.00 95.25 296 LEU A N 1
ATOM 2310 C CA . LEU A 1 296 ? -3.453 -17.957 -1.708 1.00 95.25 296 LEU A CA 1
ATOM 2311 C C . LEU A 1 296 ? -3.272 -17.558 -0.244 1.00 95.25 296 LEU A C 1
ATOM 2313 O O . LEU A 1 296 ? -3.352 -16.382 0.103 1.00 95.25 296 LEU A O 1
ATOM 2317 N N . TYR A 1 297 ? -2.969 -18.529 0.615 1.00 96.06 297 TYR A N 1
ATOM 2318 C CA . TYR A 1 297 ? -2.581 -18.239 1.990 1.00 96.06 297 TYR A CA 1
ATOM 2319 C C . TYR A 1 297 ? -1.110 -17.832 2.060 1.00 96.06 297 TYR A C 1
ATOM 2321 O O . TYR A 1 297 ? -0.240 -18.630 1.712 1.00 96.06 297 TYR A O 1
ATOM 2329 N N . LEU A 1 298 ? -0.829 -16.625 2.552 1.00 96.56 298 LEU A N 1
ATOM 2330 C CA . LEU A 1 298 ? 0.542 -16.159 2.789 1.00 96.56 298 LEU A CA 1
ATOM 2331 C C . LEU A 1 298 ? 1.030 -16.436 4.218 1.00 96.56 298 LEU A C 1
ATOM 2333 O O . LEU A 1 298 ? 2.189 -16.201 4.519 1.00 96.56 298 LEU A O 1
ATOM 2337 N N . GLY A 1 299 ? 0.189 -16.950 5.116 1.00 95.50 299 GLY A N 1
ATOM 2338 C CA . GLY A 1 299 ? 0.580 -17.121 6.516 1.00 95.50 299 GLY A CA 1
ATOM 2339 C C . GLY A 1 299 ? 0.184 -15.949 7.410 1.00 95.50 299 GLY A C 1
ATOM 2340 O O . GLY A 1 299 ? -0.478 -14.994 6.999 1.00 95.50 299 GLY A O 1
ATOM 2341 N N . GLU A 1 300 ? 0.612 -16.036 8.665 1.00 95.50 300 GLU A N 1
ATOM 2342 C CA . GLU A 1 300 ? 0.440 -15.000 9.686 1.00 95.50 300 GLU A CA 1
ATOM 2343 C C . GLU A 1 300 ? 1.627 -14.021 9.651 1.00 95.50 300 GLU A C 1
ATOM 2345 O O . GLU A 1 300 ? 2.369 -13.880 10.622 1.00 95.50 300 GLU A O 1
ATOM 2350 N N . LEU A 1 301 ? 1.844 -13.388 8.493 1.00 96.06 301 LEU A N 1
ATOM 2351 C CA . LEU A 1 301 ? 2.967 -12.470 8.278 1.00 96.06 301 LEU A CA 1
ATOM 2352 C C . LEU A 1 301 ? 2.889 -11.248 9.205 1.00 96.06 301 LEU A C 1
ATOM 2354 O O . LEU A 1 301 ? 1.780 -10.780 9.492 1.00 96.06 301 LEU A O 1
ATOM 2358 N N . PRO A 1 302 ? 4.030 -10.696 9.656 1.00 95.50 302 PRO A N 1
ATOM 2359 C CA . PRO A 1 302 ? 4.035 -9.474 10.446 1.00 95.50 302 PRO A CA 1
ATOM 2360 C C . PRO A 1 302 ? 3.552 -8.276 9.618 1.00 95.50 302 PRO A C 1
ATOM 2362 O O . PRO A 1 302 ? 3.686 -8.242 8.389 1.00 95.50 302 PRO A O 1
ATOM 2365 N N . TRP A 1 303 ? 3.018 -7.252 10.289 1.00 94.31 303 TRP A N 1
ATOM 2366 C CA . TRP A 1 303 ? 2.634 -6.000 9.623 1.00 94.31 303 TRP A CA 1
ATOM 2367 C C . TRP A 1 303 ? 3.797 -5.351 8.874 1.00 94.31 303 TRP A C 1
ATOM 2369 O O . TRP A 1 303 ? 3.569 -4.753 7.830 1.00 94.31 303 TRP A O 1
ATOM 2379 N N . SER A 1 304 ? 5.027 -5.475 9.370 1.00 92.94 304 SER A N 1
ATOM 2380 C CA . SER A 1 304 ? 6.224 -4.876 8.770 1.00 92.94 304 SER A CA 1
ATOM 2381 C C . SER A 1 304 ? 6.500 -5.421 7.376 1.00 92.94 304 SER A C 1
ATOM 2383 O O . SER A 1 304 ? 6.875 -4.667 6.481 1.00 92.94 304 SER A O 1
ATOM 2385 N N . GLU A 1 305 ? 6.250 -6.711 7.172 1.00 93.69 305 GLU A N 1
ATOM 2386 C CA . GLU A 1 305 ? 6.364 -7.359 5.873 1.00 93.69 305 GLU A CA 1
ATOM 2387 C C . GLU A 1 305 ? 5.203 -6.960 4.959 1.00 93.69 305 GLU A C 1
ATOM 2389 O O . GLU A 1 305 ? 5.427 -6.493 3.843 1.00 93.69 305 GLU A O 1
ATOM 2394 N N . MET A 1 306 ? 3.959 -7.034 5.442 1.00 93.56 306 MET A N 1
ATOM 2395 C CA . MET A 1 306 ? 2.796 -6.711 4.608 1.00 93.56 306 MET A CA 1
ATOM 2396 C C . MET A 1 306 ? 2.707 -5.232 4.219 1.00 93.56 306 MET A C 1
ATOM 2398 O O . MET A 1 306 ? 2.343 -4.930 3.085 1.00 93.56 306 MET A O 1
ATOM 2402 N N . LEU A 1 307 ? 3.090 -4.307 5.103 1.00 91.25 307 LEU A N 1
ATOM 2403 C CA . LEU A 1 307 ? 3.175 -2.875 4.796 1.00 91.25 307 LEU A CA 1
ATOM 2404 C C . LEU A 1 307 ? 4.342 -2.539 3.859 1.00 91.25 307 LEU A C 1
ATOM 2406 O O . LEU A 1 307 ? 4.311 -1.487 3.231 1.00 91.25 307 LEU A O 1
ATOM 2410 N N . ALA A 1 308 ? 5.349 -3.407 3.733 1.00 89.31 308 ALA A N 1
ATOM 2411 C CA . ALA A 1 308 ? 6.425 -3.212 2.767 1.00 89.31 308 ALA A CA 1
ATOM 2412 C C . ALA A 1 308 ? 6.029 -3.664 1.354 1.00 89.31 308 ALA A C 1
ATOM 2414 O O . ALA A 1 308 ? 6.518 -3.096 0.382 1.00 89.31 308 ALA A O 1
ATOM 2415 N N . VAL A 1 309 ? 5.158 -4.675 1.228 1.00 91.81 309 VAL A N 1
ATOM 2416 C CA . VAL A 1 309 ? 4.896 -5.338 -0.062 1.00 91.81 309 VAL A CA 1
ATOM 2417 C C . VAL A 1 309 ? 3.492 -5.124 -0.630 1.00 91.81 309 VAL A C 1
ATOM 2419 O O . VAL A 1 309 ? 3.335 -5.171 -1.845 1.00 91.81 309 VAL A O 1
ATOM 2422 N N . SER A 1 310 ? 2.471 -4.917 0.207 1.00 89.81 310 SER A N 1
ATOM 2423 C CA . SER A 1 310 ? 1.083 -4.704 -0.230 1.00 89.81 310 SER A CA 1
ATOM 2424 C C . SER A 1 310 ? 0.850 -3.291 -0.780 1.00 89.81 310 SER A C 1
ATOM 2426 O O . SER A 1 310 ? 0.374 -3.179 -1.907 1.00 89.81 310 SER A O 1
ATOM 2428 N N . PRO A 1 311 ? 1.238 -2.197 -0.093 1.00 82.50 311 PRO A N 1
ATOM 2429 C CA . PRO A 1 311 ? 1.100 -0.852 -0.649 1.00 82.50 311 PRO A CA 1
ATOM 2430 C C . PRO A 1 311 ? 2.208 -0.505 -1.651 1.00 82.50 311 PRO A C 1
ATOM 2432 O O . PRO A 1 311 ? 2.218 0.612 -2.152 1.00 82.50 311 PRO A O 1
ATOM 2435 N N . ALA A 1 312 ? 3.151 -1.418 -1.925 1.00 80.44 312 ALA A N 1
ATOM 2436 C CA . ALA A 1 312 ? 4.186 -1.229 -2.936 1.00 80.44 312 ALA A CA 1
ATOM 2437 C C . ALA A 1 312 ? 3.542 -1.155 -4.325 1.00 80.44 312 ALA A C 1
ATOM 2439 O O . ALA A 1 312 ? 3.362 -2.155 -5.021 1.00 80.44 312 ALA A O 1
ATOM 2440 N N . GLU A 1 313 ? 3.140 0.053 -4.695 1.00 79.75 313 GLU A N 1
ATOM 2441 C CA . GLU A 1 313 ? 2.456 0.334 -5.943 1.00 79.75 313 GLU A CA 1
ATOM 2442 C C . GLU A 1 313 ? 3.445 0.296 -7.106 1.00 79.75 313 GLU A C 1
ATOM 2444 O O . GLU A 1 313 ? 4.440 1.031 -7.089 1.00 79.75 313 GLU A O 1
ATOM 2449 N N . PRO A 1 314 ? 3.179 -0.510 -8.147 1.00 75.56 314 PRO A N 1
ATOM 2450 C CA . PRO A 1 314 ? 4.024 -0.533 -9.329 1.00 75.56 314 PRO A CA 1
ATOM 2451 C C . PRO A 1 314 ? 4.176 0.869 -9.933 1.00 75.56 314 PRO A C 1
ATOM 2453 O O . PRO A 1 314 ? 3.198 1.562 -10.202 1.00 75.56 314 PRO A O 1
ATOM 2456 N N . GLY A 1 315 ? 5.420 1.306 -10.123 1.00 72.25 315 GLY A N 1
ATOM 2457 C CA . GLY A 1 315 ? 5.745 2.667 -10.566 1.00 72.25 315 GLY A CA 1
ATOM 2458 C C . GLY A 1 315 ? 6.139 3.626 -9.436 1.00 72.25 315 GLY A C 1
ATOM 2459 O O . GLY A 1 315 ? 6.901 4.558 -9.697 1.00 72.25 315 GLY A O 1
ATOM 2460 N N . LEU A 1 316 ? 5.723 3.357 -8.193 1.00 79.44 316 LEU A N 1
ATOM 2461 C CA . LEU A 1 316 ? 6.290 3.944 -6.968 1.00 79.44 316 LEU A CA 1
ATOM 2462 C C . LEU A 1 316 ? 7.226 2.984 -6.227 1.00 79.44 316 LEU A C 1
ATOM 2464 O O . LEU A 1 316 ? 8.007 3.443 -5.397 1.00 79.44 316 LEU A O 1
ATOM 2468 N N . ALA A 1 317 ? 7.159 1.692 -6.552 1.00 86.69 317 ALA A N 1
ATOM 2469 C CA . ALA A 1 317 ? 8.051 0.609 -6.163 1.00 86.69 317 ALA A CA 1
ATOM 2470 C C . ALA A 1 317 ? 8.144 -0.421 -7.305 1.00 86.69 317 ALA A C 1
ATOM 2472 O O . ALA A 1 317 ? 7.231 -0.534 -8.124 1.00 86.69 317 ALA A O 1
ATOM 2473 N N . SER A 1 318 ? 9.240 -1.180 -7.348 1.00 91.44 318 SER A N 1
ATOM 2474 C CA . SER A 1 318 ? 9.330 -2.411 -8.142 1.00 91.44 318 SER A CA 1
ATOM 2475 C C . SER A 1 318 ? 8.528 -3.535 -7.470 1.00 91.44 318 SER A C 1
ATOM 2477 O O . SER A 1 318 ? 8.073 -3.387 -6.331 1.00 91.44 318 SER A O 1
ATOM 2479 N N . ALA A 1 319 ? 8.385 -4.685 -8.131 1.00 93.62 319 ALA A N 1
ATOM 2480 C CA . ALA A 1 319 ? 7.892 -5.887 -7.468 1.00 93.62 319 ALA A CA 1
ATOM 2481 C C . ALA A 1 319 ? 8.817 -6.252 -6.290 1.00 93.62 319 ALA A C 1
ATOM 2483 O O . ALA A 1 319 ? 10.043 -6.166 -6.389 1.00 93.62 319 ALA A O 1
ATOM 2484 N N . GLN A 1 320 ? 8.223 -6.635 -5.163 1.00 92.06 320 GLN A N 1
ATOM 2485 C CA . GLN A 1 320 ? 8.918 -6.808 -3.890 1.00 92.06 320 GLN A CA 1
ATOM 2486 C C . GLN A 1 320 ? 9.027 -8.284 -3.528 1.00 92.06 320 GLN A C 1
ATOM 2488 O O . GLN A 1 320 ? 8.049 -9.026 -3.584 1.00 92.06 320 GLN A O 1
ATOM 2493 N N . LYS A 1 321 ? 10.210 -8.724 -3.104 1.00 92.31 321 LYS A N 1
ATOM 2494 C CA . LYS A 1 321 ? 10.382 -10.064 -2.529 1.00 92.31 321 LYS A CA 1
ATOM 2495 C C . LYS A 1 321 ? 9.882 -10.058 -1.089 1.00 92.31 321 LYS A C 1
ATOM 2497 O O . LYS A 1 321 ? 10.113 -9.096 -0.360 1.00 92.31 321 LYS A O 1
ATOM 2502 N N . PHE A 1 322 ? 9.242 -11.144 -0.676 1.00 92.56 322 PHE A N 1
ATOM 2503 C CA . PHE A 1 322 ? 8.898 -11.357 0.725 1.00 92.56 322 PHE A CA 1
ATOM 2504 C C . PHE A 1 322 ? 10.155 -11.762 1.509 1.00 92.56 322 PHE A C 1
ATOM 2506 O O . PHE A 1 322 ? 10.817 -12.726 1.111 1.00 92.56 322 PHE A O 1
ATOM 2513 N N . PRO A 1 323 ? 10.502 -11.075 2.613 1.00 88.69 323 PRO A N 1
ATOM 2514 C CA . PRO A 1 323 ? 11.578 -11.500 3.500 1.00 88.69 323 PRO A CA 1
ATOM 2515 C C . PRO A 1 323 ? 11.425 -12.930 4.028 1.00 88.69 323 PRO A C 1
ATOM 2517 O O . PRO A 1 323 ? 12.422 -13.645 4.115 1.00 88.69 323 PRO A O 1
ATOM 2520 N N . THR A 1 324 ? 10.206 -13.358 4.379 1.00 92.56 324 THR A N 1
ATOM 2521 C CA . THR A 1 324 ? 9.981 -14.674 5.007 1.00 92.56 324 THR A CA 1
ATOM 2522 C C . THR A 1 324 ? 9.444 -15.734 4.046 1.00 92.56 324 THR A C 1
ATOM 2524 O O . THR A 1 324 ? 9.515 -16.925 4.349 1.00 92.56 324 THR A O 1
ATOM 2527 N N . LEU A 1 325 ? 8.972 -15.331 2.862 1.00 94.69 325 LEU A N 1
ATOM 2528 C CA . LEU A 1 325 ? 8.443 -16.218 1.821 1.00 94.69 325 LEU A CA 1
ATOM 2529 C C . LEU A 1 325 ? 9.204 -16.040 0.505 1.00 94.69 325 LEU A C 1
ATOM 2531 O O . LEU A 1 325 ? 8.640 -15.620 -0.505 1.00 94.69 325 LEU A O 1
ATOM 2535 N N . ALA A 1 326 ? 10.498 -16.359 0.505 1.00 89.94 326 ALA A N 1
ATOM 2536 C CA . ALA A 1 326 ? 11.383 -16.132 -0.641 1.00 89.94 326 ALA A CA 1
ATOM 2537 C C . ALA A 1 326 ? 10.916 -16.799 -1.956 1.00 89.94 326 ALA A C 1
ATOM 2539 O O . ALA A 1 326 ? 11.332 -16.385 -3.037 1.00 89.94 326 ALA A O 1
ATOM 2540 N N . GLN A 1 327 ? 10.042 -17.808 -1.879 1.00 93.31 327 GLN A N 1
ATOM 2541 C CA . GLN A 1 327 ? 9.403 -18.443 -3.033 1.00 93.31 327 GLN A CA 1
ATOM 2542 C C . GLN A 1 327 ? 8.339 -17.571 -3.719 1.00 93.31 327 GLN A C 1
ATOM 2544 O O . GLN A 1 327 ? 7.836 -17.945 -4.774 1.00 93.31 327 GLN A O 1
ATOM 2549 N N . TYR A 1 328 ? 7.969 -16.432 -3.142 1.00 96.69 328 TYR A N 1
ATOM 2550 C CA . TYR A 1 328 ? 6.941 -15.539 -3.661 1.00 96.69 328 TYR A CA 1
ATOM 2551 C C . TYR A 1 328 ? 7.499 -14.144 -3.943 1.00 96.69 328 TYR A C 1
ATOM 2553 O O . TYR A 1 328 ? 8.435 -13.669 -3.297 1.00 96.69 328 TYR A O 1
ATOM 2561 N N . ILE A 1 329 ? 6.885 -13.464 -4.912 1.00 96.56 329 ILE A N 1
ATOM 2562 C CA . ILE A 1 329 ? 7.165 -12.060 -5.231 1.00 96.56 329 ILE A CA 1
ATOM 2563 C C . ILE A 1 329 ? 5.836 -11.311 -5.252 1.00 96.56 329 ILE A C 1
ATOM 2565 O O . ILE A 1 329 ? 4.897 -11.722 -5.931 1.00 96.56 329 ILE A O 1
ATOM 2569 N N . SER A 1 330 ? 5.758 -10.227 -4.491 1.00 95.81 330 SER A N 1
ATOM 2570 C CA . SER A 1 330 ? 4.624 -9.316 -4.441 1.00 95.81 330 SER A CA 1
ATOM 2571 C C . SER A 1 330 ? 4.673 -8.323 -5.596 1.00 95.81 330 SER A C 1
ATOM 2573 O O . SER A 1 330 ? 5.696 -7.689 -5.845 1.00 95.81 330 SER A O 1
ATOM 2575 N N . PHE A 1 331 ? 3.536 -8.138 -6.250 1.00 94.25 331 PHE A N 1
ATOM 2576 C CA . PHE A 1 331 ? 3.302 -7.135 -7.285 1.00 94.25 331 PHE A CA 1
ATOM 2577 C C . PHE A 1 331 ? 2.346 -6.029 -6.799 1.00 94.25 331 PHE A C 1
ATOM 2579 O O . PHE A 1 331 ? 1.821 -5.274 -7.615 1.00 94.25 331 PHE A O 1
ATOM 2586 N N . GLY A 1 332 ? 2.114 -5.937 -5.485 1.00 91.38 332 GLY A N 1
ATOM 2587 C CA . GLY A 1 332 ? 1.284 -4.915 -4.844 1.00 91.38 332 GLY A CA 1
ATOM 2588 C C . GLY A 1 332 ? -0.195 -5.297 -4.686 1.00 91.38 332 GLY A C 1
ATOM 2589 O O . GLY A 1 332 ? -0.686 -6.279 -5.240 1.00 91.38 332 GLY A O 1
ATOM 2590 N N . GLY A 1 333 ? -0.929 -4.489 -3.919 1.00 85.06 333 GLY A N 1
ATOM 2591 C CA . GLY A 1 333 ? -2.289 -4.741 -3.422 1.00 85.06 333 GLY A CA 1
ATOM 2592 C C . GLY A 1 333 ? -3.441 -4.548 -4.414 1.00 85.06 333 GLY A C 1
ATOM 2593 O O . GLY A 1 333 ? -4.596 -4.537 -4.003 1.00 85.06 333 GLY A O 1
ATOM 2594 N N . TRP A 1 334 ? -3.172 -4.394 -5.711 1.00 86.06 334 TRP A N 1
ATOM 2595 C CA . TRP A 1 334 ? -4.204 -4.167 -6.739 1.00 86.06 334 TRP A CA 1
ATOM 2596 C C . TRP A 1 334 ? -5.025 -5.430 -7.076 1.00 86.06 334 TRP A C 1
ATOM 2598 O O . TRP A 1 334 ? -6.040 -5.329 -7.765 1.00 86.06 334 TRP A O 1
ATOM 2608 N N . SER A 1 335 ? -4.594 -6.606 -6.601 1.00 79.94 335 SER A N 1
ATOM 2609 C CA . SER A 1 335 ? -5.205 -7.923 -6.844 1.00 79.94 335 SER A CA 1
ATOM 2610 C C . SER A 1 335 ? -6.659 -8.035 -6.396 1.00 79.94 335 SER A C 1
ATOM 2612 O O . SER A 1 335 ? -7.475 -8.668 -7.065 1.00 79.94 335 SER A O 1
ATOM 2614 N N . ASP A 1 336 ? -6.978 -7.453 -5.242 1.00 87.06 336 ASP A N 1
ATOM 2615 C CA . ASP A 1 336 ? -8.311 -7.519 -4.657 1.00 87.06 336 ASP A CA 1
ATOM 2616 C C . ASP A 1 336 ? -8.642 -6.236 -3.889 1.00 87.06 336 ASP A C 1
ATOM 2618 O O . ASP A 1 336 ? -8.520 -6.154 -2.669 1.00 87.06 336 ASP A O 1
ATOM 2622 N N . LEU A 1 337 ? -9.089 -5.222 -4.631 1.00 85.56 337 LEU A N 1
ATOM 2623 C CA . LEU A 1 337 ? -9.527 -3.930 -4.089 1.00 85.56 337 LEU A CA 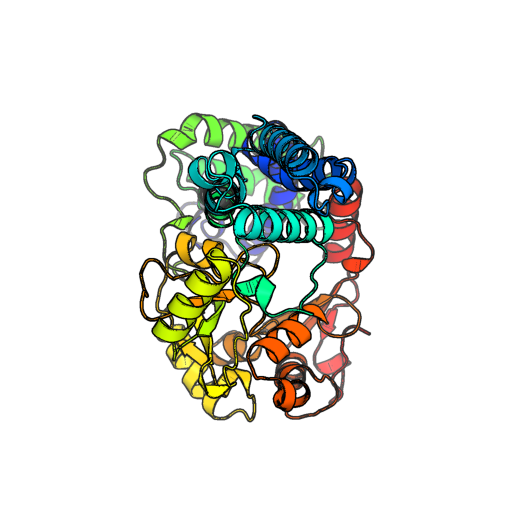1
ATOM 2624 C C . LEU A 1 337 ? -10.919 -3.974 -3.431 1.00 85.56 337 LEU A C 1
ATOM 2626 O O . LEU A 1 337 ? -11.417 -2.950 -2.961 1.00 85.56 337 LEU A O 1
ATOM 2630 N N . ALA A 1 338 ? -11.574 -5.139 -3.420 1.00 89.25 338 ALA A N 1
ATOM 2631 C CA . ALA A 1 338 ? -12.889 -5.326 -2.817 1.00 89.25 338 ALA A CA 1
ATOM 2632 C C . ALA A 1 338 ? -12.986 -6.702 -2.126 1.00 89.25 338 ALA A C 1
ATOM 2634 O O . ALA A 1 338 ? -13.812 -7.523 -2.534 1.00 89.25 338 ALA A O 1
ATOM 2635 N N . PRO A 1 339 ? -12.205 -6.960 -1.054 1.00 90.19 339 PRO A N 1
ATOM 2636 C CA . PRO A 1 339 ? -12.139 -8.264 -0.382 1.00 90.19 339 PRO A CA 1
ATOM 2637 C C . PRO A 1 339 ? -13.388 -8.574 0.470 1.00 90.19 339 PRO A C 1
ATOM 2639 O O . PRO A 1 339 ? -13.311 -9.242 1.501 1.00 90.19 339 PRO A O 1
ATOM 2642 N N . VAL A 1 340 ? -14.565 -8.090 0.059 1.00 92.44 340 VAL A N 1
ATOM 2643 C CA . VAL A 1 340 ? -15.849 -8.255 0.753 1.00 92.44 340 VAL A CA 1
ATOM 2644 C C . VAL A 1 340 ? -16.198 -9.729 0.898 1.00 92.44 340 VAL A C 1
ATOM 2646 O O . VAL A 1 340 ? -16.589 -10.156 1.981 1.00 92.44 340 VAL A O 1
ATOM 2649 N N . ASN A 1 341 ? -16.016 -10.517 -0.167 1.00 91.88 341 ASN A N 1
ATOM 2650 C CA . ASN A 1 341 ? -16.289 -11.952 -0.136 1.00 91.88 341 ASN A CA 1
ATOM 2651 C C . ASN A 1 341 ? -15.426 -12.647 0.920 1.00 91.88 341 ASN A C 1
ATOM 2653 O O . ASN A 1 341 ? -15.943 -13.440 1.702 1.00 91.88 341 ASN A O 1
ATOM 2657 N N . VAL A 1 342 ? -14.137 -12.303 0.990 1.00 90.75 342 VAL A N 1
ATOM 2658 C CA . VAL A 1 342 ? -13.202 -12.871 1.969 1.00 90.75 342 VAL A CA 1
ATOM 2659 C C . VAL A 1 342 ? -13.648 -12.543 3.394 1.00 90.75 342 VAL A C 1
ATOM 2661 O O . VAL A 1 342 ? -13.738 -13.443 4.226 1.00 90.75 342 VAL A O 1
ATOM 2664 N N . LEU A 1 343 ? -13.985 -11.278 3.672 1.00 90.38 343 LEU A N 1
ATOM 2665 C CA . LEU A 1 343 ? -14.474 -10.860 4.989 1.00 90.38 343 LEU A CA 1
ATOM 2666 C C . LEU A 1 343 ? -15.791 -11.562 5.356 1.00 90.38 343 LEU A C 1
ATOM 2668 O O . LEU A 1 343 ? -15.909 -12.111 6.450 1.00 90.38 343 LEU A O 1
ATOM 2672 N N . ALA A 1 344 ? -16.759 -11.606 4.443 1.00 91.25 344 ALA A N 1
ATOM 2673 C CA . ALA A 1 344 ? -18.052 -12.237 4.689 1.00 91.25 344 ALA A CA 1
ATOM 2674 C C . ALA A 1 344 ? -17.914 -13.742 4.980 1.00 91.25 344 ALA A C 1
ATOM 2676 O O . ALA A 1 344 ? -18.447 -14.227 5.974 1.00 91.25 344 ALA A O 1
ATOM 2677 N N . GLU A 1 345 ? -17.155 -14.479 4.163 1.00 92.25 345 GLU A N 1
ATOM 2678 C CA . GLU A 1 345 ? -16.959 -15.928 4.348 1.00 92.25 345 GLU A CA 1
ATOM 2679 C C . GLU A 1 345 ? -16.116 -16.268 5.584 1.00 92.25 345 GLU A C 1
ATOM 2681 O O . GLU A 1 345 ? -16.164 -17.378 6.112 1.00 92.25 345 GLU A O 1
ATOM 2686 N N . SER A 1 346 ? -15.349 -15.308 6.094 1.00 89.94 346 SER A N 1
ATOM 2687 C CA . SER A 1 346 ? -14.555 -15.509 7.303 1.00 89.94 346 SER A CA 1
ATOM 2688 C C . SER A 1 346 ? -15.371 -15.524 8.609 1.00 89.94 346 SER A C 1
ATOM 2690 O O . SER A 1 346 ? -14.858 -15.964 9.653 1.00 89.94 346 SER A O 1
ATOM 2692 N N . GLY A 1 347 ? -16.633 -15.075 8.541 1.00 88.81 347 GLY A N 1
ATOM 2693 C CA . GLY A 1 347 ? -17.581 -15.010 9.655 1.00 88.81 347 GLY A CA 1
ATOM 2694 C C . GLY A 1 347 ? -17.959 -13.598 10.115 1.00 88.81 347 GLY A C 1
ATOM 2695 O O . GLY A 1 347 ? -18.480 -13.459 11.219 1.00 88.81 347 GLY A O 1
ATOM 2696 N N . CYS A 1 348 ? -17.693 -12.548 9.329 1.00 89.12 348 CYS A N 1
ATOM 2697 C CA . CYS A 1 348 ? -18.176 -11.203 9.657 1.00 89.12 348 CYS A CA 1
ATOM 2698 C C . CYS A 1 348 ? -19.708 -11.126 9.529 1.00 89.12 348 CYS A C 1
ATOM 2700 O O . CYS A 1 348 ? -20.251 -11.434 8.473 1.00 89.12 348 CYS A O 1
ATOM 2702 N N . GLU A 1 349 ? -20.391 -10.665 10.583 1.00 90.38 349 GLU A N 1
ATOM 2703 C CA . GLU A 1 349 ? -21.857 -10.493 10.591 1.00 90.38 349 GLU A CA 1
ATOM 2704 C C . GLU A 1 349 ? -22.330 -9.381 9.652 1.00 90.38 349 GLU A C 1
ATOM 2706 O O . GLU A 1 349 ? -23.414 -9.466 9.080 1.00 90.38 349 GLU A O 1
ATOM 2711 N N . GLN A 1 350 ? -21.520 -8.328 9.521 1.00 90.94 350 GLN A N 1
ATOM 2712 C CA . GLN A 1 350 ? -21.760 -7.216 8.615 1.00 90.94 350 GLN A CA 1
ATOM 2713 C C . GLN A 1 350 ? -20.474 -6.838 7.894 1.00 90.94 350 GLN A C 1
ATOM 2715 O O . GLN A 1 350 ? -19.398 -6.746 8.490 1.00 90.94 350 GLN A O 1
ATOM 2720 N N . THR A 1 351 ? -20.607 -6.557 6.607 1.00 91.94 351 THR A N 1
ATOM 2721 C CA . THR A 1 351 ? -19.542 -6.086 5.732 1.00 91.94 351 THR A CA 1
ATOM 2722 C C . THR A 1 351 ? -19.900 -4.718 5.169 1.00 91.94 351 THR A C 1
ATOM 2724 O O . THR A 1 351 ? -20.949 -4.517 4.556 1.00 91.94 351 THR A O 1
ATOM 2727 N N . ILE A 1 352 ? -19.016 -3.749 5.398 1.00 90.88 352 ILE A N 1
ATOM 2728 C CA . ILE A 1 352 ? -19.143 -2.398 4.856 1.00 90.88 352 ILE A CA 1
ATOM 2729 C C . ILE A 1 352 ? -18.027 -2.217 3.836 1.00 90.88 352 ILE A C 1
ATOM 2731 O O . ILE A 1 352 ? -16.851 -2.252 4.196 1.00 90.88 352 ILE A O 1
ATOM 2735 N N . TYR A 1 353 ? -18.392 -2.031 2.571 1.00 90.75 353 TYR A N 1
ATOM 2736 C CA . TYR A 1 353 ? -17.433 -1.737 1.516 1.00 90.75 353 TYR A CA 1
ATOM 2737 C C . TYR A 1 353 ? -17.268 -0.225 1.369 1.00 90.75 353 TYR A C 1
ATOM 2739 O O . TYR A 1 353 ? -18.215 0.483 1.037 1.00 90.75 353 TYR A O 1
ATOM 2747 N N . LEU A 1 354 ? -16.068 0.274 1.645 1.00 88.06 354 LEU A N 1
ATOM 2748 C CA . LEU A 1 354 ? -15.704 1.671 1.440 1.00 88.06 354 LEU A CA 1
ATOM 2749 C C . LEU A 1 354 ? -15.080 1.824 0.057 1.00 88.06 354 LEU A C 1
ATOM 2751 O O . LEU A 1 354 ? -14.070 1.183 -0.228 1.00 88.06 354 LEU A O 1
ATOM 2755 N N . THR A 1 355 ? -15.665 2.667 -0.788 1.00 84.88 355 THR A N 1
ATOM 2756 C CA . THR A 1 355 ? -15.132 2.917 -2.128 1.00 84.88 355 THR A CA 1
ATOM 2757 C C . THR A 1 355 ? -15.429 4.334 -2.605 1.00 84.88 355 THR A C 1
ATOM 2759 O O . THR A 1 355 ? -16.341 5.000 -2.110 1.00 84.88 355 THR A O 1
ATOM 2762 N N . ARG A 1 356 ? -14.631 4.799 -3.564 1.00 81.06 356 ARG A N 1
ATOM 2763 C CA . ARG A 1 356 ? -14.800 6.105 -4.206 1.00 81.06 356 ARG A CA 1
ATOM 2764 C C . ARG A 1 356 ? -15.912 6.056 -5.252 1.00 81.06 356 ARG A C 1
ATOM 2766 O O . ARG A 1 356 ? -16.236 4.989 -5.776 1.00 81.06 356 ARG A O 1
ATOM 2773 N N . ARG A 1 357 ? -16.481 7.216 -5.574 1.00 79.44 357 ARG A N 1
ATOM 2774 C CA . ARG A 1 357 ? -17.407 7.359 -6.700 1.00 79.44 357 ARG A CA 1
ATOM 2775 C C . ARG A 1 357 ? -16.722 7.107 -8.047 1.00 79.44 357 ARG A C 1
ATOM 2777 O O . ARG A 1 357 ? -15.524 7.333 -8.210 1.00 79.44 357 ARG A O 1
ATOM 2784 N N . GLY A 1 358 ? -17.509 6.669 -9.024 1.00 74.88 358 GLY A N 1
ATOM 2785 C CA . GLY A 1 358 ? -17.086 6.410 -10.392 1.00 74.88 358 GLY A CA 1
ATOM 2786 C C . GLY A 1 358 ? -16.653 4.962 -10.666 1.00 74.88 358 GLY A C 1
ATOM 2787 O O . GLY A 1 358 ? -16.883 4.059 -9.860 1.00 74.88 358 GLY A O 1
ATOM 2788 N N . PRO A 1 359 ? -16.061 4.716 -11.849 1.00 70.94 359 PRO A N 1
ATOM 2789 C CA . PRO A 1 359 ? -15.631 3.386 -12.256 1.00 70.94 359 PRO A CA 1
ATOM 2790 C C . PRO A 1 359 ? -14.422 2.910 -11.446 1.00 70.94 359 PRO A C 1
ATOM 2792 O O . PRO A 1 359 ? -13.643 3.711 -10.912 1.00 70.94 359 PRO A O 1
ATOM 2795 N N . ASP A 1 360 ? -14.221 1.593 -11.438 1.00 76.38 360 ASP A N 1
ATOM 2796 C CA . ASP A 1 360 ? -13.070 0.968 -10.794 1.00 76.38 360 ASP A CA 1
ATOM 2797 C C . ASP A 1 360 ? -11.718 1.484 -11.338 1.00 76.38 360 ASP A C 1
ATOM 2799 O O . ASP A 1 360 ? -11.623 2.110 -12.401 1.00 76.38 360 ASP A O 1
ATOM 2803 N N . SER A 1 361 ? -10.650 1.257 -10.571 1.00 81.00 361 SER A N 1
ATOM 2804 C CA . SER A 1 361 ? -9.312 1.781 -10.835 1.00 81.00 361 SER A CA 1
ATOM 2805 C C . SER A 1 361 ? -8.769 1.352 -12.206 1.00 81.00 361 SER A C 1
ATOM 2807 O O . SER A 1 361 ? -8.404 0.195 -12.428 1.00 81.00 361 SER A O 1
ATOM 2809 N N . LYS A 1 362 ? -8.624 2.321 -13.127 1.00 86.75 362 LYS A N 1
ATOM 2810 C CA . LYS A 1 362 ? -7.912 2.127 -14.407 1.00 86.75 362 LYS A CA 1
ATOM 2811 C C . LYS A 1 362 ? -6.500 1.588 -14.185 1.00 86.75 362 LYS A C 1
ATOM 2813 O O . LYS A 1 362 ? -6.034 0.766 -14.969 1.00 86.75 362 LYS A O 1
ATOM 2818 N N . PHE A 1 363 ? -5.851 2.030 -13.108 1.00 88.25 363 PHE A N 1
ATOM 2819 C CA . PHE A 1 363 ? -4.527 1.567 -12.724 1.00 88.25 363 PHE A CA 1
ATOM 2820 C C . PHE A 1 363 ? -4.541 0.073 -12.386 1.00 88.25 363 PHE A C 1
ATOM 2822 O O . PHE A 1 363 ? -3.787 -0.678 -12.994 1.00 88.25 363 PHE A O 1
ATOM 2829 N N . ALA A 1 364 ? -5.458 -0.392 -11.529 1.00 90.00 364 ALA A N 1
ATOM 2830 C CA . ALA A 1 364 ? -5.557 -1.813 -11.179 1.00 90.00 364 ALA A CA 1
ATOM 2831 C C . ALA A 1 364 ? -5.831 -2.705 -12.400 1.00 90.00 364 ALA A C 1
ATOM 2833 O O . ALA A 1 364 ? -5.194 -3.746 -12.559 1.00 90.00 364 ALA A O 1
ATOM 2834 N N . ARG A 1 365 ? -6.707 -2.262 -13.313 1.00 92.31 365 ARG A N 1
ATOM 2835 C CA . ARG A 1 365 ? -6.956 -2.952 -14.592 1.00 92.31 365 ARG A CA 1
ATOM 2836 C C . ARG A 1 365 ? -5.708 -2.997 -15.475 1.00 92.31 365 ARG A C 1
ATOM 2838 O O . ARG A 1 365 ? -5.425 -4.027 -16.082 1.00 92.31 365 ARG A O 1
ATOM 2845 N N . GLY A 1 366 ? -4.956 -1.899 -15.540 1.00 92.50 366 GLY A N 1
ATOM 2846 C CA . GLY A 1 366 ? -3.694 -1.836 -16.273 1.00 92.50 366 GLY A CA 1
ATOM 2847 C C . GLY A 1 366 ? -2.660 -2.805 -15.704 1.00 92.50 366 GLY A C 1
ATOM 2848 O O . GLY A 1 366 ? -2.084 -3.583 -16.459 1.00 92.50 366 GLY A O 1
ATOM 2849 N N . ILE A 1 367 ? -2.496 -2.842 -14.378 1.00 92.88 367 ILE A N 1
ATOM 2850 C CA . ILE A 1 367 ? -1.593 -3.793 -13.727 1.00 92.88 367 ILE A CA 1
ATOM 2851 C C . ILE A 1 367 ? -2.017 -5.236 -14.012 1.00 92.88 367 ILE A C 1
ATOM 2853 O O . ILE A 1 367 ? -1.194 -6.032 -14.461 1.00 92.88 367 ILE A O 1
ATOM 2857 N N . ALA A 1 368 ? -3.300 -5.560 -13.837 1.00 93.62 368 ALA A N 1
ATOM 2858 C CA . ALA A 1 368 ? -3.837 -6.881 -14.146 1.00 93.62 368 ALA A CA 1
ATOM 2859 C C . ALA A 1 368 ? -3.515 -7.301 -15.589 1.00 93.62 368 ALA A C 1
ATOM 2861 O O . ALA A 1 368 ? -3.041 -8.413 -15.827 1.00 93.62 368 ALA A O 1
ATOM 2862 N N . SER A 1 369 ? -3.691 -6.388 -16.549 1.00 93.75 369 SER A N 1
ATOM 2863 C CA . SER A 1 369 ? -3.343 -6.634 -17.949 1.00 93.75 369 SER A CA 1
ATOM 2864 C C . SER A 1 369 ? -1.859 -6.962 -18.134 1.00 93.75 369 SER A C 1
ATOM 2866 O O . SER A 1 369 ? -1.546 -7.897 -18.870 1.00 93.75 369 SER A O 1
ATOM 2868 N N . GLN A 1 370 ? -0.948 -6.239 -17.473 1.00 92.94 370 GLN A N 1
ATOM 2869 C CA . GLN A 1 370 ? 0.494 -6.513 -17.561 1.00 92.94 370 GLN A CA 1
ATOM 2870 C C . GLN A 1 370 ? 0.876 -7.874 -16.962 1.00 92.94 370 GLN A C 1
ATOM 2872 O O . GLN A 1 370 ? 1.865 -8.476 -17.378 1.00 92.94 370 GLN A O 1
ATOM 2877 N N . LEU A 1 371 ? 0.097 -8.364 -15.994 1.00 93.75 371 LEU A N 1
ATOM 2878 C CA . LEU A 1 371 ? 0.327 -9.647 -15.325 1.00 93.75 371 LEU A CA 1
ATOM 2879 C C . LEU A 1 371 ? -0.417 -10.821 -15.981 1.00 93.75 371 LEU A C 1
ATOM 2881 O O . LEU A 1 371 ? -0.539 -11.890 -15.391 1.00 93.75 371 LEU A O 1
ATOM 2885 N N . GLY A 1 372 ? -0.910 -10.636 -17.208 1.00 94.19 372 GLY A N 1
ATOM 2886 C CA . GLY A 1 372 ? -1.514 -11.709 -17.998 1.00 94.19 372 GLY A CA 1
ATOM 2887 C C . GLY A 1 372 ? -3.017 -11.902 -17.788 1.00 94.19 372 GLY A C 1
ATOM 2888 O O . GLY A 1 372 ? -3.571 -12.848 -18.335 1.00 94.19 372 GLY A O 1
ATOM 2889 N N . PHE A 1 373 ? -3.695 -10.999 -17.069 1.00 95.19 373 PHE A N 1
ATOM 2890 C CA . PHE A 1 373 ? -5.151 -11.026 -16.857 1.00 95.19 373 PHE A CA 1
ATOM 2891 C C . PHE A 1 373 ? -5.931 -10.189 -17.884 1.00 95.19 373 PHE A C 1
ATOM 2893 O O . PHE A 1 373 ? -7.076 -9.816 -17.638 1.00 95.19 373 PHE A O 1
ATOM 2900 N N . ALA A 1 374 ? -5.342 -9.862 -19.039 1.00 94.69 374 ALA A N 1
ATOM 2901 C CA . ALA A 1 374 ? -5.994 -9.024 -20.052 1.00 94.69 374 ALA A CA 1
ATOM 2902 C C . ALA A 1 374 ? -7.347 -9.602 -20.525 1.00 94.69 374 ALA A C 1
ATOM 2904 O O . ALA A 1 374 ? -8.309 -8.856 -20.701 1.00 94.69 374 ALA A O 1
ATOM 2905 N N . ALA A 1 375 ? -7.440 -10.929 -20.669 1.00 95.31 375 ALA A N 1
ATOM 2906 C CA . ALA A 1 375 ? -8.681 -11.624 -21.022 1.00 95.31 375 ALA A CA 1
ATOM 2907 C C . ALA A 1 375 ? -9.684 -11.723 -19.853 1.00 95.31 375 ALA A C 1
ATOM 2909 O O . ALA A 1 375 ? -10.878 -11.892 -20.081 1.00 95.31 375 ALA A O 1
ATOM 2910 N N . ASP A 1 376 ? -9.211 -11.571 -18.613 1.00 95.06 376 ASP A N 1
ATOM 2911 C CA . ASP A 1 376 ? -10.000 -11.730 -17.387 1.00 95.06 376 ASP A CA 1
ATOM 2912 C C . ASP A 1 376 ? -10.485 -10.395 -16.802 1.00 95.06 376 ASP A C 1
ATOM 2914 O O . ASP A 1 376 ? -11.169 -10.381 -15.777 1.00 95.06 376 ASP A O 1
ATOM 2918 N N . LEU A 1 377 ? -10.155 -9.254 -17.423 1.00 93.94 377 LEU A N 1
ATOM 2919 C CA . LEU A 1 377 ? -10.481 -7.930 -16.876 1.00 93.94 377 LEU A CA 1
ATOM 2920 C C . LEU A 1 377 ? -11.979 -7.755 -16.602 1.00 93.94 377 LEU A C 1
ATOM 2922 O O . LEU A 1 377 ? -12.345 -7.152 -15.594 1.00 93.94 377 LEU A O 1
ATOM 2926 N N . GLU A 1 378 ? -12.835 -8.294 -17.469 1.00 93.12 378 GLU A N 1
ATOM 2927 C CA . GLU A 1 378 ? -14.288 -8.251 -17.282 1.00 93.12 378 GLU A CA 1
ATOM 2928 C C . GLU A 1 378 ? -14.727 -9.115 -16.090 1.00 93.12 378 GLU A C 1
ATOM 2930 O O . GLU A 1 378 ? -15.502 -8.671 -15.243 1.00 93.12 378 GLU A O 1
ATOM 2935 N N . ALA A 1 379 ? -14.157 -10.316 -15.953 1.00 93.88 379 ALA A N 1
ATOM 2936 C CA . ALA A 1 379 ? -14.421 -11.221 -14.835 1.00 93.88 379 ALA A CA 1
ATOM 2937 C C . ALA A 1 379 ? -13.870 -10.703 -13.489 1.00 93.88 379 ALA A C 1
ATOM 2939 O O . ALA A 1 379 ? -14.338 -11.115 -12.426 1.00 93.88 379 ALA A O 1
ATOM 2940 N N . LEU A 1 380 ? -12.892 -9.796 -13.495 1.00 92.94 380 LEU A N 1
ATOM 2941 C CA . LEU A 1 380 ? -12.309 -9.222 -12.278 1.00 92.94 380 LEU A CA 1
ATOM 2942 C C . LEU A 1 380 ? -12.965 -7.909 -11.843 1.00 92.94 380 LEU A C 1
ATOM 2944 O O . LEU A 1 380 ? -13.152 -7.706 -10.642 1.00 92.94 380 LEU A O 1
ATOM 2948 N N . PHE A 1 381 ? -13.272 -7.013 -12.784 1.00 91.56 381 PHE A N 1
ATOM 2949 C CA . PHE A 1 381 ? -13.495 -5.592 -12.479 1.00 91.56 381 PHE A CA 1
ATOM 2950 C C . PHE A 1 381 ? -14.816 -5.019 -12.998 1.00 91.56 381 PHE A C 1
ATOM 2952 O O . PHE A 1 381 ? -15.109 -3.856 -12.737 1.00 91.56 381 PHE A O 1
ATOM 2959 N N . SER A 1 382 ? -15.616 -5.788 -13.737 1.00 88.69 382 SER A N 1
ATOM 2960 C CA . SER A 1 382 ? -16.900 -5.288 -14.237 1.00 88.69 382 SER A CA 1
ATOM 2961 C C . SER A 1 382 ? -17.889 -5.058 -13.100 1.00 88.69 382 SER A C 1
ATOM 2963 O O . SER A 1 382 ? -18.008 -5.892 -12.208 1.00 88.69 382 SER A O 1
ATOM 2965 N N . THR A 1 383 ? -18.636 -3.962 -13.125 1.00 86.62 383 THR A N 1
ATOM 2966 C CA . THR A 1 383 ? -19.820 -3.800 -12.266 1.00 86.62 383 THR A CA 1
ATOM 2967 C C . THR A 1 383 ? -21.060 -4.426 -12.889 1.00 86.62 383 THR A C 1
ATOM 2969 O O . THR A 1 383 ? -22.000 -4.743 -12.168 1.00 86.62 383 THR A O 1
ATOM 2972 N N . ASP A 1 384 ? -21.050 -4.659 -14.200 1.00 85.50 384 ASP A N 1
ATOM 2973 C CA . ASP A 1 384 ? -22.245 -4.999 -14.973 1.00 85.50 384 ASP A CA 1
ATOM 2974 C C . ASP A 1 384 ? -22.351 -6.507 -15.226 1.00 85.50 384 ASP A C 1
ATOM 2976 O O . ASP A 1 384 ? -23.453 -7.048 -15.310 1.00 85.50 384 ASP A O 1
ATOM 2980 N N . ALA A 1 385 ? -21.217 -7.210 -15.299 1.00 89.00 385 ALA A N 1
ATOM 2981 C CA . ALA A 1 385 ? -21.186 -8.658 -15.456 1.00 89.00 385 ALA A CA 1
ATOM 2982 C C . ALA A 1 385 ? -21.527 -9.360 -14.122 1.00 89.00 385 ALA A C 1
ATOM 2984 O O . ALA A 1 385 ? -20.731 -9.285 -13.182 1.00 89.00 385 ALA A O 1
ATOM 2985 N N . PRO A 1 386 ? -22.641 -10.120 -14.024 1.00 89.44 386 PRO A N 1
ATOM 2986 C CA . PRO A 1 386 ? -23.129 -10.645 -12.742 1.00 89.44 386 PRO A CA 1
ATOM 2987 C C . PRO A 1 386 ? -22.187 -11.607 -12.013 1.00 89.44 386 PRO A C 1
ATOM 2989 O O . PRO A 1 386 ? -22.268 -11.779 -10.799 1.00 89.44 386 PRO A O 1
ATOM 2992 N N . ASN A 1 387 ? -21.294 -12.247 -12.766 1.00 90.44 387 ASN A N 1
ATOM 2993 C CA . ASN A 1 387 ? -20.326 -13.206 -12.242 1.00 90.44 387 ASN A CA 1
ATOM 2994 C C . ASN A 1 387 ? -18.933 -12.599 -12.043 1.00 90.44 387 ASN A C 1
ATOM 2996 O O . ASN A 1 387 ? -18.002 -13.337 -11.719 1.00 90.44 387 ASN A O 1
ATOM 3000 N N . SER A 1 388 ? -18.757 -11.293 -12.267 1.00 92.19 388 SER A N 1
ATOM 3001 C CA . SER A 1 388 ? -17.469 -10.667 -12.007 1.00 92.19 388 SER A CA 1
ATOM 3002 C C . SER A 1 388 ? -17.186 -10.611 -10.503 1.00 92.19 388 SER A C 1
ATOM 3004 O O . SER A 1 388 ? -18.083 -10.540 -9.659 1.00 92.19 388 SER A O 1
ATOM 3006 N N . SER A 1 389 ? -15.905 -10.582 -10.166 1.00 92.94 389 SER A N 1
ATOM 3007 C CA . SER A 1 389 ? -15.428 -10.550 -8.785 1.00 92.94 389 SER A CA 1
ATOM 3008 C C . SER A 1 389 ? -15.894 -9.276 -8.063 1.00 92.94 389 SER A C 1
ATOM 3010 O O . SER A 1 389 ? -16.401 -9.341 -6.943 1.00 92.94 389 SER A O 1
ATOM 3012 N N . LEU A 1 390 ? -15.788 -8.115 -8.728 1.00 91.06 390 LEU A N 1
ATOM 3013 C CA . LEU A 1 390 ? -16.238 -6.831 -8.184 1.00 91.06 390 LEU A CA 1
ATOM 3014 C C . LEU A 1 390 ? -17.763 -6.768 -8.016 1.00 91.06 390 LEU A C 1
ATOM 3016 O O . LEU A 1 390 ? -18.232 -6.318 -6.972 1.00 91.06 390 LEU A O 1
ATOM 3020 N N . HIS A 1 391 ? -18.535 -7.245 -8.997 1.00 90.00 391 HIS A N 1
ATOM 3021 C CA . HIS A 1 391 ? -19.997 -7.275 -8.918 1.00 90.00 391 HIS A CA 1
ATOM 3022 C C . HIS A 1 391 ? -20.469 -8.119 -7.732 1.00 90.00 391 HIS A C 1
ATOM 3024 O O . HIS A 1 391 ? -21.297 -7.677 -6.933 1.00 90.00 391 HIS A O 1
ATOM 3030 N N . LEU A 1 392 ? -19.906 -9.322 -7.581 1.00 91.62 392 LEU A N 1
ATOM 3031 C CA . LEU A 1 392 ? -20.227 -10.216 -6.471 1.00 91.62 392 LEU A CA 1
ATOM 3032 C C . LEU A 1 392 ? -19.873 -9.578 -5.123 1.00 91.62 392 LEU A C 1
ATOM 3034 O O . LEU A 1 392 ? -20.695 -9.614 -4.209 1.00 91.62 392 LEU A O 1
ATOM 3038 N N . ALA A 1 393 ? -18.703 -8.942 -5.011 1.00 91.88 393 ALA A N 1
ATOM 3039 C CA . ALA A 1 393 ? -18.288 -8.238 -3.799 1.00 91.88 393 ALA A CA 1
ATOM 3040 C C . ALA A 1 393 ? -19.244 -7.085 -3.437 1.00 91.88 393 ALA A C 1
ATOM 3042 O O . ALA A 1 393 ? -19.695 -6.991 -2.295 1.00 91.88 393 ALA A O 1
ATOM 3043 N N . ILE A 1 394 ? -19.612 -6.245 -4.410 1.00 89.62 394 ILE A N 1
ATOM 3044 C CA . ILE A 1 394 ? -20.572 -5.145 -4.234 1.00 89.62 394 ILE A CA 1
ATOM 3045 C C . ILE A 1 394 ? -21.920 -5.690 -3.755 1.00 89.62 394 ILE A C 1
ATOM 3047 O O . ILE A 1 394 ? -22.458 -5.215 -2.753 1.00 89.62 394 ILE A O 1
ATOM 3051 N N . ASN A 1 395 ? -22.471 -6.702 -4.422 1.00 89.38 395 ASN A N 1
ATOM 3052 C CA . ASN A 1 395 ? -23.784 -7.256 -4.078 1.00 89.38 395 ASN A CA 1
ATOM 3053 C C . ASN A 1 395 ? -23.801 -8.001 -2.745 1.00 89.38 395 ASN A C 1
ATOM 3055 O O . ASN A 1 395 ? -24.847 -8.082 -2.095 1.00 89.38 395 ASN A O 1
ATOM 3059 N N . ARG A 1 396 ? -22.653 -8.540 -2.335 1.00 90.81 396 ARG A N 1
ATOM 3060 C CA . ARG A 1 396 ? -22.509 -9.222 -1.056 1.00 90.81 396 ARG A CA 1
ATOM 3061 C C . ARG A 1 396 ? -22.362 -8.262 0.118 1.00 90.81 396 ARG A C 1
ATOM 3063 O O . ARG A 1 396 ? -22.805 -8.618 1.205 1.00 90.81 396 ARG A O 1
ATOM 3070 N N . ALA A 1 397 ? -21.785 -7.079 -0.093 1.00 92.94 397 ALA A N 1
ATOM 3071 C CA . ALA A 1 397 ? -21.630 -6.086 0.964 1.00 92.94 397 ALA A CA 1
ATOM 3072 C C . ALA A 1 397 ? -22.989 -5.740 1.589 1.00 92.94 397 ALA A C 1
ATOM 3074 O O . ALA A 1 397 ? -23.959 -5.474 0.877 1.00 92.94 397 ALA A O 1
ATOM 3075 N N . ASP A 1 398 ? -23.074 -5.689 2.914 1.00 92.44 398 ASP A N 1
ATOM 3076 C CA . ASP A 1 398 ? -24.306 -5.277 3.596 1.00 92.44 398 ASP A CA 1
ATOM 3077 C C . ASP A 1 398 ? -24.557 -3.787 3.404 1.00 92.44 398 ASP A C 1
ATOM 3079 O O . ASP A 1 398 ? -25.701 -3.347 3.234 1.00 92.44 398 ASP A O 1
ATOM 3083 N N . LYS A 1 399 ? -23.467 -3.014 3.387 1.00 90.88 399 LYS A N 1
ATOM 3084 C CA . LYS A 1 399 ? -23.484 -1.582 3.114 1.00 90.88 399 LYS A CA 1
ATOM 3085 C C . LYS A 1 399 ? -22.321 -1.172 2.226 1.00 90.88 399 LYS A C 1
ATOM 3087 O O . LYS A 1 399 ? -21.234 -1.739 2.317 1.00 90.88 399 LYS A O 1
ATOM 3092 N N . ILE A 1 400 ? -22.535 -0.137 1.425 1.00 89.19 400 ILE A N 1
ATOM 3093 C CA . ILE A 1 400 ? -21.476 0.532 0.672 1.00 89.19 400 ILE A CA 1
ATOM 3094 C C . ILE A 1 400 ? -21.405 1.979 1.131 1.00 89.19 400 ILE A C 1
ATOM 3096 O O . ILE A 1 400 ? -22.414 2.680 1.118 1.00 89.19 400 ILE A O 1
ATOM 3100 N N . LEU A 1 401 ? -20.222 2.410 1.555 1.00 87.88 401 LEU A N 1
ATOM 3101 C CA . LEU A 1 401 ? -19.941 3.801 1.872 1.00 87.88 401 LEU A CA 1
ATOM 3102 C C . LEU A 1 401 ? -19.245 4.438 0.668 1.00 87.88 401 LEU A C 1
ATOM 3104 O O . LEU A 1 401 ? -18.079 4.147 0.404 1.00 87.88 401 LEU A O 1
ATOM 3108 N N . CYS A 1 402 ? -19.980 5.281 -0.056 1.00 84.88 402 CYS A N 1
ATOM 3109 C CA . CYS A 1 402 ? -19.489 5.957 -1.254 1.00 84.88 402 CYS A CA 1
ATOM 3110 C C . CYS A 1 402 ? -18.876 7.315 -0.923 1.00 84.88 402 CYS A C 1
ATOM 3112 O O . CYS A 1 402 ? -19.588 8.210 -0.462 1.00 84.88 402 CYS A O 1
ATOM 3114 N N . THR A 1 403 ? -17.594 7.496 -1.219 1.00 83.50 403 THR A N 1
ATOM 3115 C CA . THR A 1 403 ? -16.876 8.747 -0.944 1.00 83.50 403 THR A CA 1
ATOM 3116 C C . THR A 1 403 ? -16.540 9.523 -2.209 1.00 83.50 403 THR A C 1
ATOM 3118 O O . THR A 1 403 ? -16.412 8.949 -3.290 1.00 83.50 403 THR A O 1
ATOM 3121 N N . ASP A 1 404 ? -16.372 10.838 -2.075 1.00 82.88 404 ASP A N 1
ATOM 3122 C CA . ASP A 1 404 ? -15.958 11.723 -3.171 1.00 82.88 404 ASP A CA 1
ATOM 3123 C C . ASP A 1 404 ? -14.468 12.083 -3.071 1.00 82.88 404 ASP A C 1
ATOM 3125 O O . ASP A 1 404 ? -14.060 13.226 -3.253 1.00 82.88 404 ASP A O 1
ATOM 3129 N N . TRP A 1 405 ? -13.637 11.107 -2.693 1.00 79.25 405 TRP A N 1
ATOM 3130 C CA . TRP A 1 405 ? -12.233 11.357 -2.349 1.00 79.25 405 TRP A CA 1
ATOM 3131 C C . TRP A 1 405 ? -11.403 11.945 -3.492 1.00 79.25 405 TRP A C 1
ATOM 3133 O O . TRP A 1 405 ? -10.482 12.712 -3.220 1.00 79.25 405 TRP A O 1
ATOM 3143 N N . ASP A 1 406 ? -11.768 11.658 -4.742 1.00 79.69 406 ASP A N 1
ATOM 3144 C CA . ASP A 1 406 ? -11.094 12.189 -5.933 1.00 79.69 406 ASP A CA 1
ATOM 3145 C C . ASP A 1 406 ? -11.303 13.711 -6.103 1.00 79.69 406 ASP A C 1
ATOM 3147 O O . ASP A 1 406 ? -10.533 14.365 -6.806 1.00 79.69 406 ASP A O 1
ATOM 3151 N N . SER A 1 407 ? -12.302 14.297 -5.431 1.00 83.38 407 SER A N 1
ATOM 3152 C CA . SER A 1 407 ? -12.561 15.745 -5.429 1.00 83.38 407 SER A CA 1
ATOM 3153 C C . SER A 1 407 ? -11.652 16.530 -4.476 1.00 83.38 407 SER A C 1
ATOM 3155 O O . SER A 1 407 ? -11.703 17.763 -4.456 1.00 83.38 407 SER A O 1
ATOM 3157 N N . PHE A 1 408 ? -10.817 15.853 -3.680 1.00 82.69 408 PHE A N 1
ATOM 3158 C CA . PHE A 1 408 ? -9.929 16.489 -2.708 1.00 82.69 408 PHE A CA 1
ATOM 3159 C C . PHE A 1 408 ? -8.466 16.225 -3.048 1.00 82.69 408 PHE A C 1
ATOM 3161 O O . PHE A 1 408 ? -8.093 15.140 -3.479 1.00 82.69 408 PHE A O 1
ATOM 3168 N N . ASP A 1 409 ? -7.597 17.205 -2.789 1.00 72.25 409 ASP A N 1
ATOM 3169 C CA . ASP A 1 409 ? -6.168 17.028 -3.047 1.00 72.25 409 ASP A CA 1
ATOM 3170 C C . ASP A 1 409 ? -5.525 15.966 -2.137 1.00 72.25 409 ASP A C 1
ATOM 3172 O O . ASP A 1 409 ? -4.469 15.463 -2.481 1.00 72.25 409 ASP A O 1
ATOM 3176 N N . GLY A 1 410 ? -6.120 15.630 -0.982 1.00 67.81 410 GLY A N 1
ATOM 3177 C CA . GLY A 1 410 ? -5.583 14.665 -0.009 1.00 67.81 410 GLY A CA 1
ATOM 3178 C C . GLY A 1 410 ? -4.207 15.018 0.583 1.00 67.81 410 GLY A C 1
ATOM 3179 O O . GLY A 1 410 ? -3.676 14.271 1.401 1.00 67.81 410 GLY A O 1
ATOM 3180 N N . PHE A 1 411 ? -3.628 16.158 0.202 1.00 64.38 411 PHE A N 1
ATOM 3181 C CA . PHE A 1 411 ? -2.243 16.538 0.479 1.00 64.38 411 PHE A CA 1
ATOM 3182 C C . PHE A 1 411 ? -2.135 17.862 1.245 1.00 64.38 411 PHE A C 1
ATOM 3184 O O . PHE A 1 411 ? -1.076 18.161 1.805 1.00 64.38 411 PHE A O 1
ATOM 3191 N N . SER A 1 412 ? -3.180 18.694 1.263 1.00 69.62 412 SER A N 1
ATOM 3192 C CA . SER A 1 412 ? -3.272 19.891 2.102 1.00 69.62 412 SER A CA 1
ATOM 3193 C C . SER A 1 412 ? -4.071 19.609 3.371 1.00 69.62 412 SER A C 1
ATOM 3195 O O . SER A 1 412 ? -4.967 18.773 3.378 1.00 69.62 412 SER A O 1
ATOM 3197 N N . LEU A 1 413 ? -3.791 20.334 4.461 1.00 70.25 413 LEU A N 1
ATOM 3198 C CA . LEU A 1 413 ? -4.614 20.234 5.675 1.00 70.25 413 LEU A CA 1
ATOM 3199 C C . LEU A 1 413 ? -6.087 20.542 5.378 1.00 70.25 413 LEU A C 1
ATOM 3201 O O . LEU A 1 413 ? -6.968 19.914 5.955 1.00 70.25 413 LEU A O 1
ATOM 3205 N N . THR A 1 414 ? -6.358 21.466 4.453 1.00 79.81 414 THR A N 1
ATOM 3206 C CA . THR A 1 414 ? -7.713 21.763 3.977 1.00 79.81 414 THR A CA 1
ATOM 3207 C C . THR A 1 414 ? -8.325 20.576 3.237 1.00 79.81 414 THR A C 1
ATOM 3209 O O . THR A 1 414 ? -9.436 20.182 3.576 1.00 79.81 414 THR A O 1
ATOM 3212 N N . GLY A 1 415 ? -7.606 19.966 2.293 1.00 78.94 415 GLY A N 1
ATOM 3213 C CA . GLY A 1 415 ? -8.063 18.786 1.556 1.00 78.94 415 GLY A CA 1
ATOM 3214 C C . GLY A 1 415 ? -8.276 17.575 2.464 1.00 78.94 415 GLY A C 1
ATOM 3215 O O . GLY A 1 415 ? -9.302 16.911 2.370 1.00 78.94 415 GLY A O 1
ATOM 3216 N N . ILE A 1 416 ? -7.382 17.346 3.430 1.00 76.94 416 ILE A N 1
ATOM 3217 C CA . ILE A 1 416 ? -7.546 16.325 4.475 1.00 76.94 416 ILE A CA 1
ATOM 3218 C C . ILE A 1 416 ? -8.793 16.630 5.314 1.00 76.94 416 ILE A C 1
ATOM 3220 O O . ILE A 1 416 ? -9.636 15.755 5.490 1.00 76.94 416 ILE A O 1
ATOM 3224 N N . LYS A 1 417 ? -8.976 17.870 5.795 1.00 81.56 417 LYS A N 1
ATOM 3225 C CA . LYS A 1 417 ? -10.194 18.273 6.526 1.00 81.56 417 LYS A CA 1
ATOM 3226 C C . LYS A 1 417 ? -11.455 18.007 5.708 1.00 81.56 417 LYS A C 1
ATOM 3228 O O . LYS A 1 417 ? -12.431 17.492 6.250 1.00 81.56 417 LYS A O 1
ATOM 3233 N N . GLN A 1 418 ? -11.446 18.338 4.421 1.00 84.12 418 GLN A N 1
ATOM 3234 C CA . GLN A 1 418 ? -12.573 18.100 3.524 1.00 84.12 418 GLN A CA 1
ATOM 3235 C C . GLN A 1 418 ? -12.836 16.603 3.329 1.00 84.12 418 GLN A C 1
ATOM 3237 O O . GLN A 1 418 ? -13.979 16.189 3.482 1.00 84.12 418 GLN A O 1
ATOM 3242 N N . LEU A 1 419 ? -11.800 15.784 3.139 1.00 81.81 419 LEU A N 1
ATOM 3243 C CA . LEU A 1 419 ? -11.912 14.326 3.034 1.00 81.81 419 LEU A CA 1
ATOM 3244 C C . LEU A 1 419 ? -12.497 13.700 4.308 1.00 81.81 419 LEU A C 1
ATOM 3246 O O . LEU A 1 419 ? -13.421 12.892 4.239 1.00 81.81 419 LEU A O 1
ATOM 3250 N N . PHE A 1 420 ? -12.012 14.107 5.487 1.00 80.06 420 PHE A N 1
ATOM 3251 C CA . PHE A 1 420 ? -12.585 13.683 6.770 1.00 80.06 420 PHE A CA 1
ATOM 3252 C C . PHE A 1 420 ? -14.028 14.181 6.944 1.00 80.06 420 PHE A C 1
ATOM 3254 O O . PHE A 1 420 ? -14.848 13.486 7.543 1.00 80.06 420 PHE A O 1
ATOM 3261 N N . THR A 1 421 ? -14.348 15.380 6.440 1.00 83.25 421 THR A N 1
ATOM 3262 C CA . THR A 1 421 ? -15.709 15.940 6.491 1.00 83.25 421 THR A CA 1
ATOM 3263 C C . THR A 1 421 ? -16.649 15.110 5.642 1.00 83.25 421 THR A C 1
ATOM 3265 O O . THR A 1 421 ? -17.716 14.759 6.136 1.00 83.25 421 THR A O 1
ATOM 3268 N N . ASP A 1 422 ? -16.247 14.816 4.403 1.00 82.69 422 ASP A N 1
ATOM 3269 C CA . ASP A 1 422 ? -16.981 13.967 3.475 1.00 82.69 422 ASP A CA 1
ATOM 3270 C C . ASP A 1 422 ? -17.229 12.623 4.145 1.00 82.69 422 ASP A C 1
ATOM 3272 O O . ASP A 1 422 ? -18.361 12.366 4.527 1.00 82.69 422 ASP A O 1
ATOM 3276 N N . ALA A 1 423 ? -16.178 11.874 4.493 1.00 78.69 423 ALA A N 1
ATOM 3277 C CA . ALA A 1 423 ? -16.301 10.548 5.101 1.00 78.69 423 ALA A CA 1
ATOM 3278 C C . ALA A 1 423 ? -17.209 10.503 6.349 1.00 78.69 423 ALA A C 1
ATOM 3280 O O . ALA A 1 423 ? -17.911 9.518 6.572 1.00 78.69 423 ALA A O 1
ATOM 3281 N N . TYR A 1 424 ? -17.210 11.557 7.174 1.00 78.38 424 TYR A N 1
ATOM 3282 C CA . TYR A 1 424 ? -18.055 11.633 8.369 1.00 78.38 424 TYR A CA 1
ATOM 3283 C C . TYR A 1 424 ? -19.503 12.048 8.076 1.00 78.38 424 TYR A C 1
ATOM 3285 O O . TYR A 1 424 ? -20.417 11.660 8.802 1.00 78.38 424 TYR A O 1
ATOM 3293 N N . ARG A 1 425 ? -19.718 12.885 7.056 1.00 77.75 425 ARG A N 1
ATOM 3294 C CA . ARG A 1 425 ? -21.036 13.417 6.679 1.00 77.75 425 ARG A CA 1
ATOM 3295 C C . ARG A 1 425 ? -21.659 12.689 5.494 1.00 77.75 425 ARG A C 1
ATOM 3297 O O . ARG A 1 425 ? -22.778 13.040 5.125 1.00 77.75 425 ARG A O 1
ATOM 3304 N N . THR A 1 426 ? -20.967 11.719 4.897 1.00 69.94 426 THR A N 1
ATOM 3305 C CA . THR A 1 426 ? -21.428 10.967 3.734 1.00 69.94 426 THR A CA 1
ATOM 3306 C C . THR A 1 426 ? -22.804 10.377 4.033 1.00 69.94 426 THR A C 1
ATOM 3308 O O . THR A 1 426 ? -22.941 9.397 4.760 1.00 69.94 426 THR A O 1
ATOM 3311 N N . ALA A 1 427 ? -23.836 10.968 3.428 1.00 58.81 427 ALA A N 1
ATOM 3312 C CA . ALA A 1 427 ? -25.194 10.428 3.417 1.00 58.81 427 ALA A CA 1
ATOM 3313 C C . ALA A 1 427 ? -25.322 9.213 2.475 1.00 58.81 427 ALA A C 1
ATOM 3315 O O . ALA A 1 427 ? -26.325 8.507 2.500 1.00 58.81 427 ALA A O 1
ATOM 3316 N N . SER A 1 428 ? -24.295 8.957 1.659 1.00 68.25 428 SER A N 1
ATOM 3317 C CA . SER A 1 428 ? -24.220 7.903 0.640 1.00 68.25 428 SER A CA 1
ATOM 3318 C C . SER A 1 428 ? -23.863 6.528 1.228 1.00 68.25 428 SER A C 1
ATOM 3320 O O . SER A 1 428 ? -22.999 5.826 0.700 1.00 68.25 428 SER A O 1
ATOM 3322 N N . LEU A 1 429 ? -24.480 6.161 2.354 1.00 78.75 429 LEU A N 1
ATOM 3323 C CA . LEU A 1 429 ? -24.421 4.800 2.878 1.00 78.75 429 LEU A CA 1
ATOM 3324 C C . LEU A 1 429 ? -25.550 4.000 2.228 1.00 78.75 429 LEU A C 1
ATOM 3326 O O . LEU A 1 429 ? -26.703 4.107 2.636 1.00 78.75 429 LEU A O 1
ATOM 3330 N N . LEU A 1 430 ? -25.219 3.216 1.208 1.00 80.06 430 LEU A N 1
ATOM 3331 C CA . LEU A 1 430 ? -26.188 2.409 0.474 1.00 80.06 430 LEU A CA 1
ATOM 3332 C C . LEU A 1 430 ? -26.343 1.058 1.166 1.00 80.06 430 LEU A C 1
ATOM 3334 O O . LEU A 1 430 ? -25.412 0.247 1.159 1.00 80.06 430 LEU A O 1
ATOM 3338 N N . SER A 1 431 ? -27.504 0.801 1.765 1.00 82.38 431 SER A N 1
ATOM 3339 C CA . SER A 1 431 ? -27.805 -0.516 2.331 1.00 82.38 431 SER A CA 1
ATOM 3340 C C . SER A 1 431 ? -28.125 -1.494 1.207 1.00 82.38 431 SER A C 1
ATOM 3342 O O . SER A 1 431 ? -28.605 -1.105 0.147 1.00 82.38 431 SER A O 1
ATOM 3344 N N . ARG A 1 432 ? -27.918 -2.794 1.419 1.00 80.50 432 ARG A N 1
ATOM 3345 C CA . ARG A 1 432 ? -28.298 -3.822 0.435 1.00 80.50 432 ARG A CA 1
ATOM 3346 C C . ARG A 1 432 ? -29.768 -3.739 -0.011 1.00 80.50 432 ARG A C 1
ATOM 3348 O O . ARG A 1 432 ? -30.042 -3.945 -1.186 1.00 80.50 432 ARG A O 1
ATOM 3355 N N . SER A 1 433 ? -30.690 -3.386 0.888 1.00 78.25 433 SER A N 1
ATOM 3356 C CA . SER A 1 433 ? -32.110 -3.158 0.568 1.00 78.25 433 SER A CA 1
ATOM 3357 C C . SER A 1 433 ? -32.339 -2.025 -0.431 1.00 78.25 433 SER A C 1
ATOM 3359 O O . SER A 1 433 ? -33.262 -2.096 -1.237 1.00 78.25 433 SER A O 1
ATOM 3361 N N . ASP A 1 434 ? -31.493 -0.997 -0.387 1.00 74.94 434 ASP A N 1
ATOM 3362 C CA . ASP A 1 434 ? -31.694 0.265 -1.104 1.00 74.94 434 ASP A CA 1
ATOM 3363 C C . ASP A 1 434 ? -31.231 0.164 -2.567 1.00 74.94 434 ASP A C 1
ATOM 3365 O O . ASP A 1 434 ? -31.556 1.016 -3.390 1.00 74.94 434 ASP A O 1
ATOM 3369 N N . ARG A 1 435 ? -30.476 -0.892 -2.897 1.00 74.69 435 ARG A N 1
ATOM 3370 C CA . ARG A 1 435 ? -29.833 -1.102 -4.204 1.00 74.69 435 ARG A CA 1
ATOM 3371 C C . ARG A 1 435 ? -30.641 -2.002 -5.145 1.00 74.69 435 ARG A C 1
ATOM 3373 O O . ARG A 1 435 ? -30.348 -2.089 -6.335 1.00 74.69 435 ARG A O 1
ATOM 3380 N N . GLY A 1 436 ? -31.677 -2.672 -4.633 1.00 62.16 436 GLY A N 1
ATOM 3381 C CA . GLY A 1 436 ? -32.346 -3.759 -5.354 1.00 62.16 436 GLY A CA 1
ATOM 3382 C C . GLY A 1 436 ? -31.373 -4.896 -5.707 1.00 62.16 436 GLY A C 1
ATOM 3383 O O . GLY A 1 436 ? -30.274 -4.982 -5.170 1.00 62.16 436 GLY A O 1
ATOM 3384 N N . ASN A 1 437 ? -31.750 -5.776 -6.639 1.00 57.38 437 ASN A N 1
ATOM 3385 C CA . ASN A 1 437 ? -30.823 -6.779 -7.194 1.00 57.38 437 ASN A CA 1
ATOM 3386 C C . ASN A 1 437 ? -29.805 -6.170 -8.183 1.00 57.38 437 ASN A C 1
ATOM 3388 O O . ASN A 1 437 ? -29.069 -6.912 -8.832 1.00 57.38 437 ASN A O 1
ATOM 3392 N N . ALA A 1 438 ? -29.791 -4.843 -8.350 1.00 54.56 438 ALA A N 1
ATOM 3393 C CA . ALA A 1 438 ? -28.867 -4.169 -9.242 1.00 54.56 438 ALA A CA 1
ATOM 3394 C C . ALA A 1 438 ? -27.565 -3.840 -8.490 1.00 54.56 438 ALA A C 1
ATOM 3396 O O . ALA A 1 438 ? -27.615 -3.311 -7.376 1.00 54.56 438 ALA A O 1
ATOM 3397 N N . PRO A 1 439 ? -26.394 -4.095 -9.091 1.00 58.22 439 PRO A N 1
ATOM 3398 C CA . PRO A 1 439 ? -25.126 -3.594 -8.580 1.00 58.22 439 PRO A CA 1
ATOM 3399 C C . PRO A 1 439 ? -25.105 -2.069 -8.738 1.00 58.22 439 PRO A C 1
ATOM 3401 O O . PRO A 1 439 ? -24.614 -1.537 -9.727 1.00 58.22 439 PRO A O 1
ATOM 3404 N N . THR A 1 440 ? -25.652 -1.321 -7.783 1.00 61.88 440 THR A N 1
ATOM 3405 C CA . THR A 1 440 ? -25.410 0.123 -7.766 1.00 61.88 440 THR A CA 1
ATOM 3406 C C . THR A 1 440 ? -23.978 0.323 -7.281 1.00 61.88 440 THR A C 1
ATOM 3408 O O . THR A 1 440 ? -23.692 0.202 -6.084 1.00 61.88 440 THR A O 1
ATOM 3411 N N . GLY A 1 441 ? -23.061 0.582 -8.211 1.00 62.16 441 GLY A N 1
ATOM 3412 C CA . GLY A 1 441 ? -21.785 1.188 -7.868 1.00 62.16 441 GLY A CA 1
ATOM 3413 C C . GLY A 1 441 ? -22.010 2.554 -7.217 1.00 62.16 441 GLY A C 1
ATOM 3414 O O . GLY A 1 441 ? -23.125 3.084 -7.188 1.00 62.16 441 GLY A O 1
ATOM 3415 N N . CYS A 1 442 ? -20.942 3.145 -6.698 1.00 69.50 442 CYS A N 1
ATOM 3416 C CA . CYS A 1 442 ? -20.964 4.541 -6.288 1.00 69.50 442 CYS A CA 1
ATOM 3417 C C . CYS A 1 442 ? -20.974 5.420 -7.548 1.00 69.50 442 CYS A C 1
ATOM 3419 O O . CYS A 1 442 ? -19.930 5.923 -7.940 1.00 69.50 442 CYS A O 1
ATOM 3421 N N . HIS A 1 443 ? -22.108 5.517 -8.243 1.00 61.50 443 HIS A N 1
ATOM 3422 C CA . HIS A 1 443 ? -22.241 6.343 -9.447 1.00 61.50 443 HIS A CA 1
ATOM 3423 C C . HIS A 1 443 ? -22.357 7.829 -9.118 1.00 61.50 443 HIS A C 1
ATOM 3425 O O . HIS A 1 443 ? -23.015 8.166 -8.104 1.00 61.50 443 HIS A O 1
#

Foldseek 3Di:
DLQCLLQDDDPDGDDPVLSVLLVLVLVQCVLLVLVLCCPPLLVLQVLVLVVLLVVLVVQPLVQLQDLDLVSNLVSLVVVLCSLCPPSHVLFFDPVLCCLQVPPVCNPDPVNSLLNSLNSVLVSLLSVCSVVLDLQDPCLQLRAAGGQLLSNLVSVQLVVCLSSQQFPCSSVLSNVLSVVPSVVSPPDHSVVCPPPPSSVSSSVSSVVCVVRVVVRPDIQQQFFDAPPHFDKFKFKKQQDCVVVVVVQSVCVSSSHDDAPPAAPVRIAIEIGGAPLLQVQLLVQLVVALEPNSVRYDYPYRGGNSQRSRAAQQARSNRHWAAGPVCNSMTTNYNLSPLQCQSSCVSSPDPAAEAEDEADAPDPSSLSNCVSNRCVVCSCLDGPCQPCRRNVVCSLLSHQKYQYFNLVVAPCSDSVSVSVRSVRSVVRPRTQGSVNQPNHSDDND

Radius of gyration: 23.35 Å; chains: 1; bounding box: 66×47×62 Å

pLDDT: mean 88.18, std 7.91, range [54.56, 97.56]

Sequence (443 aa):
MANKALTQCGTTTCTDKVVAQRAAFLMKSLYFWLDIIKESPEGEALAHIRTLKARLNTFDSSRLGSTDLVVVKNALMALQTLLESDSVRAIVNQDFLKFIFDRDLLSDPRRAPILLFRAKEAKKAVEQFGAFDASSPQIFFRPGIIDFQAIGRLIGNLGDFYAGYAPGMAESWQNLFASCSEAAVGRLPWQLEGTECVERFRATVTAFRSGSKSVTSHRIDEPVGRHLQVAVTTATLVKGQDRFQMLEQTYRDGGEVALNFTADDFSFGYAAPRPWFDRAMAGLRSLPDLRSKKALYLGELPWSEMLAVSPAEPGLASAQKFPTLAQYISFGGWSDLAPVNVLAESGCEQTIYLTRRGPDSKFARGIASQLGFAADLEALFSTDAPNSSLHLAINRADKILCTDWDSFDGFSLTGIKQLFTDAYRTASLLSRSDRGNAPTGCH